Protein AF-A0A928U390-F1 (afdb_monomer)

Foldseek 3Di:
DDDDDDDDDDDDDDDDDDDDDDDDDDDDPPPPPPPPDPDPPPFDAFQKDWFFLDWDAFQFQDWEAQLFQWIWTDHFLAFTWIQDLNSDIDPDTQTHPSVFADSDDDRFGWAEKAHQPPPPVPQKIKTWGQTPPDPPAHRGWIWIWMWGGDVPNRHTDPVRIATPFTAHAPDGDLQQTYWYAFPVRKIKGDGAQRDDAQSPVCSLVAQLHPHVFIFTWAQPVAQADFQNTDRRGTHQPPLAPQPPDHPDGRSRGQEGAAHRQNDKDAAPVFRKIWTFGWFRAWKTAIAIGGNPDSGPAHAQPPCAGALHGHDVVVHDPPVNHDHGLDMDTCVQAHTWQFFYQQCADVAPSRHQWTWTAHQQAQWIWTWHDPVVGGIDIDTSGGNPPAGGFSYKYAGLRSWIKTKHDDPRIITIITMHTDRDDDDPPDDDDDDDDDDPDDDDDDDDDDDDDDDDDDDDWDWDFDWDWDDDDDPDPDDDTDTDGDTDTDDDPDPPDSRPIRD

Solvent-accessible surface area (backbone atoms only — not comparable to full-atom values): 28795 Å² total; per-residue (Å²): 131,83,91,84,91,80,93,88,83,90,82,92,84,90,86,82,88,85,90,87,87,83,89,80,93,77,94,73,84,76,78,80,76,73,78,78,64,82,74,78,76,86,60,59,79,62,43,72,41,58,46,84,54,42,67,87,38,55,35,32,41,33,39,33,34,62,73,35,78,41,38,41,36,27,18,23,55,19,38,27,35,35,31,43,84,87,41,47,69,51,93,59,52,26,39,68,43,52,90,50,27,24,48,58,62,84,76,36,10,31,42,17,56,28,54,40,89,58,40,76,84,44,46,40,33,37,37,24,29,14,23,40,68,48,103,85,51,53,74,37,19,39,35,33,30,36,34,34,52,40,100,49,86,70,30,44,39,76,86,54,64,40,62,37,39,50,47,86,39,89,44,62,39,32,64,35,23,25,41,46,69,48,98,87,72,30,45,33,38,29,24,5,37,27,30,73,81,76,43,83,83,44,32,17,70,32,56,74,42,80,30,1,18,34,31,41,34,28,70,78,77,47,64,35,73,55,68,79,46,82,52,39,37,24,25,57,54,94,72,34,57,36,67,69,55,88,86,55,35,28,30,43,33,31,28,37,8,34,47,18,26,49,21,61,34,62,28,92,88,71,50,31,36,39,33,9,28,33,46,90,83,52,25,24,26,31,39,72,46,60,56,86,59,67,62,57,50,25,52,33,21,54,29,23,46,44,94,39,85,66,45,59,83,90,52,76,64,74,92,74,45,44,72,48,79,43,67,45,43,54,91,74,34,75,33,34,22,17,38,49,50,33,63,28,73,94,37,68,82,44,58,63,28,35,42,34,36,18,25,66,62,9,29,25,36,40,30,34,76,61,84,84,83,53,62,51,70,44,80,75,52,54,46,55,101,38,69,23,36,45,20,47,31,48,45,51,62,29,42,40,33,38,28,19,41,59,98,42,50,13,39,36,25,40,54,45,58,43,91,50,76,79,75,80,91,62,91,87,82,88,82,81,80,78,81,86,79,82,80,85,86,86,84,91,85,82,89,78,95,74,87,87,80,89,81,87,79,81,73,74,87,84,88,84,88,82,89,81,91,66,104,60,104,75,84,83,88,82,85,86,87,78,91,62,83,75,91,73,86,78,77,79,70,76,76,78,72,65,128

Secondary structure (DSSP, 8-state):
------------------------------------PPPP--SPPPEEEEEEEEEEEESEEEEEE-SSS-EEEEETTTEEEEEPTTSPBPSS-SEE-TTTB---STT-SEEEEEE-TTTTTS-EEEEEEEBPS-TT--TT-EEEEEEEE-SSTT-EEEEEEEEEEEE--SSSS-----EEE-TTSPEEEEE---SSTT-TT--TT-TTSSSSEEEEEBSSS-S---SS-SS---B--TT-TT---SSSS-TTEEEB--S-EEEEEE-TTT--EEEEE--SSSEEEEEEE-TT--S--B--TTTEETTEES--TTPPPGGGS---SEEEETTT-SSEEEEEE---SS-GGGTT-EEEEETTT-EEEEEEE-SSSSEEEEEEEE-TT-SSEEEEEE-TTS-EEEEEEETTEEEEEEEEEE-------S-----------PPP------------------PPP---------SSS-----PPP-----------PPP----

Mean predicted aligned error: 13.13 Å

Radius of gyration: 30.22 Å; Cα contacts (8 Å, |Δi|>4): 1162; chains: 1; bounding box: 128×91×68 Å

Sequence (499 aa):
MMKLLKIVGVGLLLVGLAALVVMMNGGGQTAVSAATGPESAQGGVPMITTSLVAGNFTYPVDIANAGDNRLFVVERAGVIKIIDTDGSVLPTPFLNITNLVASSPNERGLLGLAFHPDYPATPYFYVNYTTVAMDGYSLGDTIVARFTVSANPNVADPASRLVIMHVAQPDWNHNGGDLNFGADGYLYIGLGDGGSSGDPQNRAQNPAQLLGKMLRIDVDGGGGAPDCDSAGNYTVPADNPFVDGAGGSCDEIWHLGLRNPWRFSFDRQTQDMFIGDVGQGLWEEVNFQPAGSSGGENWGWRCYEGNHEYNTTGCQPPAAYDFPFFEYSHSLGIAVTGGFVYRGTDYPALQGYYLFADYGTARLWLSYPDGGGGWDTTLVGTVPNVNTPSTFGEGCDGELYVAHYSNGSGAVYKVGATAVRQSPLGGGDQLNYLPLVLKEEGTPFPATPTATSTLTATATITATATMTATATNTATPTATFTPTATLTPTATSEPPGCN

Nearest PDB structures (foldseek):
  7pgn-assembly1_A  TM=8.236E-01  e=9.294E-26  Homo sapiens
  7pgn-assembly2_B  TM=8.099E-01  e=8.366E-26  Homo sapiens
  7pgm-assembly1_B  TM=8.333E-01  e=5.862E-25  Homo sapiens
  2wg3-assembly2_D  TM=7.829E-01  e=1.573E-25  Homo sapiens
  2wft-assembly2_B  TM=8.210E-01  e=1.378E-23  Homo sapiens

pLDDT: mean 80.57, std 27.14, range [23.0, 98.94]

Structure (mmCIF, N/CA/C/O backbone):
data_AF-A0A928U390-F1
#
_entry.id   AF-A0A928U390-F1
#
loop_
_atom_site.group_PDB
_atom_site.id
_atom_site.type_symbol
_atom_site.label_atom_id
_atom_site.label_alt_id
_atom_site.label_comp_id
_atom_site.label_asym_id
_atom_site.label_entity_id
_atom_site.label_seq_id
_atom_site.pdbx_PDB_ins_code
_atom_site.Cartn_x
_atom_site.Cartn_y
_atom_site.Cartn_z
_atom_site.occupancy
_atom_site.B_iso_or_equiv
_atom_site.auth_seq_id
_atom_site.auth_comp_id
_atom_site.auth_asym_id
_atom_site.auth_atom_id
_atom_site.pdbx_PDB_model_num
ATOM 1 N N . MET A 1 1 ? 52.284 -48.970 -41.341 1.00 35.81 1 MET A N 1
ATOM 2 C CA . MET A 1 1 ? 53.188 -49.810 -40.511 1.00 35.81 1 MET A CA 1
ATOM 3 C C . MET A 1 1 ? 52.666 -49.813 -39.071 1.00 35.81 1 MET A C 1
ATOM 5 O O . MET A 1 1 ? 51.998 -48.848 -38.753 1.00 35.81 1 MET A O 1
ATOM 9 N N . MET A 1 2 ? 52.913 -50.887 -38.296 1.00 33.25 2 MET A N 1
ATOM 10 C CA . MET A 1 2 ? 52.684 -51.132 -36.835 1.00 33.25 2 MET A CA 1
ATOM 11 C C . MET A 1 2 ? 51.568 -50.354 -36.068 1.00 33.25 2 MET A C 1
ATOM 13 O O . MET A 1 2 ? 51.544 -49.136 -36.089 1.00 33.25 2 MET A O 1
ATOM 17 N N . LYS A 1 3 ? 50.571 -50.991 -35.408 1.00 37.03 3 LYS A N 1
ATOM 18 C CA . LYS A 1 3 ? 50.607 -51.801 -34.142 1.00 37.03 3 LYS A CA 1
ATOM 19 C C . LYS A 1 3 ? 51.071 -50.964 -32.919 1.00 37.03 3 LYS A C 1
ATOM 21 O O . LYS A 1 3 ? 52.149 -50.399 -33.021 1.00 37.03 3 LYS A O 1
ATOM 26 N N . LEU A 1 4 ? 50.380 -50.826 -31.765 1.00 33.97 4 LEU A N 1
ATOM 27 C CA . LEU A 1 4 ? 49.498 -51.677 -30.897 1.00 33.97 4 LEU A CA 1
ATOM 28 C C . LEU A 1 4 ? 48.265 -50.852 -30.364 1.00 33.97 4 LEU A C 1
ATOM 30 O O . LEU A 1 4 ? 48.365 -49.634 -30.359 1.00 33.97 4 LEU A O 1
ATOM 34 N N . LEU A 1 5 ? 47.049 -51.377 -30.069 1.00 38.03 5 LEU A N 1
ATOM 35 C CA . LEU A 1 5 ? 46.540 -52.208 -28.924 1.00 38.03 5 LEU A CA 1
ATOM 36 C C . LEU A 1 5 ? 46.363 -51.405 -27.590 1.00 38.03 5 LEU A C 1
ATOM 38 O O . LEU A 1 5 ? 47.308 -50.722 -27.222 1.00 38.03 5 LEU A O 1
ATOM 42 N N . LYS A 1 6 ? 45.251 -51.410 -26.807 1.00 34.75 6 LYS A N 1
ATOM 43 C CA . LYS A 1 6 ? 44.283 -52.462 -26.340 1.00 34.75 6 LYS A CA 1
ATOM 44 C C . LYS A 1 6 ? 42.815 -51.933 -26.159 1.00 34.75 6 LYS A C 1
ATOM 46 O O . LYS A 1 6 ? 42.670 -50.737 -25.965 1.00 34.75 6 LYS A O 1
ATOM 51 N N . ILE A 1 7 ? 41.727 -52.708 -26.409 1.00 35.91 7 ILE A N 1
ATOM 52 C CA . ILE A 1 7 ? 40.832 -53.504 -25.479 1.00 35.91 7 ILE A CA 1
ATOM 53 C C . ILE A 1 7 ? 40.273 -52.653 -24.295 1.00 35.91 7 ILE A C 1
ATOM 55 O O . ILE A 1 7 ? 41.102 -52.040 -23.635 1.00 35.91 7 ILE A O 1
ATOM 59 N N . VAL A 1 8 ? 38.965 -52.501 -23.958 1.00 33.75 8 VAL A N 1
ATOM 60 C CA . VAL A 1 8 ? 37.760 -53.386 -23.710 1.00 33.75 8 VAL A CA 1
ATOM 61 C C . VAL A 1 8 ? 36.446 -52.617 -24.103 1.00 33.75 8 VAL A C 1
ATOM 63 O O . VAL A 1 8 ? 36.552 -51.413 -24.293 1.00 33.75 8 VAL A O 1
ATOM 66 N N . GLY A 1 9 ? 35.187 -53.110 -24.220 1.00 28.94 9 GLY A N 1
ATOM 67 C CA . GLY A 1 9 ? 34.559 -54.454 -24.335 1.00 28.94 9 GLY A CA 1
ATOM 68 C C . GLY A 1 9 ? 33.086 -54.566 -23.798 1.00 28.94 9 GLY A C 1
ATOM 69 O O . GLY A 1 9 ? 32.770 -53.998 -22.764 1.00 28.94 9 GLY A O 1
ATOM 70 N N . VAL A 1 10 ? 32.228 -55.301 -24.540 1.00 30.59 10 VAL A N 1
ATOM 71 C CA . VAL A 1 10 ? 30.898 -55.983 -24.301 1.00 30.59 10 VAL A CA 1
ATOM 72 C C . VAL A 1 10 ? 30.420 -56.207 -22.831 1.00 30.59 10 VAL A C 1
ATOM 74 O O . VAL A 1 10 ? 31.271 -56.469 -21.993 1.00 30.59 10 VAL A O 1
ATOM 77 N N . GLY A 1 11 ? 29.124 -56.273 -22.425 1.00 25.33 11 GLY A N 1
ATOM 78 C CA . GLY A 1 11 ? 27.773 -56.222 -23.068 1.00 25.33 11 GLY A CA 1
ATOM 79 C C . GLY A 1 11 ? 26.681 -56.990 -22.239 1.00 25.33 11 GLY A C 1
ATOM 80 O O . GLY A 1 11 ? 27.006 -57.428 -21.141 1.00 25.33 11 GLY A O 1
ATOM 81 N N . LEU A 1 12 ? 25.456 -57.231 -22.782 1.00 30.06 12 LEU A N 1
ATOM 82 C CA . LEU A 1 12 ? 24.321 -58.072 -22.242 1.00 30.06 12 LEU A CA 1
ATOM 83 C C . LEU A 1 12 ? 23.500 -57.519 -21.027 1.00 30.06 12 LEU A C 1
ATOM 85 O O . LEU A 1 12 ? 24.030 -56.703 -20.288 1.00 30.06 12 LEU A O 1
ATOM 89 N N . LEU A 1 13 ? 22.230 -57.897 -20.714 1.00 26.77 13 LEU A N 1
ATOM 90 C CA . LEU A 1 13 ? 21.101 -58.614 -21.392 1.00 26.77 13 LEU A CA 1
ATOM 91 C C . LEU A 1 13 ? 19.747 -58.323 -20.652 1.00 26.77 13 LEU A C 1
ATOM 93 O O . LEU A 1 13 ? 19.771 -58.000 -19.468 1.00 26.77 13 LEU A O 1
ATOM 97 N N . LEU A 1 14 ? 18.574 -58.512 -21.290 1.00 25.97 14 LEU A N 1
ATOM 98 C CA . LEU A 1 14 ? 17.251 -58.633 -20.620 1.00 25.97 14 LEU A CA 1
ATOM 99 C C . LEU A 1 14 ? 16.961 -60.060 -20.097 1.00 25.97 14 LEU A C 1
ATOM 101 O O . LEU A 1 14 ? 17.317 -61.038 -20.752 1.00 25.97 14 LEU A O 1
ATOM 105 N N . VAL A 1 15 ? 16.166 -60.174 -19.022 1.00 27.67 15 VAL A N 1
ATOM 106 C CA . VAL A 1 15 ? 15.370 -61.370 -18.646 1.00 27.67 15 VAL A CA 1
ATOM 107 C C . VAL A 1 15 ? 14.015 -60.905 -18.070 1.00 27.67 15 VAL A C 1
ATOM 109 O O . VAL A 1 15 ? 13.925 -59.789 -17.565 1.00 27.67 15 VAL A O 1
ATOM 112 N N . GLY A 1 16 ? 12.960 -61.727 -18.149 1.00 23.00 16 GLY A N 1
ATOM 113 C CA . GLY A 1 16 ? 11.626 -61.436 -17.595 1.00 23.00 16 GLY A CA 1
ATOM 114 C C . GLY A 1 16 ? 10.851 -62.699 -17.181 1.00 23.00 16 GLY A C 1
ATOM 115 O O . GLY A 1 16 ? 11.455 -63.762 -17.053 1.00 23.00 16 GLY A O 1
ATOM 116 N N . LEU A 1 17 ? 9.518 -62.571 -17.045 1.00 24.91 17 LEU A N 1
ATOM 117 C CA . LEU A 1 17 ? 8.564 -63.524 -16.422 1.00 24.91 17 LEU A CA 1
ATOM 118 C C . LEU A 1 17 ? 8.695 -63.636 -14.879 1.00 24.91 17 LEU A C 1
ATOM 120 O O . LEU A 1 17 ? 9.757 -63.385 -14.327 1.00 24.91 17 LEU A O 1
ATOM 124 N N . ALA A 1 18 ? 7.645 -63.972 -14.114 1.00 26.16 18 ALA A N 1
ATOM 125 C CA . ALA A 1 18 ? 6.286 -64.408 -14.480 1.00 26.16 18 ALA A CA 1
ATOM 126 C C . ALA A 1 18 ? 5.185 -63.729 -13.627 1.00 26.16 18 ALA A C 1
ATOM 128 O O . ALA A 1 18 ? 5.474 -63.031 -12.660 1.00 26.16 18 ALA A O 1
ATOM 129 N N . ALA A 1 19 ? 3.917 -63.936 -13.999 1.00 26.45 19 ALA A N 1
ATOM 130 C CA . ALA A 1 19 ? 2.747 -63.324 -13.361 1.00 26.45 19 ALA A CA 1
ATOM 131 C C . ALA A 1 19 ? 2.124 -64.185 -12.244 1.00 26.45 19 ALA A C 1
ATOM 133 O O . ALA A 1 19 ? 2.270 -65.407 -12.232 1.00 26.45 19 ALA A O 1
ATOM 134 N N . LEU A 1 20 ? 1.319 -63.548 -11.386 1.00 24.36 20 LEU A N 1
ATOM 135 C CA . LEU A 1 20 ? 0.295 -64.207 -10.573 1.00 24.36 20 LEU A CA 1
ATOM 136 C C . LEU A 1 20 ? -1.022 -63.429 -10.700 1.00 24.36 20 LEU A C 1
ATOM 138 O O . LEU A 1 20 ? -1.047 -62.218 -10.505 1.00 24.36 20 LEU A O 1
ATOM 142 N N . VAL A 1 21 ? -2.111 -64.129 -11.020 1.00 25.55 21 VAL A N 1
ATOM 143 C CA . VAL A 1 21 ? -3.470 -63.571 -11.081 1.00 25.55 21 VAL A CA 1
ATOM 144 C C . VAL A 1 21 ? -4.322 -64.262 -10.026 1.00 25.55 21 VAL A C 1
ATOM 146 O O . VAL A 1 21 ? -4.416 -65.487 -10.015 1.00 25.55 21 VAL A O 1
ATOM 149 N N . VAL A 1 22 ? -4.986 -63.475 -9.181 1.00 27.80 22 VAL A N 1
ATOM 150 C CA . VAL A 1 22 ? -6.080 -63.932 -8.317 1.00 27.80 22 VAL A CA 1
ATOM 151 C C . VAL A 1 22 ? -7.249 -62.975 -8.523 1.00 27.80 22 VAL A C 1
ATOM 153 O O . VAL A 1 22 ? -7.115 -61.775 -8.301 1.00 27.80 22 VAL A O 1
ATOM 156 N N . MET A 1 23 ? -8.386 -63.498 -8.978 1.00 29.28 23 MET A N 1
ATOM 157 C CA . MET A 1 23 ? -9.627 -62.732 -9.100 1.00 29.28 23 MET A CA 1
ATOM 158 C C . MET A 1 23 ? -10.432 -62.821 -7.804 1.00 29.28 23 MET A C 1
ATOM 160 O O . MET A 1 23 ? -10.670 -63.928 -7.325 1.00 29.28 23 MET A O 1
ATOM 164 N N . MET A 1 24 ? -10.979 -61.698 -7.338 1.00 27.16 24 MET A N 1
ATOM 165 C CA . MET A 1 24 ? -12.289 -61.673 -6.680 1.00 27.16 24 MET A CA 1
ATOM 166 C C . MET A 1 24 ? -13.038 -60.390 -7.049 1.00 27.16 24 MET A C 1
ATOM 168 O O . MET A 1 24 ? -12.456 -59.309 -7.082 1.00 27.16 24 MET A O 1
ATOM 172 N N . ASN A 1 25 ? -14.335 -60.522 -7.332 1.00 31.02 25 ASN A N 1
ATOM 173 C CA . ASN A 1 25 ? -15.223 -59.385 -7.563 1.00 31.02 25 ASN A CA 1
ATOM 174 C C . ASN A 1 25 ? -15.578 -58.714 -6.230 1.00 31.02 25 ASN A C 1
ATOM 176 O O . ASN A 1 25 ? -16.005 -59.391 -5.297 1.00 31.02 25 ASN A O 1
ATOM 180 N N . GLY A 1 26 ? -15.501 -57.386 -6.186 1.00 28.52 26 GLY A N 1
ATOM 181 C CA . GLY A 1 26 ? -16.015 -56.560 -5.094 1.00 28.52 26 GLY A CA 1
ATOM 182 C C . GLY A 1 26 ? -16.516 -55.236 -5.658 1.00 28.52 26 GLY A C 1
ATOM 183 O O . GLY A 1 26 ? -15.719 -54.366 -5.993 1.00 28.52 26 GLY A O 1
ATOM 184 N N . GLY A 1 27 ? -17.832 -55.105 -5.835 1.00 39.91 27 GLY A N 1
ATOM 185 C CA . GLY A 1 27 ? -18.434 -53.890 -6.382 1.00 39.91 27 GLY A CA 1
ATOM 186 C C . GLY A 1 27 ? -18.399 -52.752 -5.364 1.00 39.91 27 GLY A C 1
ATOM 187 O O . GLY A 1 27 ? -19.011 -52.862 -4.307 1.00 39.91 27 GLY A O 1
ATOM 188 N N . GLY A 1 28 ? -17.708 -51.664 -5.697 1.00 28.81 28 GLY A N 1
ATOM 189 C CA . GLY A 1 28 ? -17.566 -50.502 -4.823 1.00 28.81 28 GLY A CA 1
ATOM 190 C C . GLY A 1 28 ? -17.063 -49.287 -5.588 1.00 28.81 28 GLY A C 1
ATOM 191 O O . GLY A 1 28 ? -15.916 -48.887 -5.419 1.00 28.81 28 GLY A O 1
ATOM 192 N N . GLN A 1 29 ? -17.908 -48.700 -6.442 1.00 30.25 29 GLN A N 1
ATOM 193 C CA . GLN A 1 29 ? -17.631 -47.355 -6.946 1.00 30.25 29 GLN A CA 1
ATOM 194 C C . GLN A 1 29 ? -17.806 -46.369 -5.791 1.00 30.25 29 GLN A C 1
ATOM 196 O O . GLN A 1 29 ? -18.921 -45.968 -5.462 1.00 30.25 29 GLN A O 1
ATOM 201 N N . THR A 1 30 ? -16.693 -45.979 -5.174 1.00 29.59 30 THR A N 1
ATOM 202 C CA . THR A 1 30 ? -16.628 -44.745 -4.396 1.00 29.59 30 THR A CA 1
ATOM 203 C C . THR A 1 30 ? -16.933 -43.603 -5.353 1.00 29.59 30 THR A C 1
ATOM 205 O O . THR A 1 30 ? -16.104 -43.274 -6.204 1.00 29.59 30 THR A O 1
ATOM 208 N N . ALA A 1 31 ? -18.134 -43.033 -5.254 1.00 30.33 31 ALA A N 1
ATOM 209 C CA . ALA A 1 31 ? -18.466 -41.825 -5.987 1.00 30.33 31 ALA A CA 1
ATOM 210 C C . ALA A 1 31 ? -17.472 -40.740 -5.563 1.00 30.33 31 ALA A C 1
ATOM 212 O O . ALA A 1 31 ? -17.487 -40.292 -4.416 1.00 30.33 31 ALA A O 1
ATOM 213 N N . VAL A 1 32 ? -16.586 -40.348 -6.481 1.00 29.38 32 VAL A N 1
ATOM 214 C CA . VAL A 1 32 ? -15.787 -39.139 -6.309 1.00 29.38 32 VAL A CA 1
ATOM 215 C C . VAL A 1 32 ? -16.786 -37.997 -6.365 1.00 29.38 32 VAL A C 1
ATOM 217 O O . VAL A 1 32 ? -17.249 -37.622 -7.441 1.00 29.38 32 VAL A O 1
ATOM 220 N N . SER A 1 33 ? -17.171 -37.504 -5.190 1.00 30.62 33 SER A N 1
ATOM 221 C CA . SER A 1 33 ? -17.948 -36.281 -5.070 1.00 30.62 33 SER A CA 1
ATOM 222 C C . SER A 1 33 ? -17.047 -35.144 -5.522 1.00 30.62 33 SER A C 1
ATOM 224 O O . SER A 1 33 ? -16.333 -34.557 -4.711 1.00 30.62 33 SER A O 1
ATOM 226 N N . ALA A 1 34 ? -17.047 -34.871 -6.827 1.00 31.19 34 ALA A N 1
ATOM 227 C CA . ALA A 1 34 ? -16.523 -33.626 -7.351 1.00 31.19 34 ALA A CA 1
ATOM 228 C C . ALA A 1 34 ? -17.222 -32.510 -6.576 1.00 31.19 34 ALA A C 1
ATOM 230 O O . ALA A 1 34 ? -18.449 -32.401 -6.621 1.00 31.19 34 ALA A O 1
ATOM 231 N N . ALA A 1 35 ? -16.452 -31.748 -5.800 1.00 30.66 35 ALA A N 1
ATOM 232 C CA . ALA A 1 35 ? -16.977 -30.565 -5.153 1.00 30.66 35 ALA A CA 1
ATOM 233 C C . ALA A 1 35 ? -17.426 -29.631 -6.276 1.00 30.66 35 ALA A C 1
ATOM 235 O O . ALA A 1 35 ? -16.601 -29.130 -7.040 1.00 30.66 35 ALA A O 1
ATOM 236 N N . THR A 1 36 ? -18.736 -29.453 -6.415 1.00 32.66 36 THR A N 1
ATOM 237 C CA . THR A 1 36 ? -19.279 -28.385 -7.241 1.00 32.66 36 THR A CA 1
ATOM 238 C C . THR A 1 36 ? -18.797 -27.087 -6.616 1.00 32.66 36 THR A C 1
ATOM 240 O O . THR A 1 36 ? -19.281 -26.705 -5.547 1.00 32.66 36 THR A O 1
ATOM 243 N N . GLY A 1 37 ? -17.819 -26.441 -7.256 1.00 34.62 37 GLY A N 1
ATOM 244 C CA . GLY A 1 37 ? -17.518 -25.041 -6.982 1.00 34.62 37 GLY A CA 1
ATOM 245 C C . GLY A 1 37 ? -18.789 -24.197 -7.140 1.00 34.62 37 GLY A C 1
ATOM 246 O O . GLY A 1 37 ? -19.763 -24.679 -7.732 1.00 34.62 37 GLY A O 1
ATOM 247 N N . PRO A 1 38 ? -18.813 -22.969 -6.594 1.00 36.25 38 PRO A N 1
ATOM 248 C CA . PRO A 1 38 ? -19.971 -22.097 -6.726 1.00 36.25 38 PRO A CA 1
ATOM 249 C C . PRO A 1 38 ? -20.383 -22.002 -8.199 1.00 36.25 38 PRO A C 1
ATOM 251 O O . PRO A 1 38 ? -19.561 -21.729 -9.073 1.00 36.25 38 PRO A O 1
ATOM 254 N N . GLU A 1 39 ? -21.656 -22.299 -8.459 1.00 35.94 39 GLU A N 1
ATOM 255 C CA . GLU A 1 39 ? -22.266 -22.180 -9.780 1.00 35.94 39 GLU A CA 1
ATOM 256 C C . GLU A 1 39 ? -22.030 -20.755 -10.292 1.00 35.94 39 GLU A C 1
ATOM 258 O O . GLU A 1 39 ? -22.266 -19.793 -9.554 1.00 35.94 39 GLU A O 1
ATOM 263 N N . SER A 1 40 ? -21.505 -20.622 -11.517 1.00 39.34 40 SER A N 1
ATOM 264 C CA . SER A 1 40 ? -21.082 -19.327 -12.059 1.00 39.34 40 SER A CA 1
ATOM 265 C C . SER A 1 40 ? -22.212 -18.311 -11.933 1.00 39.34 40 SER A C 1
ATOM 267 O O . SER A 1 40 ? -23.357 -18.598 -12.288 1.00 39.34 40 SER A O 1
ATOM 269 N N . ALA A 1 41 ? -21.903 -17.141 -11.370 1.00 41.78 41 ALA A N 1
ATOM 270 C CA . ALA A 1 41 ? -22.910 -16.221 -10.862 1.00 41.78 41 ALA A CA 1
ATOM 271 C C . ALA A 1 41 ? -23.788 -15.637 -11.986 1.00 41.78 41 ALA A C 1
ATOM 273 O O . ALA A 1 41 ? -23.542 -14.554 -12.500 1.00 41.78 41 ALA A O 1
ATOM 274 N N . GLN A 1 42 ? -24.870 -16.345 -12.324 1.00 40.59 42 GLN A N 1
ATOM 275 C CA . GLN A 1 42 ? -25.981 -15.853 -13.148 1.00 40.59 42 GLN A CA 1
ATOM 276 C C . GLN A 1 42 ? -27.038 -15.105 -12.307 1.00 40.59 42 GLN A C 1
ATOM 278 O O . GLN A 1 42 ? -28.137 -14.800 -12.775 1.00 40.59 42 GLN A O 1
ATOM 283 N N . GLY A 1 43 ? -26.684 -14.746 -11.068 1.00 54.16 43 GLY A N 1
ATOM 284 C CA . GLY A 1 43 ? -27.173 -13.516 -10.451 1.00 54.16 43 GLY A CA 1
ATOM 285 C C . GLY A 1 43 ? -26.530 -12.301 -11.133 1.00 54.16 43 GLY A C 1
ATOM 286 O O . GLY A 1 43 ? -25.441 -12.396 -11.682 1.00 54.16 43 GLY A O 1
ATOM 287 N N . GLY A 1 44 ? -27.207 -11.152 -11.138 1.00 69.75 44 GLY A N 1
ATOM 288 C CA . GLY A 1 44 ? -26.618 -9.936 -11.710 1.00 69.75 44 GLY A CA 1
ATOM 289 C C . GLY A 1 44 ? -25.417 -9.423 -10.902 1.00 69.75 44 GLY A C 1
ATOM 290 O O . GLY A 1 44 ? -25.216 -9.817 -9.756 1.00 69.75 44 GLY A O 1
ATOM 291 N N . VAL A 1 45 ? -24.669 -8.483 -11.483 1.00 82.50 45 VAL A N 1
ATOM 292 C CA . VAL A 1 45 ? -23.511 -7.841 -10.837 1.00 82.50 45 VAL A CA 1
ATOM 293 C C . VAL A 1 45 ? -23.957 -6.993 -9.622 1.00 82.50 45 VAL A C 1
ATOM 295 O O . VAL A 1 45 ? -24.864 -6.168 -9.781 1.00 82.50 45 VAL A O 1
ATOM 298 N N . PRO A 1 46 ? -23.370 -7.171 -8.419 1.00 89.94 46 PRO A N 1
ATOM 299 C CA . PRO A 1 46 ? -23.798 -6.504 -7.182 1.00 89.94 46 PRO A CA 1
ATOM 300 C C . PRO A 1 46 ? -23.929 -4.977 -7.277 1.00 89.94 46 PRO A C 1
ATOM 302 O O . PRO A 1 46 ? -23.011 -4.290 -7.724 1.00 89.94 46 PRO A O 1
ATOM 305 N N . MET A 1 47 ? -25.046 -4.417 -6.790 1.00 91.88 47 MET A N 1
ATOM 306 C CA . MET A 1 47 ? -25.169 -2.960 -6.651 1.00 91.88 47 MET A CA 1
ATOM 307 C C . MET A 1 47 ? -24.574 -2.508 -5.319 1.00 91.88 47 MET A C 1
ATOM 309 O O . MET A 1 47 ? -25.175 -2.726 -4.261 1.00 91.88 47 MET A O 1
ATOM 313 N N . ILE A 1 48 ? -23.411 -1.863 -5.393 1.00 96.62 48 ILE A N 1
ATOM 314 C CA . ILE A 1 48 ? -22.658 -1.383 -4.233 1.00 96.62 48 ILE A CA 1
ATOM 315 C C . ILE A 1 48 ? -23.388 -0.245 -3.512 1.00 96.62 48 ILE A C 1
ATOM 317 O O . ILE A 1 48 ? -24.025 0.618 -4.118 1.00 96.62 48 ILE A O 1
ATOM 321 N N . THR A 1 49 ? -23.258 -0.244 -2.191 1.00 97.12 49 THR A N 1
ATOM 322 C CA . THR A 1 49 ? -23.725 0.780 -1.256 1.00 97.12 49 THR A CA 1
ATOM 323 C C . THR A 1 49 ? -22.609 1.128 -0.276 1.00 97.12 49 THR A C 1
ATOM 325 O O . THR A 1 49 ? -21.736 0.304 -0.018 1.00 97.12 49 THR A O 1
ATOM 328 N N . THR A 1 50 ? -22.658 2.318 0.319 1.00 98.00 50 THR A N 1
ATOM 329 C CA . THR A 1 50 ? -21.766 2.698 1.424 1.00 98.00 50 THR A CA 1
ATOM 330 C C . THR A 1 50 ? -22.561 3.295 2.578 1.00 98.00 50 THR A C 1
ATOM 332 O O . THR A 1 50 ? -23.550 4.002 2.361 1.00 98.00 50 THR A O 1
ATOM 335 N N . SER A 1 51 ? -22.117 3.041 3.806 1.00 97.69 51 SER A N 1
ATOM 336 C CA . SER A 1 51 ? -22.631 3.674 5.023 1.00 97.69 51 SER A CA 1
ATOM 337 C C . SER A 1 51 ? -21.496 4.382 5.759 1.00 97.69 51 SER A C 1
ATOM 339 O O . SER A 1 51 ? -20.422 3.819 5.950 1.00 97.69 51 SER A O 1
ATOM 341 N N . LEU A 1 52 ? -21.712 5.643 6.145 1.00 98.00 52 LEU A N 1
ATOM 342 C CA . LEU A 1 52 ? -20.728 6.410 6.911 1.00 98.00 52 LEU A CA 1
ATOM 343 C C . LEU A 1 52 ? -20.501 5.732 8.266 1.00 98.00 52 LEU A C 1
ATOM 345 O O . LEU A 1 52 ? -21.459 5.540 9.012 1.00 98.00 52 LEU A O 1
ATOM 349 N N . VAL A 1 53 ? -19.243 5.426 8.583 1.00 98.31 53 VAL A N 1
ATOM 350 C CA . VAL A 1 53 ? -18.830 4.957 9.912 1.00 98.31 53 VAL A CA 1
ATOM 351 C C . VAL A 1 53 ? -18.361 6.156 10.726 1.00 98.31 53 VAL A C 1
ATOM 353 O O . VAL A 1 53 ? -18.953 6.492 11.745 1.00 98.31 53 VAL A O 1
ATOM 356 N N . ALA A 1 54 ? -17.342 6.860 10.226 1.00 98.12 54 ALA A N 1
ATOM 357 C CA . ALA A 1 54 ? -16.681 7.938 10.949 1.00 98.12 54 ALA A CA 1
ATOM 358 C C . ALA A 1 54 ? -16.198 9.060 10.018 1.00 98.12 54 ALA A C 1
ATOM 360 O O . ALA A 1 54 ? -15.891 8.843 8.847 1.00 98.12 54 ALA A O 1
ATOM 361 N N . GLY A 1 55 ? -16.086 10.274 10.558 1.00 97.06 55 GLY A N 1
ATOM 362 C CA . GLY A 1 55 ? -15.563 11.453 9.862 1.00 97.06 55 GLY A CA 1
ATOM 363 C C . GLY A 1 55 ? -14.549 12.224 10.706 1.00 97.06 55 GLY A C 1
ATOM 364 O O . GLY A 1 55 ? -14.200 11.809 11.808 1.00 97.06 55 GLY A O 1
ATOM 365 N N . ASN A 1 56 ? -14.130 13.394 10.215 1.00 95.19 56 ASN A N 1
ATOM 366 C CA . ASN A 1 56 ? -13.097 14.249 10.827 1.00 95.19 56 ASN A CA 1
ATOM 367 C C . ASN A 1 56 ? -11.677 13.648 10.781 1.00 95.19 56 ASN A C 1
ATOM 369 O O . ASN A 1 56 ? -10.843 13.895 11.664 1.00 95.19 56 ASN A O 1
ATOM 373 N N . PHE A 1 57 ? -11.387 12.897 9.717 1.00 98.38 57 PHE A N 1
ATOM 374 C CA . PHE A 1 57 ? -10.020 12.545 9.347 1.00 98.38 57 PHE A CA 1
ATOM 375 C C . PHE A 1 57 ? -9.379 13.654 8.496 1.00 98.38 57 PHE A C 1
ATOM 377 O O . PHE A 1 57 ? -10.076 14.467 7.884 1.00 98.38 57 PHE A O 1
ATOM 384 N N . THR A 1 58 ? -8.050 13.698 8.472 1.00 97.88 58 THR A N 1
ATOM 385 C CA . THR A 1 58 ? -7.219 14.673 7.756 1.00 97.88 58 THR A CA 1
ATOM 386 C C . THR A 1 58 ? -6.271 13.931 6.822 1.00 97.88 58 THR A C 1
ATOM 388 O O . THR A 1 58 ? -5.284 13.362 7.276 1.00 97.88 58 THR A O 1
ATOM 391 N N . TYR A 1 59 ? -6.579 13.917 5.525 1.00 97.56 59 TYR A N 1
ATOM 392 C CA . TYR A 1 59 ? -5.914 13.068 4.527 1.00 97.56 59 TYR A CA 1
ATOM 393 C C . TYR A 1 59 ? -5.740 11.602 5.000 1.00 97.56 59 TYR A C 1
ATOM 395 O O . TYR A 1 59 ? -4.603 11.136 5.105 1.00 97.56 59 TYR A O 1
ATOM 403 N N . PRO A 1 60 ? -6.829 10.871 5.327 1.00 98.25 60 PRO A N 1
ATOM 404 C CA . PRO A 1 60 ? -6.763 9.426 5.517 1.00 98.25 60 PRO A CA 1
ATOM 405 C C . PRO A 1 60 ? -6.247 8.751 4.240 1.00 98.25 60 PRO A C 1
ATOM 407 O O . PRO A 1 60 ? -6.818 8.945 3.164 1.00 98.25 60 PRO A O 1
ATOM 410 N N . VAL A 1 61 ? -5.169 7.982 4.360 1.00 98.00 61 VAL A N 1
ATOM 411 C CA . VAL A 1 61 ? -4.520 7.271 3.247 1.00 98.00 61 VAL A CA 1
ATOM 412 C C . VAL A 1 61 ? -4.455 5.763 3.445 1.00 98.00 61 VAL A C 1
ATOM 414 O O . VAL A 1 61 ? -4.257 5.084 2.451 1.00 98.00 61 VAL A O 1
ATOM 417 N N . ASP A 1 62 ? -4.664 5.243 4.659 1.00 98.69 62 ASP A N 1
ATOM 418 C CA . ASP A 1 62 ? -4.689 3.801 4.962 1.00 98.69 62 ASP A CA 1
ATOM 419 C C . ASP A 1 62 ? -5.816 3.447 5.957 1.00 98.69 62 ASP A C 1
ATOM 421 O O . ASP A 1 62 ? -6.232 4.305 6.749 1.00 98.69 62 ASP A O 1
ATOM 425 N N . ILE A 1 63 ? -6.273 2.190 5.942 1.00 98.75 63 ILE A N 1
ATOM 426 C CA . ILE A 1 63 ? -7.167 1.578 6.937 1.00 98.75 63 ILE A CA 1
ATOM 427 C C . ILE A 1 63 ? -6.699 0.133 7.188 1.00 98.75 63 ILE A C 1
ATOM 429 O O . ILE A 1 63 ? -6.997 -0.761 6.399 1.00 98.75 63 ILE A O 1
ATOM 433 N N . ALA A 1 64 ? -6.066 -0.113 8.335 1.00 98.25 64 ALA A N 1
ATOM 434 C CA . ALA A 1 64 ? -5.701 -1.459 8.787 1.00 98.25 64 ALA A CA 1
ATOM 435 C C . ALA A 1 64 ? -6.575 -1.928 9.965 1.00 98.25 64 ALA A C 1
ATOM 437 O O . ALA A 1 64 ? -7.174 -1.113 10.670 1.00 98.25 64 ALA A O 1
ATOM 438 N N . ASN A 1 65 ? -6.595 -3.235 10.235 1.00 97.44 65 ASN A N 1
ATOM 439 C CA . ASN A 1 65 ? -7.047 -3.804 11.511 1.00 97.44 65 ASN A CA 1
ATOM 440 C C . ASN A 1 65 ? -5.859 -4.465 12.241 1.00 97.44 65 ASN A C 1
ATOM 442 O O . ASN A 1 65 ? -4.810 -4.690 11.640 1.00 97.44 65 ASN A O 1
ATOM 446 N N . ALA A 1 66 ? -6.013 -4.762 13.533 1.00 96.44 66 ALA A N 1
ATOM 447 C CA . ALA A 1 66 ? -4.965 -5.374 14.363 1.00 96.44 66 ALA A CA 1
ATOM 448 C C . ALA A 1 66 ? -5.294 -6.823 14.774 1.00 96.44 66 ALA A C 1
ATOM 450 O O . ALA A 1 66 ? -5.032 -7.216 15.906 1.00 96.44 66 ALA A O 1
ATOM 451 N N . GLY A 1 67 ? -5.976 -7.590 13.917 1.00 94.56 67 GLY A N 1
ATOM 452 C CA . GLY A 1 67 ? -6.566 -8.881 14.297 1.00 94.56 67 GLY A CA 1
ATOM 453 C C . GLY A 1 67 ? -7.762 -8.758 15.254 1.00 94.56 67 GLY A C 1
ATOM 454 O O . GLY A 1 67 ? -8.299 -9.767 15.702 1.00 94.56 67 GLY A O 1
ATOM 455 N N . ASP A 1 68 ? -8.201 -7.530 15.554 1.00 94.62 68 ASP A N 1
ATOM 456 C CA . ASP A 1 68 ? -9.391 -7.225 16.345 1.00 94.62 68 ASP A CA 1
ATOM 457 C C . ASP A 1 68 ? -10.344 -6.255 15.616 1.00 94.62 68 ASP A C 1
ATOM 459 O O . ASP A 1 68 ? -10.045 -5.757 14.529 1.00 94.62 68 ASP A O 1
ATOM 463 N N . ASN A 1 69 ? -11.517 -6.006 16.206 1.00 94.69 69 ASN A N 1
ATOM 464 C CA . ASN A 1 69 ? -12.599 -5.207 15.615 1.00 94.69 69 ASN A CA 1
ATOM 465 C C . ASN A 1 69 ? -12.283 -3.696 15.453 1.00 94.69 69 ASN A C 1
ATOM 467 O O . ASN A 1 69 ? -13.144 -2.956 14.973 1.00 94.69 69 ASN A O 1
ATOM 471 N N . ARG A 1 70 ? -11.112 -3.197 15.877 1.00 97.75 70 ARG A N 1
ATOM 472 C CA . ARG A 1 70 ? -10.728 -1.778 15.744 1.00 97.75 70 ARG A CA 1
ATOM 473 C C . ARG A 1 70 ? -10.138 -1.494 14.363 1.00 97.75 70 ARG A C 1
ATOM 475 O O . ARG A 1 70 ? -9.271 -2.227 13.889 1.00 97.75 70 ARG A O 1
ATOM 482 N N . LEU A 1 71 ? -10.528 -0.368 13.761 1.00 98.81 71 LEU A N 1
ATOM 483 C CA . LEU A 1 71 ? -9.924 0.117 12.514 1.00 98.81 71 LEU A CA 1
ATOM 484 C C . LEU A 1 71 ? -8.927 1.242 12.797 1.00 98.81 71 LEU A C 1
ATOM 486 O O . LEU A 1 71 ? -9.258 2.243 13.435 1.00 98.81 71 LEU A O 1
ATOM 490 N N . PHE A 1 72 ? -7.717 1.095 12.273 1.00 98.88 72 PHE A N 1
ATOM 491 C CA . PHE A 1 72 ? -6.609 2.028 12.410 1.00 98.88 72 PHE A CA 1
ATOM 492 C C . PHE A 1 72 ? -6.477 2.842 11.127 1.00 98.88 72 PHE A C 1
ATOM 494 O O . PHE A 1 72 ? -5.972 2.367 10.113 1.00 98.88 72 PHE A O 1
ATOM 501 N N . VAL A 1 73 ? -6.953 4.083 11.178 1.00 98.94 73 VAL A N 1
ATOM 502 C CA . VAL A 1 73 ? -6.972 5.003 10.040 1.00 98.94 73 VAL A CA 1
ATOM 503 C C . VAL A 1 73 ? -5.706 5.849 10.060 1.00 98.94 73 VAL A C 1
ATOM 505 O O . VAL A 1 73 ? -5.477 6.620 11.000 1.00 98.94 73 VAL A O 1
ATOM 508 N N . VAL A 1 74 ? -4.887 5.719 9.019 1.00 98.88 74 VAL A N 1
ATOM 509 C CA . VAL A 1 74 ? -3.627 6.458 8.874 1.00 98.88 74 VAL A CA 1
ATOM 510 C C . VAL A 1 74 ? -3.887 7.807 8.223 1.00 98.88 74 VAL A C 1
ATOM 512 O O . VAL A 1 74 ? -4.352 7.888 7.089 1.00 98.88 74 VAL A O 1
ATOM 515 N N . GLU A 1 75 ? -3.539 8.879 8.924 1.00 98.81 75 GLU A N 1
ATOM 516 C CA . GLU A 1 75 ? -3.543 10.247 8.422 1.00 98.81 75 GLU A CA 1
ATOM 517 C C . GLU A 1 75 ? -2.148 10.617 7.914 1.00 98.81 75 GLU A C 1
ATOM 519 O O . GLU A 1 75 ? -1.167 10.611 8.669 1.00 98.81 75 GLU A O 1
ATOM 524 N N . ARG A 1 76 ? -2.075 11.022 6.641 1.00 98.12 76 ARG A N 1
ATOM 525 C CA . ARG A 1 76 ? -0.836 11.257 5.878 1.00 98.12 76 ARG A CA 1
ATOM 526 C C . ARG A 1 76 ? 0.175 12.197 6.551 1.00 98.12 76 ARG A C 1
ATOM 528 O O . ARG A 1 76 ? 1.366 12.161 6.252 1.00 98.12 76 ARG A O 1
ATOM 535 N N . ALA A 1 77 ? -0.285 13.042 7.472 1.00 98.12 77 ALA A N 1
ATOM 536 C CA . ALA A 1 77 ? 0.550 13.935 8.272 1.00 98.12 77 ALA A CA 1
ATOM 537 C C . ALA A 1 77 ? 1.498 13.216 9.257 1.00 98.12 77 ALA A C 1
ATOM 539 O O . ALA A 1 77 ? 2.429 13.853 9.745 1.00 98.12 77 ALA A O 1
ATOM 540 N N . GLY A 1 78 ? 1.275 11.932 9.563 1.00 98.69 78 GLY A N 1
ATOM 541 C CA . GLY A 1 78 ? 2.011 11.200 10.600 1.00 98.69 78 GLY A CA 1
ATOM 542 C C . GLY A 1 78 ? 1.193 10.924 11.862 1.00 98.69 78 GLY A C 1
ATOM 543 O O . GLY A 1 78 ? 1.743 10.961 12.962 1.00 98.69 78 GLY A O 1
ATOM 544 N N . VAL A 1 79 ? -0.117 10.695 11.730 1.00 98.88 79 VAL A N 1
ATOM 545 C CA . VAL A 1 79 ? -1.019 10.365 12.848 1.00 98.88 79 VAL A CA 1
ATOM 546 C C . VAL A 1 79 ? -1.799 9.100 12.504 1.00 98.88 79 VAL A C 1
ATOM 548 O O . VAL A 1 79 ? -2.195 8.919 11.361 1.00 98.88 79 VAL A O 1
ATOM 551 N N . ILE A 1 80 ? -2.040 8.231 13.484 1.00 98.94 80 ILE A N 1
ATOM 552 C CA . ILE A 1 80 ? -2.918 7.062 13.338 1.00 98.94 80 ILE A CA 1
ATOM 553 C C . ILE A 1 80 ? -4.059 7.211 14.343 1.00 98.94 80 ILE A C 1
ATOM 555 O O . ILE A 1 80 ? -3.813 7.397 15.536 1.00 98.94 80 ILE A O 1
ATOM 559 N N . LYS A 1 81 ? -5.306 7.148 13.875 1.00 98.88 81 LYS A N 1
ATOM 560 C CA . LYS A 1 81 ? -6.522 7.227 14.701 1.00 98.88 81 LYS A CA 1
ATOM 561 C C . LYS A 1 81 ? -7.216 5.871 14.754 1.00 98.88 81 LYS A C 1
ATOM 563 O O . LYS A 1 81 ? -7.150 5.116 13.793 1.00 98.88 81 LYS A O 1
ATOM 568 N N . ILE A 1 82 ? -7.912 5.594 15.853 1.00 98.88 82 ILE A N 1
ATOM 569 C CA . ILE A 1 82 ? -8.742 4.394 16.004 1.00 98.88 82 ILE A CA 1
ATOM 570 C C . ILE A 1 82 ? -10.209 4.771 15.801 1.00 98.88 82 ILE A C 1
ATOM 572 O O . ILE A 1 82 ? -10.685 5.725 16.421 1.00 98.88 82 ILE A O 1
ATOM 576 N N . ILE A 1 83 ? -10.906 4.000 14.969 1.00 98.81 83 ILE A N 1
ATOM 577 C CA . ILE A 1 83 ? -12.354 3.810 15.052 1.00 98.81 83 ILE A CA 1
ATOM 578 C C . ILE A 1 83 ? -12.575 2.604 15.973 1.00 98.81 83 ILE A C 1
ATOM 580 O O . ILE A 1 83 ? -12.059 1.518 15.698 1.00 98.81 83 ILE A O 1
ATOM 584 N N . ASP A 1 84 ? -13.286 2.811 17.079 1.00 96.88 84 ASP A N 1
ATOM 585 C CA . ASP A 1 84 ? -13.653 1.748 18.018 1.00 96.88 84 ASP A CA 1
ATOM 586 C C . ASP A 1 84 ? -14.889 0.978 17.507 1.00 96.88 84 ASP A C 1
ATOM 588 O O . ASP A 1 84 ? -15.561 1.364 16.551 1.00 96.88 84 ASP A O 1
ATOM 592 N N . THR A 1 85 ? -15.193 -0.125 18.174 1.00 92.62 85 THR A N 1
ATOM 593 C CA . THR A 1 85 ? -16.265 -1.090 17.897 1.00 92.62 85 THR A CA 1
ATOM 594 C C . THR A 1 85 ? -17.681 -0.505 17.818 1.00 92.62 85 THR A C 1
ATOM 596 O O . THR A 1 85 ? -18.553 -1.111 17.197 1.00 92.62 85 THR A O 1
ATOM 599 N N . ASP A 1 86 ? -17.926 0.677 18.393 1.00 93.38 86 ASP A N 1
ATOM 600 C CA . ASP A 1 86 ? -19.194 1.415 18.297 1.00 93.38 86 ASP A CA 1
ATOM 601 C C . ASP A 1 86 ? -19.246 2.417 17.121 1.00 93.38 86 ASP A C 1
ATOM 603 O O . ASP A 1 86 ? -20.238 3.129 16.948 1.00 93.38 86 ASP A O 1
ATOM 607 N N . GLY A 1 87 ? -18.184 2.485 16.310 1.00 95.38 87 GLY A N 1
ATOM 608 C CA . GLY A 1 87 ? -18.007 3.444 15.218 1.00 95.38 87 GLY A CA 1
ATOM 609 C C . GLY A 1 87 ? -17.470 4.812 15.658 1.00 95.38 87 GLY A C 1
ATOM 610 O O . GLY A 1 87 ? -17.276 5.689 14.812 1.00 95.38 87 GLY A O 1
ATOM 611 N N . SER A 1 88 ? -17.215 5.035 16.953 1.00 97.19 88 SER A N 1
ATOM 612 C CA . SER A 1 88 ? -16.657 6.298 17.441 1.00 97.19 88 SER A CA 1
ATOM 613 C C . SER A 1 88 ? -15.157 6.419 17.147 1.00 97.19 88 SER A C 1
ATOM 615 O O . SER A 1 88 ? -14.413 5.441 17.151 1.00 97.19 88 SER A O 1
ATOM 617 N N . VAL A 1 89 ? -14.685 7.645 16.895 1.00 98.62 89 VAL A N 1
ATOM 618 C CA . VAL A 1 89 ? -13.246 7.927 16.754 1.00 98.62 89 VAL A CA 1
ATOM 619 C C . VAL A 1 89 ? -12.671 8.251 18.126 1.00 98.62 89 VAL A C 1
ATOM 621 O O . VAL A 1 89 ? -13.125 9.198 18.776 1.00 98.62 89 VAL A O 1
ATOM 624 N N . LEU A 1 90 ? -11.649 7.510 18.555 1.00 98.44 90 LEU A N 1
ATOM 625 C CA . LEU A 1 90 ? -11.030 7.742 19.858 1.00 98.44 90 LEU A CA 1
ATOM 626 C C . LEU A 1 90 ? -10.337 9.121 19.916 1.00 98.44 90 LEU A C 1
ATOM 628 O O . LEU A 1 90 ? -9.639 9.512 18.977 1.00 98.44 90 LEU A O 1
ATOM 632 N N . PRO A 1 91 ? -10.490 9.879 21.024 1.00 97.44 91 PRO A N 1
ATOM 633 C CA . PRO A 1 91 ? -9.987 11.253 21.126 1.00 97.44 91 PRO A CA 1
ATOM 634 C C . PRO A 1 91 ? -8.461 11.334 21.276 1.00 97.44 91 PRO A C 1
ATOM 636 O O . PRO A 1 91 ? -7.871 12.392 21.060 1.00 97.44 91 PRO A O 1
ATOM 639 N N . THR A 1 92 ? -7.817 10.232 21.662 1.00 98.38 92 THR A N 1
ATOM 640 C CA . THR A 1 92 ? -6.362 10.075 21.668 1.00 98.38 92 THR A CA 1
ATOM 641 C C . THR A 1 92 ? -5.970 9.256 20.437 1.00 98.38 92 THR A C 1
ATOM 643 O O . THR A 1 92 ? -6.501 8.157 20.279 1.00 98.38 92 THR A O 1
ATOM 646 N N . PRO A 1 9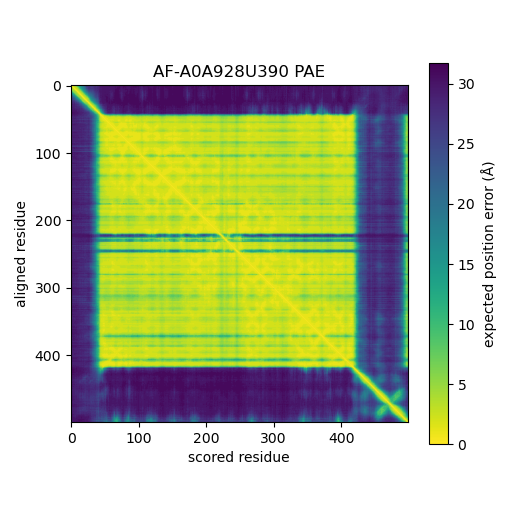3 ? -5.074 9.750 19.562 1.00 98.62 93 PRO A N 1
ATOM 647 C CA . PRO A 1 93 ? -4.571 8.953 18.450 1.00 98.62 93 PRO A CA 1
ATOM 648 C C . PRO A 1 93 ? -3.716 7.792 18.969 1.00 98.62 93 PRO A C 1
ATOM 650 O O . PRO A 1 93 ? -3.019 7.927 19.975 1.00 98.62 93 PRO A O 1
ATOM 653 N N . PHE A 1 94 ? -3.732 6.679 18.241 1.00 98.88 94 PHE A N 1
ATOM 654 C CA . PHE A 1 94 ? -2.900 5.509 18.508 1.00 98.88 94 PHE A CA 1
ATOM 655 C C . PHE A 1 94 ? -1.411 5.845 18.404 1.00 98.88 94 PHE A C 1
ATOM 657 O O . PHE A 1 94 ? -0.637 5.506 19.294 1.00 98.88 94 PHE A O 1
ATOM 664 N N . LEU A 1 95 ? -1.021 6.567 17.349 1.00 98.94 95 LEU A N 1
ATOM 665 C CA . LEU A 1 95 ? 0.341 7.052 17.138 1.00 98.94 95 LEU A CA 1
ATOM 666 C C . LEU A 1 95 ? 0.309 8.506 16.652 1.00 98.94 95 LEU A C 1
ATOM 668 O O . LEU A 1 95 ? -0.567 8.897 15.882 1.00 98.94 95 LEU A O 1
ATOM 672 N N . ASN A 1 96 ? 1.294 9.300 17.067 1.00 98.81 96 ASN A N 1
ATOM 673 C CA . ASN A 1 96 ? 1.590 10.605 16.483 1.00 98.81 96 ASN A CA 1
ATOM 674 C C . ASN A 1 96 ? 3.109 10.748 16.347 1.00 98.81 96 ASN A C 1
ATOM 676 O O . ASN A 1 96 ? 3.825 10.783 17.346 1.00 98.81 96 ASN A O 1
ATOM 680 N N . ILE A 1 97 ? 3.567 10.819 15.101 1.00 98.81 97 ILE A N 1
ATOM 681 C CA . ILE A 1 97 ? 4.963 10.979 14.681 1.00 98.81 97 ILE A CA 1
ATOM 682 C C . ILE A 1 97 ? 5.101 12.108 13.648 1.00 98.81 97 ILE A C 1
ATOM 684 O O . ILE A 1 97 ? 5.996 12.102 12.806 1.00 98.81 97 ILE A O 1
ATOM 688 N N . THR A 1 98 ? 4.225 13.115 13.717 1.00 98.69 98 THR A N 1
ATOM 689 C CA . THR A 1 98 ? 4.237 14.307 12.839 1.00 98.69 98 THR A CA 1
ATOM 690 C C . THR A 1 98 ? 5.568 15.080 12.857 1.00 98.69 98 THR A C 1
ATOM 692 O O . THR A 1 98 ? 5.853 15.846 11.943 1.00 98.69 98 THR A O 1
ATOM 695 N N . ASN A 1 99 ? 6.411 14.868 13.873 1.00 98.19 99 ASN A N 1
ATOM 696 C CA . ASN A 1 99 ? 7.774 15.397 13.977 1.00 98.19 99 ASN A CA 1
ATOM 697 C C . ASN A 1 99 ? 8.835 14.598 13.188 1.00 98.19 99 ASN A C 1
ATOM 699 O O . ASN A 1 99 ? 9.950 15.090 13.039 1.00 98.19 99 ASN A O 1
ATOM 703 N N . LEU A 1 100 ? 8.514 13.382 12.733 1.00 98.56 100 LEU A N 1
ATOM 704 C CA . LEU A 1 100 ? 9.373 12.527 11.900 1.00 98.56 100 LEU A CA 1
ATOM 705 C C . LEU A 1 100 ? 8.974 12.583 10.417 1.00 98.56 100 LEU A C 1
ATOM 707 O O . LEU A 1 100 ? 9.799 12.339 9.541 1.00 98.56 100 LEU A O 1
ATOM 711 N N . VAL A 1 101 ? 7.704 12.875 10.132 1.00 98.69 101 VAL A N 1
ATOM 712 C CA . VAL A 1 101 ? 7.088 12.698 8.811 1.00 98.69 101 VAL A CA 1
ATOM 713 C C . VAL A 1 101 ? 7.142 13.981 7.981 1.00 98.69 101 VAL A C 1
ATOM 715 O O . VAL A 1 101 ? 6.545 15.000 8.328 1.00 98.69 101 VAL A O 1
ATOM 718 N N . ALA A 1 102 ? 7.790 13.918 6.818 1.00 98.12 102 ALA A N 1
ATOM 719 C CA . ALA A 1 102 ? 7.670 14.941 5.789 1.00 98.12 102 ALA A CA 1
ATOM 720 C C . ALA A 1 102 ? 6.404 14.675 4.962 1.00 98.12 102 ALA A C 1
ATOM 722 O O . ALA A 1 102 ? 6.430 13.880 4.035 1.00 98.12 102 ALA A O 1
ATOM 723 N N . SER A 1 103 ? 5.291 15.344 5.275 1.00 96.12 103 SER A N 1
ATOM 724 C CA . SER A 1 103 ? 3.991 15.135 4.601 1.00 96.12 103 SER A CA 1
ATOM 725 C C . SER A 1 103 ? 3.740 16.021 3.366 1.00 96.12 103 SER A C 1
ATOM 727 O O . SER A 1 103 ? 2.595 16.291 2.981 1.00 96.12 103 SER A O 1
ATOM 729 N N . SER A 1 104 ? 4.820 16.528 2.761 1.00 93.44 104 SER A N 1
ATOM 730 C CA . SER A 1 104 ? 4.791 17.416 1.594 1.00 93.44 104 SER A CA 1
ATOM 731 C C . SER A 1 104 ? 6.157 17.474 0.883 1.00 93.44 104 SER A C 1
ATOM 733 O O . SER A 1 104 ? 7.180 17.198 1.521 1.00 93.44 104 SER A O 1
ATOM 735 N N . PRO A 1 105 ? 6.217 17.894 -0.398 1.00 91.44 105 PRO A N 1
ATOM 736 C CA . PRO A 1 105 ? 5.092 18.132 -1.313 1.00 91.44 105 PRO A CA 1
ATOM 737 C C . PRO A 1 105 ? 4.456 16.830 -1.852 1.00 91.44 105 PRO A C 1
ATOM 739 O O . PRO A 1 105 ? 4.898 15.737 -1.524 1.00 91.44 105 PRO A O 1
ATOM 742 N N . ASN A 1 106 ? 3.393 16.977 -2.653 1.00 89.75 106 ASN A N 1
ATOM 743 C CA . ASN A 1 106 ? 2.597 15.905 -3.275 1.00 89.75 106 ASN A CA 1
ATOM 744 C C . ASN A 1 106 ? 2.119 14.797 -2.318 1.00 89.75 106 ASN A C 1
ATOM 746 O O . ASN A 1 106 ? 1.331 15.096 -1.421 1.00 89.75 106 ASN A O 1
ATOM 750 N N . GLU A 1 107 ? 2.533 13.550 -2.552 1.00 93.19 107 GLU A N 1
ATOM 751 C CA . GLU A 1 107 ? 2.021 12.311 -1.952 1.00 93.19 107 GLU A CA 1
ATOM 752 C C . GLU A 1 107 ? 2.753 11.913 -0.667 1.00 93.19 107 GLU A C 1
ATOM 754 O O . GLU A 1 107 ? 2.184 11.190 0.144 1.00 93.19 107 GLU A O 1
ATOM 759 N N . ARG A 1 108 ? 3.958 12.460 -0.451 1.00 97.38 108 ARG A N 1
ATOM 760 C CA . ARG A 1 108 ? 4.795 12.269 0.741 1.00 97.38 108 ARG A CA 1
ATOM 761 C C . ARG A 1 108 ? 3.992 12.326 2.048 1.00 97.38 108 ARG A C 1
ATOM 763 O O . ARG A 1 108 ? 3.116 13.184 2.222 1.00 97.38 108 ARG A O 1
ATOM 770 N N . GLY A 1 109 ? 4.340 11.457 2.994 1.00 98.31 109 GLY A N 1
ATOM 771 C CA . GLY A 1 109 ? 3.711 11.363 4.307 1.00 98.31 109 GLY A CA 1
ATOM 772 C C . GLY A 1 109 ? 3.990 10.060 5.041 1.00 98.31 109 GLY A C 1
ATOM 773 O O . GLY A 1 109 ? 4.981 9.392 4.776 1.00 98.31 109 GLY A O 1
ATOM 774 N N . LEU A 1 110 ? 3.107 9.732 5.983 1.00 98.88 110 LEU A N 1
ATOM 775 C CA . LEU A 1 110 ? 2.927 8.393 6.547 1.00 98.88 110 LEU A CA 1
ATOM 776 C C . LEU A 1 110 ? 1.917 7.661 5.659 1.00 98.88 110 LEU A C 1
ATOM 778 O O . LEU A 1 110 ? 0.826 8.194 5.456 1.00 98.88 110 LEU A O 1
ATOM 782 N N . LEU A 1 111 ? 2.303 6.515 5.097 1.00 98.38 111 LEU A N 1
ATOM 783 C CA . LEU A 1 111 ? 1.630 5.909 3.944 1.00 98.38 111 LEU A CA 1
ATOM 784 C C . LEU A 1 111 ? 1.104 4.500 4.239 1.00 98.38 111 LEU A C 1
ATOM 786 O O . LEU A 1 111 ? -0.084 4.284 4.034 1.00 98.38 111 LEU A O 1
ATOM 790 N N . GLY A 1 112 ? 1.923 3.593 4.776 1.00 98.19 112 GLY A N 1
ATOM 791 C CA . GLY A 1 112 ? 1.515 2.214 5.096 1.00 98.19 112 GLY A CA 1
ATOM 792 C C . GLY A 1 112 ? 1.449 1.912 6.594 1.00 98.19 112 GLY A C 1
ATOM 793 O O . GLY A 1 112 ? 2.234 2.475 7.368 1.00 98.19 112 GLY A O 1
ATOM 794 N N . LEU A 1 113 ? 0.565 0.990 6.992 1.00 98.88 113 LEU A N 1
ATOM 795 C CA . LEU A 1 113 ? 0.464 0.419 8.343 1.00 98.88 113 LEU A CA 1
ATOM 796 C C . LEU A 1 113 ? 0.160 -1.090 8.309 1.00 98.88 113 LEU A C 1
ATOM 798 O O . LEU A 1 113 ? -0.934 -1.487 7.929 1.00 98.88 113 LEU A O 1
ATOM 802 N N . ALA A 1 114 ? 1.065 -1.910 8.850 1.00 98.81 114 ALA A N 1
ATOM 803 C CA . ALA A 1 114 ? 0.841 -3.342 9.067 1.00 98.81 114 ALA A CA 1
ATOM 804 C C . ALA A 1 114 ? 1.066 -3.732 10.537 1.00 98.81 114 ALA A C 1
ATOM 806 O O . ALA A 1 114 ? 2.106 -3.415 11.118 1.00 98.81 114 ALA A O 1
ATOM 807 N N . PHE A 1 115 ? 0.125 -4.451 11.151 1.00 98.75 115 PHE A N 1
ATOM 808 C CA . PHE A 1 115 ? 0.349 -5.100 12.449 1.00 98.75 115 PHE A CA 1
ATOM 809 C C . PHE A 1 115 ? 1.111 -6.413 12.265 1.00 98.75 115 PHE A C 1
ATOM 811 O O . PHE A 1 115 ? 0.979 -7.066 11.235 1.00 98.75 115 PHE A O 1
ATOM 818 N N . HIS A 1 116 ? 1.917 -6.797 13.257 1.00 98.38 116 HIS A N 1
ATOM 819 C CA . HIS A 1 116 ? 2.586 -8.096 13.245 1.00 98.38 116 HIS A CA 1
ATOM 820 C C . HIS A 1 116 ? 1.556 -9.245 13.262 1.00 98.38 116 HIS A C 1
ATOM 822 O O . HIS A 1 116 ? 0.596 -9.130 14.028 1.00 98.38 116 HIS A O 1
ATOM 828 N N . PRO A 1 117 ? 1.746 -10.359 12.523 1.00 96.75 117 PRO A N 1
ATOM 829 C CA . PRO A 1 117 ? 0.789 -11.473 12.510 1.00 96.75 117 PRO A CA 1
ATOM 830 C C . PRO A 1 117 ? 0.484 -12.030 13.909 1.00 96.75 117 PRO A C 1
ATOM 832 O O . PRO A 1 117 ? -0.675 -12.192 14.271 1.00 96.75 117 PRO A O 1
ATOM 835 N N . ASP A 1 118 ? 1.517 -12.208 14.740 1.00 96.06 118 ASP A N 1
ATOM 836 C CA . ASP A 1 118 ? 1.383 -12.640 16.144 1.00 96.06 118 ASP A CA 1
ATOM 837 C C . ASP A 1 118 ? 0.906 -11.532 17.119 1.00 96.06 118 ASP A C 1
ATOM 839 O O . ASP A 1 118 ? 1.056 -11.671 18.338 1.00 96.06 118 ASP A O 1
ATOM 843 N N . TYR A 1 119 ? 0.365 -10.399 16.658 1.00 96.75 119 TYR A N 1
ATOM 844 C CA . TYR A 1 119 ? -0.230 -9.408 17.567 1.00 96.75 119 TYR A CA 1
ATOM 845 C C . TYR A 1 119 ? -1.459 -10.011 18.288 1.00 96.75 119 TYR A C 1
ATOM 847 O O . TYR A 1 119 ? -2.280 -10.661 17.647 1.00 96.75 119 TYR A O 1
ATOM 855 N N . PRO A 1 120 ? -1.640 -9.815 19.613 1.00 96.06 120 PRO A N 1
ATOM 856 C CA . PRO A 1 120 ? -0.876 -8.955 20.522 1.00 96.06 120 PRO A CA 1
ATOM 857 C C . PRO A 1 120 ? 0.273 -9.647 21.281 1.00 96.06 120 PRO A C 1
ATOM 859 O O . PRO A 1 120 ? 0.883 -9.011 22.141 1.00 96.06 120 PRO A O 1
ATOM 862 N N . ALA A 1 121 ? 0.569 -10.926 21.019 1.00 96.31 121 ALA A N 1
ATOM 863 C CA . ALA A 1 121 ? 1.666 -11.646 21.676 1.00 96.31 121 ALA A CA 1
ATOM 864 C C . ALA A 1 121 ? 3.039 -11.064 21.294 1.00 96.31 121 ALA A C 1
ATOM 866 O O . ALA A 1 121 ? 3.885 -10.855 22.167 1.00 96.31 121 ALA A O 1
ATOM 867 N N . THR A 1 122 ? 3.203 -10.709 20.019 1.00 96.75 122 THR A N 1
ATOM 868 C CA . THR A 1 122 ? 4.251 -9.814 19.521 1.00 96.75 122 THR A CA 1
ATOM 869 C C . THR A 1 122 ? 3.637 -8.415 19.365 1.00 96.75 122 THR A C 1
ATOM 871 O O . THR A 1 122 ? 2.910 -8.170 18.402 1.00 96.75 122 THR A O 1
ATOM 874 N N . PRO A 1 123 ? 3.870 -7.467 20.298 1.00 97.50 123 PRO A N 1
ATOM 875 C CA . PRO A 1 123 ? 3.161 -6.182 20.352 1.00 97.50 123 PRO A CA 1
ATOM 876 C C . PRO A 1 123 ? 3.721 -5.151 19.354 1.00 97.50 123 PRO A C 1
ATOM 878 O O . PRO A 1 123 ? 3.843 -3.966 19.676 1.00 97.50 123 PRO A O 1
ATOM 881 N N . TYR A 1 124 ? 4.106 -5.593 18.157 1.00 98.44 124 TYR A N 1
ATOM 882 C CA . TYR A 1 124 ? 4.747 -4.775 17.134 1.00 98.44 124 TYR A CA 1
ATOM 883 C C . TYR A 1 124 ? 3.798 -4.431 15.988 1.00 98.44 124 TYR A C 1
ATOM 885 O O . TYR A 1 124 ? 2.891 -5.183 15.638 1.00 98.44 124 TYR A O 1
ATOM 893 N N . PHE A 1 125 ? 4.051 -3.278 15.383 1.00 98.88 125 PHE A N 1
ATOM 894 C CA . PHE A 1 125 ? 3.470 -2.872 14.112 1.00 98.88 125 PHE A CA 1
ATOM 895 C C . PHE A 1 125 ? 4.499 -2.060 13.326 1.00 98.88 125 PHE A C 1
ATOM 897 O O . PHE A 1 125 ? 5.451 -1.514 13.893 1.00 98.88 125 PHE A O 1
ATOM 904 N N . TYR A 1 126 ? 4.312 -2.003 12.019 1.00 98.88 126 TYR A N 1
ATOM 905 C CA . TYR A 1 126 ? 5.255 -1.489 11.042 1.00 98.88 126 TYR A CA 1
ATOM 906 C C . TYR A 1 126 ? 4.578 -0.371 10.262 1.00 98.88 126 TYR A C 1
ATOM 908 O O . TYR A 1 126 ? 3.404 -0.473 9.908 1.00 98.88 126 TYR A O 1
ATOM 916 N N . VAL A 1 127 ? 5.314 0.708 10.020 1.00 98.94 127 VAL A N 1
ATOM 917 C CA . VAL A 1 127 ? 4.839 1.855 9.248 1.00 98.94 127 VAL A CA 1
ATOM 918 C C . VAL A 1 127 ? 5.849 2.260 8.192 1.00 98.94 127 VAL A C 1
ATOM 920 O O . VAL A 1 127 ? 7.054 2.226 8.440 1.00 98.94 127 VAL A O 1
ATOM 923 N N . ASN A 1 128 ? 5.352 2.693 7.039 1.00 98.75 128 ASN A N 1
ATOM 924 C CA . ASN A 1 128 ? 6.154 3.280 5.972 1.00 98.75 128 ASN A CA 1
ATOM 925 C C . ASN A 1 128 ? 5.879 4.785 5.921 1.00 98.75 128 ASN A C 1
ATOM 927 O O . ASN A 1 128 ? 4.719 5.203 5.849 1.00 98.75 128 ASN A O 1
ATOM 931 N N . TYR A 1 129 ? 6.925 5.606 5.988 1.00 98.75 129 TYR A N 1
ATOM 932 C CA . TYR A 1 129 ? 6.794 7.053 5.871 1.00 98.75 129 TYR A CA 1
ATOM 933 C C . TYR A 1 129 ? 7.997 7.711 5.194 1.00 98.75 129 TYR A C 1
ATOM 935 O O . TYR A 1 129 ? 9.136 7.272 5.338 1.00 98.75 129 TYR A O 1
ATOM 943 N N . THR A 1 130 ? 7.765 8.829 4.509 1.00 98.56 130 THR A N 1
ATOM 944 C CA . THR A 1 130 ? 8.835 9.687 3.986 1.00 98.56 130 THR A CA 1
ATOM 945 C C . THR A 1 130 ? 9.316 10.650 5.074 1.00 98.56 130 THR A C 1
ATOM 947 O O . THR A 1 130 ? 8.526 11.433 5.614 1.00 98.56 130 THR A O 1
ATOM 950 N N . THR A 1 131 ? 10.600 10.606 5.427 1.00 98.31 131 THR A N 1
ATOM 951 C CA . THR A 1 131 ? 11.141 11.291 6.616 1.00 98.31 131 THR A CA 1
ATOM 952 C C . THR A 1 131 ? 11.442 12.779 6.406 1.00 98.31 131 THR A C 1
ATOM 954 O O . THR A 1 131 ? 11.783 13.228 5.311 1.00 98.31 131 THR A O 1
ATOM 957 N N . VAL A 1 132 ? 11.376 13.570 7.480 1.00 98.31 132 VAL A N 1
ATOM 958 C CA . VAL A 1 132 ? 12.098 14.853 7.550 1.00 98.31 132 VAL A CA 1
ATOM 959 C C . VAL A 1 132 ? 13.611 14.601 7.557 1.00 98.31 132 VAL A C 1
ATOM 961 O O . VAL A 1 132 ? 14.055 13.509 7.910 1.00 98.31 132 VAL A O 1
ATOM 964 N N . ALA A 1 133 ? 14.416 15.606 7.202 1.00 97.62 133 ALA A N 1
ATOM 965 C CA . ALA A 1 133 ? 15.875 15.500 7.275 1.00 97.62 133 ALA A CA 1
ATOM 966 C C . ALA A 1 133 ? 16.344 15.399 8.742 1.00 97.62 133 ALA A C 1
ATOM 968 O O . ALA A 1 133 ? 16.464 16.409 9.440 1.00 97.62 133 ALA A O 1
ATOM 969 N N . MET A 1 134 ? 16.576 14.172 9.207 1.00 96.19 134 MET A N 1
ATOM 970 C CA . MET A 1 134 ? 17.011 13.824 10.561 1.00 96.19 134 MET A CA 1
ATOM 971 C C . MET A 1 134 ? 17.782 12.501 10.552 1.00 96.19 134 MET A C 1
ATOM 973 O O . MET A 1 134 ? 17.749 11.775 9.566 1.00 96.19 134 MET A O 1
ATOM 977 N N . ASP A 1 135 ? 18.493 12.197 11.640 1.00 93.69 135 ASP A N 1
ATOM 978 C CA . ASP A 1 135 ? 19.237 10.942 11.872 1.00 93.69 135 ASP A CA 1
ATOM 979 C C . ASP A 1 135 ? 20.317 10.571 10.822 1.00 93.69 135 ASP A C 1
ATOM 981 O O . ASP A 1 135 ? 20.978 9.546 10.952 1.00 93.69 135 ASP A O 1
ATOM 985 N N . GLY A 1 136 ? 20.555 11.432 9.826 1.00 94.19 136 GLY A N 1
ATOM 986 C CA . GLY A 1 136 ? 21.440 11.195 8.678 1.00 94.19 136 GLY A CA 1
ATOM 987 C C . GLY A 1 136 ? 20.698 11.036 7.344 1.00 94.19 136 GLY A C 1
ATOM 988 O O . GLY A 1 136 ? 21.325 11.148 6.294 1.00 94.19 136 GLY A O 1
ATOM 989 N N . TYR A 1 137 ? 19.378 10.845 7.382 1.00 95.88 137 TYR A N 1
ATOM 990 C CA . TYR A 1 137 ? 18.507 10.682 6.217 1.00 95.88 137 TYR A CA 1
ATOM 991 C C . TYR A 1 137 ? 18.162 12.021 5.541 1.00 95.88 137 TYR A C 1
ATOM 993 O O . TYR A 1 137 ? 18.151 13.085 6.175 1.00 95.88 137 TYR A O 1
ATOM 1001 N N . SER A 1 138 ? 17.846 11.972 4.246 1.00 96.75 138 SER A N 1
ATOM 1002 C CA . SER A 1 138 ? 17.471 13.139 3.439 1.00 96.75 138 SER A CA 1
ATOM 1003 C C . SER A 1 138 ? 15.974 13.456 3.529 1.00 96.75 138 SER A C 1
ATOM 1005 O O . SER A 1 138 ? 15.149 12.617 3.887 1.00 96.75 138 SER A O 1
ATOM 1007 N N . LEU A 1 139 ? 15.602 14.698 3.192 1.00 97.44 139 LEU A N 1
ATOM 1008 C CA . LEU A 1 139 ? 14.210 15.158 3.228 1.00 97.44 139 LEU A CA 1
ATOM 1009 C C . LEU A 1 139 ? 13.350 14.437 2.178 1.00 97.44 139 LEU A C 1
ATOM 1011 O O . LEU A 1 139 ? 13.290 14.846 1.013 1.00 97.44 139 LEU A O 1
ATOM 1015 N N . GLY A 1 140 ? 12.597 13.445 2.640 1.00 97.00 140 GLY A N 1
ATOM 1016 C CA . GLY A 1 140 ? 11.672 12.642 1.855 1.00 97.00 140 GLY A CA 1
ATOM 1017 C C . GLY A 1 140 ? 12.101 11.205 1.606 1.00 97.00 140 GLY A C 1
ATOM 1018 O O . GLY A 1 140 ? 11.340 10.505 0.950 1.00 97.00 140 GLY A O 1
ATOM 1019 N N . ASP A 1 141 ? 13.256 10.769 2.116 1.00 97.31 141 ASP A N 1
ATOM 1020 C CA . ASP A 1 141 ? 13.660 9.361 2.042 1.00 97.31 141 ASP A CA 1
ATOM 1021 C C . ASP A 1 141 ? 12.594 8.461 2.677 1.00 97.31 141 ASP A C 1
ATOM 1023 O O . ASP A 1 141 ? 12.009 8.810 3.708 1.00 97.31 141 ASP A O 1
ATOM 1027 N N . THR A 1 142 ? 12.349 7.300 2.077 1.00 97.50 142 THR A N 1
ATOM 1028 C CA . THR A 1 142 ? 11.425 6.305 2.619 1.00 97.50 142 THR A CA 1
ATOM 1029 C C . THR A 1 142 ? 12.070 5.615 3.816 1.00 97.50 142 THR A C 1
ATOM 1031 O O . THR A 1 142 ? 13.197 5.126 3.737 1.00 97.50 142 THR A O 1
ATOM 1034 N N . ILE A 1 143 ? 11.329 5.552 4.917 1.00 98.12 143 ILE A N 1
ATOM 1035 C CA . ILE A 1 143 ? 11.669 4.822 6.132 1.00 98.12 143 ILE A CA 1
ATOM 1036 C C . ILE A 1 143 ? 10.545 3.825 6.412 1.00 98.12 143 ILE A C 1
ATOM 1038 O O . ILE A 1 143 ? 9.408 4.227 6.664 1.00 98.12 143 ILE A O 1
ATOM 1042 N N . VAL A 1 144 ? 10.874 2.533 6.433 1.00 98.31 144 VAL A N 1
ATOM 1043 C CA . VAL A 1 144 ? 10.027 1.520 7.076 1.00 98.31 144 VAL A CA 1
ATOM 1044 C C . VAL A 1 144 ? 10.517 1.365 8.508 1.00 98.31 144 VAL A C 1
ATOM 1046 O O . VAL A 1 144 ? 11.703 1.124 8.744 1.00 98.31 144 VAL A O 1
ATOM 1049 N N . ALA A 1 145 ? 9.629 1.531 9.484 1.00 98.12 145 ALA A N 1
ATOM 1050 C CA . ALA A 1 145 ? 9.974 1.489 10.898 1.00 98.12 145 ALA A CA 1
ATOM 1051 C C . ALA A 1 145 ? 8.966 0.684 11.717 1.00 98.12 145 ALA A C 1
ATOM 1053 O O . ALA A 1 145 ? 7.755 0.803 11.542 1.00 98.12 145 ALA A O 1
A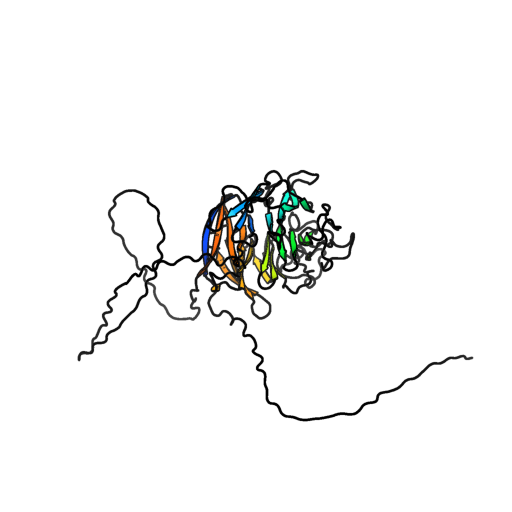TOM 1054 N N . ARG A 1 146 ? 9.487 -0.087 12.670 1.00 98.44 146 ARG A N 1
ATOM 1055 C CA . ARG A 1 146 ? 8.715 -0.817 13.669 1.00 98.44 146 ARG A CA 1
ATOM 1056 C C . ARG A 1 146 ? 8.490 0.058 14.897 1.00 98.44 146 ARG A C 1
ATOM 1058 O O . ARG A 1 146 ? 9.422 0.690 15.395 1.00 98.44 146 ARG A O 1
ATOM 1065 N N . PHE A 1 147 ? 7.277 0.025 15.423 1.00 98.81 147 PHE A N 1
ATOM 1066 C CA . PHE A 1 147 ? 6.886 0.606 16.702 1.00 98.81 147 PHE A CA 1
ATOM 1067 C C . PHE A 1 147 ? 6.264 -0.475 17.595 1.00 98.81 147 PHE A C 1
ATOM 1069 O O . PHE A 1 147 ? 5.899 -1.559 17.139 1.00 98.81 147 PHE A O 1
ATOM 1076 N N . THR A 1 148 ? 6.165 -0.182 18.889 1.00 98.75 148 THR A N 1
ATOM 1077 C CA . THR A 1 148 ? 5.621 -1.081 19.912 1.00 98.75 148 THR A CA 1
ATOM 1078 C C . THR A 1 148 ? 4.331 -0.503 20.487 1.00 98.75 148 THR A C 1
ATOM 1080 O O . THR A 1 148 ? 4.261 0.683 20.827 1.00 98.75 148 THR A O 1
ATOM 1083 N N . VAL A 1 149 ? 3.302 -1.339 20.620 1.00 98.69 149 VAL A N 1
ATOM 1084 C CA . VAL A 1 149 ? 2.056 -0.978 21.305 1.00 98.69 149 VAL A CA 1
ATOM 1085 C C . VAL A 1 149 ? 2.299 -0.922 22.813 1.00 98.69 149 VAL A C 1
ATOM 1087 O O . VAL A 1 149 ? 3.007 -1.758 23.373 1.00 98.69 149 VAL A O 1
ATOM 1090 N N . SER A 1 150 ? 1.751 0.092 23.484 1.00 98.12 150 SER A N 1
ATOM 1091 C CA . SER A 1 150 ? 1.929 0.259 24.928 1.00 98.12 150 SER A CA 1
ATOM 1092 C C . SER A 1 150 ? 1.063 -0.725 25.729 1.00 98.12 150 SER A C 1
ATOM 1094 O O . SER A 1 150 ? 0.226 -1.444 25.188 1.00 98.12 150 SER A O 1
ATOM 1096 N N . ALA A 1 151 ? 1.191 -0.702 27.060 1.00 96.38 151 ALA A N 1
ATOM 1097 C CA . ALA A 1 151 ? 0.295 -1.443 27.956 1.00 96.38 151 ALA A CA 1
ATOM 1098 C C . ALA A 1 151 ? -1.192 -1.016 27.853 1.00 96.38 151 ALA A C 1
ATOM 1100 O O . ALA A 1 151 ? -2.060 -1.692 28.401 1.00 96.38 151 ALA A O 1
ATOM 1101 N N . ASN A 1 152 ? -1.494 0.093 27.167 1.00 97.31 152 ASN A N 1
ATOM 1102 C CA . ASN A 1 152 ? -2.826 0.406 26.662 1.00 97.31 152 ASN A CA 1
ATOM 1103 C C . ASN A 1 152 ? -2.880 0.037 25.164 1.00 97.31 152 ASN A C 1
ATOM 1105 O O . ASN A 1 152 ? -2.205 0.705 24.380 1.00 97.31 152 ASN A O 1
ATOM 1109 N N . PRO A 1 153 ? -3.698 -0.943 24.731 1.00 96.88 153 PRO A N 1
ATOM 1110 C CA . PRO A 1 153 ? -3.737 -1.374 23.332 1.00 96.88 153 PRO A CA 1
ATOM 1111 C C . PRO A 1 153 ? -4.190 -0.270 22.365 1.00 96.88 153 PRO A C 1
ATOM 1113 O O . PRO A 1 153 ? -3.897 -0.353 21.174 1.00 96.88 153 PRO A O 1
ATOM 1116 N N . ASN A 1 154 ? -4.871 0.773 22.854 1.00 98.31 154 ASN A N 1
ATOM 1117 C CA . ASN A 1 154 ? -5.305 1.924 22.057 1.00 98.31 154 ASN A CA 1
ATOM 1118 C C . ASN A 1 154 ? -4.220 3.013 21.899 1.00 98.31 154 ASN A C 1
ATOM 1120 O O . ASN A 1 154 ? -4.504 4.062 21.326 1.00 98.31 154 ASN A O 1
ATOM 1124 N N . VAL A 1 155 ? -2.992 2.804 22.400 1.00 98.50 155 VAL A N 1
ATOM 1125 C CA . VAL A 1 155 ? -1.879 3.769 22.308 1.00 98.50 155 VAL A CA 1
ATOM 1126 C C . VAL A 1 155 ? -0.549 3.049 22.059 1.00 98.50 155 VAL A C 1
ATOM 1128 O O . VAL A 1 155 ? -0.180 2.135 22.795 1.00 98.50 155 VAL A O 1
ATOM 1131 N N . ALA A 1 156 ? 0.209 3.494 21.063 1.00 98.69 156 ALA A N 1
ATOM 1132 C CA . ALA A 1 156 ? 1.583 3.079 20.798 1.00 98.69 156 ALA A CA 1
ATOM 1133 C C . ALA A 1 156 ? 2.606 3.974 21.514 1.00 98.69 156 ALA A C 1
ATOM 1135 O O . ALA A 1 156 ? 2.320 5.128 21.836 1.00 98.69 156 ALA A O 1
ATOM 1136 N N . ASP A 1 157 ? 3.821 3.466 21.732 1.00 98.56 157 ASP A N 1
ATOM 1137 C CA . ASP A 1 157 ? 4.938 4.283 22.213 1.00 98.56 157 ASP A CA 1
ATOM 1138 C C . ASP A 1 157 ? 5.728 4.886 21.030 1.00 98.56 157 ASP A C 1
ATOM 1140 O O . ASP A 1 157 ? 6.485 4.157 20.380 1.00 98.56 157 ASP A O 1
ATOM 1144 N N . PRO A 1 158 ? 5.633 6.202 20.745 1.00 98.00 158 PRO A N 1
ATOM 1145 C CA . PRO A 1 158 ? 6.402 6.832 19.672 1.00 98.00 158 PRO A CA 1
ATOM 1146 C C . PRO A 1 158 ? 7.918 6.869 19.942 1.00 98.00 158 PRO A C 1
ATOM 1148 O O . PRO A 1 158 ? 8.685 7.094 19.007 1.00 98.00 158 PRO A O 1
ATOM 1151 N N . ALA A 1 159 ? 8.377 6.637 21.180 1.00 97.88 159 ALA A N 1
ATOM 1152 C CA . ALA A 1 159 ? 9.802 6.516 21.496 1.00 97.88 159 ALA A CA 1
ATOM 1153 C C . ALA A 1 159 ? 10.378 5.123 21.169 1.00 97.88 159 ALA A C 1
ATOM 1155 O O . ALA A 1 159 ? 11.596 4.972 21.102 1.00 97.88 159 ALA A O 1
ATOM 1156 N N . SER A 1 160 ? 9.528 4.121 20.913 1.00 98.56 160 SER A N 1
ATOM 1157 C CA . SER A 1 160 ? 9.933 2.734 20.629 1.00 98.56 160 SER A CA 1
ATOM 1158 C C . SER A 1 160 ? 10.390 2.467 19.183 1.00 98.56 160 SER A C 1
ATOM 1160 O O . SER A 1 160 ? 10.624 1.311 18.823 1.00 98.56 160 SER A O 1
ATOM 1162 N N . ARG A 1 161 ? 10.507 3.514 18.348 1.00 98.00 161 ARG A N 1
ATOM 1163 C CA . ARG A 1 161 ? 10.839 3.414 16.917 1.00 98.00 161 ARG A CA 1
ATOM 1164 C C . ARG A 1 161 ? 12.168 2.689 16.681 1.00 98.00 161 ARG A C 1
ATOM 1166 O O . ARG A 1 161 ? 13.226 3.203 17.045 1.00 98.00 161 ARG A O 1
ATOM 1173 N N . LEU A 1 162 ? 12.116 1.590 15.934 1.00 96.00 162 LEU A N 1
ATOM 1174 C CA . LEU A 1 162 ? 13.267 0.960 15.287 1.00 96.00 162 LEU A CA 1
ATOM 1175 C C . LEU A 1 162 ? 13.138 1.131 13.769 1.00 96.00 162 LEU A C 1
ATOM 1177 O O . LEU A 1 162 ? 12.112 0.762 13.204 1.00 96.00 162 LEU A O 1
ATOM 1181 N N . VAL A 1 163 ? 14.154 1.682 13.100 1.00 96.00 163 VAL A N 1
ATOM 1182 C CA . VAL A 1 163 ? 14.182 1.720 11.627 1.00 96.00 163 VAL A CA 1
ATOM 1183 C C . VAL A 1 163 ? 14.496 0.317 11.116 1.00 96.00 163 VAL A C 1
ATOM 1185 O O . VAL A 1 163 ? 15.518 -0.255 11.485 1.00 96.00 163 VAL A O 1
ATOM 1188 N N . ILE A 1 164 ? 13.607 -0.229 10.290 1.00 96.00 164 ILE A N 1
ATOM 1189 C CA . ILE A 1 164 ? 13.768 -1.536 9.652 1.00 96.00 164 ILE A CA 1
ATOM 1190 C C . ILE A 1 164 ? 14.527 -1.381 8.337 1.00 96.00 164 ILE A C 1
ATOM 1192 O O . ILE A 1 164 ? 15.516 -2.077 8.150 1.00 96.00 164 ILE A O 1
ATOM 1196 N N . MET A 1 165 ? 14.113 -0.433 7.490 1.00 95.12 165 MET A N 1
ATOM 1197 C CA . MET A 1 165 ? 14.690 -0.179 6.165 1.00 95.12 165 MET A CA 1
ATOM 1198 C C . MET A 1 165 ? 14.697 1.326 5.852 1.00 95.12 165 MET A C 1
ATOM 1200 O O . MET A 1 165 ? 13.759 2.045 6.213 1.00 95.12 165 MET A O 1
ATOM 1204 N N . HIS A 1 166 ? 15.730 1.792 5.150 1.00 95.50 166 HIS A N 1
ATOM 1205 C CA . HIS A 1 166 ? 15.874 3.135 4.587 1.00 95.50 166 HIS A CA 1
ATOM 1206 C C . HIS A 1 166 ? 16.111 3.051 3.074 1.00 95.50 166 HIS A C 1
ATOM 1208 O O . HIS A 1 166 ? 17.075 2.443 2.619 1.00 95.50 166 HIS A O 1
ATOM 1214 N N . VAL A 1 167 ? 15.260 3.717 2.288 1.00 95.94 167 VAL A N 1
ATOM 1215 C CA . VAL A 1 167 ? 15.420 3.831 0.831 1.00 95.94 167 VAL A CA 1
ATOM 1216 C C . VAL A 1 167 ? 15.477 5.304 0.440 1.00 95.94 167 VAL A C 1
ATOM 1218 O O . VAL A 1 167 ? 14.536 6.066 0.674 1.00 95.94 167 VAL A O 1
ATOM 1221 N N . ALA A 1 168 ? 16.596 5.714 -0.158 1.00 95.75 168 ALA A N 1
ATOM 1222 C CA . ALA A 1 168 ? 16.806 7.089 -0.594 1.00 95.75 168 ALA A CA 1
ATOM 1223 C C . ALA A 1 168 ? 15.853 7.464 -1.743 1.00 95.75 168 ALA A C 1
ATOM 1225 O O . ALA A 1 168 ? 15.793 6.761 -2.753 1.00 95.75 168 ALA A O 1
ATOM 1226 N N . GLN A 1 169 ? 15.139 8.584 -1.607 1.00 95.56 169 GLN A N 1
ATOM 1227 C CA . GLN A 1 169 ? 14.131 9.025 -2.580 1.00 95.56 169 GLN A CA 1
ATOM 1228 C C . GLN A 1 169 ? 14.653 10.222 -3.393 1.00 95.56 169 GLN A C 1
ATOM 1230 O O . GLN A 1 169 ? 14.835 11.305 -2.828 1.00 95.56 169 GLN A O 1
ATOM 1235 N N . PRO A 1 170 ? 14.912 10.075 -4.709 1.00 95.12 170 PRO A N 1
ATOM 1236 C CA . PRO A 1 170 ? 15.527 11.138 -5.506 1.00 95.12 170 PRO A CA 1
ATOM 1237 C C . PRO A 1 170 ? 14.543 12.250 -5.908 1.00 95.12 170 PRO A C 1
ATOM 1239 O O . PRO A 1 170 ? 14.980 13.373 -6.154 1.00 95.12 170 PRO A O 1
ATOM 1242 N N . ASP A 1 171 ? 13.237 11.964 -5.944 1.00 95.19 171 ASP A N 1
ATOM 1243 C CA . ASP A 1 171 ? 12.170 12.928 -6.233 1.00 95.19 171 ASP A CA 1
ATOM 1244 C C . ASP A 1 171 ? 11.141 13.007 -5.075 1.00 95.19 171 ASP A C 1
ATOM 1246 O O . ASP A 1 171 ? 11.416 12.695 -3.912 1.00 95.19 171 ASP A O 1
ATOM 1250 N N . TRP A 1 172 ? 9.951 13.534 -5.358 1.00 93.31 172 TRP A N 1
ATOM 1251 C CA . TRP A 1 172 ? 8.908 13.917 -4.398 1.00 93.31 172 TRP A CA 1
ATOM 1252 C C . TRP A 1 172 ? 7.551 13.266 -4.701 1.00 93.31 172 TRP A C 1
ATOM 1254 O O . TRP A 1 172 ? 6.507 13.730 -4.238 1.00 93.31 172 TRP A O 1
ATOM 1264 N N . ASN A 1 173 ? 7.593 12.215 -5.512 1.00 94.38 173 ASN A N 1
ATOM 1265 C CA . ASN A 1 173 ? 6.469 11.458 -6.025 1.00 94.38 173 ASN A CA 1
ATOM 1266 C C . ASN A 1 173 ? 6.898 10.006 -6.292 1.00 94.38 173 ASN A C 1
ATOM 1268 O O . ASN A 1 173 ? 8.091 9.707 -6.295 1.00 94.38 173 ASN A O 1
ATOM 1272 N N . HIS A 1 174 ? 5.918 9.141 -6.523 1.00 96.81 174 HIS A N 1
ATOM 1273 C CA . HIS A 1 174 ? 6.041 7.685 -6.615 1.00 96.81 174 HIS A CA 1
ATOM 1274 C C . HIS A 1 174 ? 6.731 7.058 -5.398 1.00 96.81 174 HIS A C 1
ATOM 1276 O O . HIS A 1 174 ? 7.704 6.308 -5.508 1.00 96.81 174 HIS A O 1
ATOM 1282 N N . ASN A 1 175 ? 6.235 7.406 -4.212 1.00 94.75 175 ASN A N 1
ATOM 1283 C CA . ASN A 1 175 ? 6.734 6.849 -2.961 1.00 94.75 175 ASN A CA 1
ATOM 1284 C C . ASN A 1 175 ? 6.115 5.475 -2.643 1.00 94.75 175 ASN A C 1
ATOM 1286 O O . ASN A 1 175 ? 6.705 4.738 -1.853 1.00 94.75 175 ASN A O 1
ATOM 1290 N N . GLY A 1 176 ? 4.987 5.115 -3.274 1.00 91.25 176 GLY A N 1
ATOM 1291 C CA . GLY A 1 176 ? 4.203 3.919 -2.960 1.00 91.25 176 GLY A CA 1
ATOM 1292 C C . GLY A 1 176 ? 3.865 3.885 -1.472 1.00 91.25 176 GLY A C 1
ATOM 1293 O O . GLY A 1 176 ? 3.356 4.856 -0.914 1.00 91.25 176 GLY A O 1
ATOM 1294 N N . GLY A 1 177 ? 4.270 2.805 -0.814 1.00 91.81 177 GLY A N 1
ATOM 1295 C CA . GLY A 1 177 ? 4.464 2.771 0.630 1.00 91.81 177 GLY A CA 1
ATOM 1296 C C . GLY A 1 177 ? 3.482 1.900 1.399 1.00 91.81 177 GLY A C 1
ATOM 1297 O O . GLY A 1 177 ? 3.524 1.910 2.625 1.00 91.81 177 GLY A O 1
ATOM 1298 N N . ASP A 1 178 ? 2.629 1.146 0.717 1.00 98.50 178 ASP A N 1
ATOM 1299 C CA . ASP A 1 178 ? 1.763 0.154 1.350 1.00 98.50 178 ASP A CA 1
ATOM 1300 C C . ASP A 1 178 ? 2.568 -0.987 2.011 1.00 98.50 178 ASP A C 1
ATOM 1302 O O . ASP A 1 178 ? 3.699 -1.287 1.608 1.00 98.50 178 ASP A O 1
ATOM 1306 N N . LEU A 1 179 ? 1.982 -1.614 3.034 1.00 98.88 179 LEU A N 1
ATOM 1307 C CA . LEU A 1 179 ? 2.572 -2.672 3.852 1.00 98.88 179 LEU A CA 1
ATOM 1308 C C . LEU A 1 179 ? 1.530 -3.754 4.155 1.00 98.88 179 LEU A C 1
ATOM 1310 O O . LEU A 1 179 ? 0.518 -3.472 4.790 1.00 98.88 179 LEU A O 1
ATOM 1314 N N . ASN A 1 180 ? 1.832 -5.007 3.820 1.00 98.56 180 ASN A N 1
ATOM 1315 C CA . ASN A 1 180 ? 1.024 -6.166 4.211 1.00 98.56 180 ASN A CA 1
ATOM 1316 C C . ASN A 1 180 ? 1.938 -7.311 4.665 1.00 98.56 180 ASN A C 1
ATOM 1318 O O . ASN A 1 180 ? 3.055 -7.444 4.170 1.00 98.56 180 ASN A O 1
ATOM 1322 N N . PHE A 1 181 ? 1.457 -8.170 5.564 1.00 98.56 181 PHE A N 1
ATOM 1323 C CA . PHE A 1 181 ? 2.091 -9.467 5.820 1.00 98.56 181 PHE A CA 1
ATOM 1324 C C . PHE A 1 181 ? 1.448 -10.544 4.945 1.00 98.56 181 PHE A C 1
ATOM 1326 O O . PHE A 1 181 ? 0.223 -10.579 4.822 1.00 98.56 181 PHE A O 1
ATOM 1333 N N . GLY A 1 182 ? 2.262 -11.424 4.364 1.00 97.50 182 GLY A N 1
ATOM 1334 C CA . GLY A 1 182 ? 1.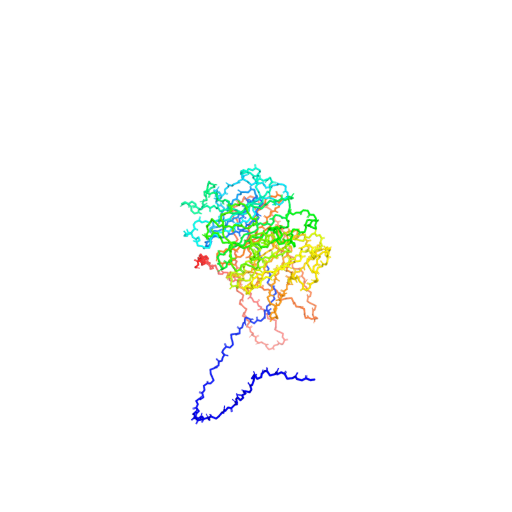772 -12.647 3.726 1.00 97.50 182 GLY A CA 1
ATOM 1335 C C . GLY A 1 182 ? 1.501 -13.749 4.755 1.00 97.50 182 GLY A C 1
ATOM 1336 O O . GLY A 1 182 ? 1.990 -13.700 5.886 1.00 97.50 182 GLY A O 1
ATOM 1337 N N . ALA A 1 183 ? 0.767 -14.797 4.366 1.00 95.88 183 ALA A N 1
ATOM 1338 C CA . ALA A 1 183 ? 0.600 -15.999 5.199 1.00 95.88 183 ALA A CA 1
ATOM 1339 C C . ALA A 1 183 ? 1.889 -16.838 5.373 1.00 95.88 183 ALA A C 1
ATOM 1341 O O . ALA A 1 183 ? 1.886 -17.822 6.112 1.00 95.88 183 ALA A O 1
ATOM 1342 N N . ASP A 1 184 ? 2.988 -16.453 4.718 1.00 96.38 184 ASP A N 1
ATOM 1343 C CA . ASP A 1 184 ? 4.347 -16.930 4.998 1.00 96.38 184 ASP A CA 1
ATOM 1344 C C . ASP A 1 184 ? 4.982 -16.257 6.236 1.00 96.38 184 ASP A C 1
ATOM 1346 O O . ASP A 1 184 ? 6.006 -16.727 6.726 1.00 96.38 184 ASP A O 1
ATOM 1350 N N . GLY A 1 185 ? 4.356 -15.201 6.771 1.00 96.62 185 GLY A N 1
ATOM 1351 C CA . GLY A 1 185 ? 4.824 -14.436 7.928 1.00 96.62 185 GLY A CA 1
ATOM 1352 C C . GLY A 1 185 ? 5.764 -13.278 7.581 1.00 96.62 185 GLY A C 1
ATOM 1353 O O . GLY A 1 185 ? 6.200 -12.565 8.484 1.00 96.62 185 GLY A O 1
ATOM 1354 N N . TYR A 1 186 ? 6.064 -13.051 6.300 1.00 98.25 186 TYR A N 1
ATOM 1355 C CA . TYR A 1 186 ? 7.002 -12.012 5.873 1.00 98.25 186 TYR A CA 1
ATOM 1356 C C . TYR A 1 186 ? 6.307 -10.687 5.552 1.00 98.25 186 TYR A C 1
ATOM 1358 O O . TYR A 1 186 ? 5.143 -10.651 5.147 1.00 98.25 186 TYR A O 1
ATOM 1366 N N . LEU A 1 187 ? 7.031 -9.581 5.753 1.00 98.62 187 LEU A N 1
ATOM 1367 C CA . LEU A 1 187 ? 6.546 -8.234 5.469 1.00 98.62 187 LEU A CA 1
ATOM 1368 C C . LEU A 1 187 ? 6.798 -7.902 3.997 1.00 98.62 187 LEU A C 1
ATOM 1370 O O . LEU A 1 187 ? 7.948 -7.836 3.555 1.00 98.62 187 LEU A O 1
ATOM 1374 N N . TYR A 1 188 ? 5.718 -7.649 3.265 1.00 98.88 188 TYR A N 1
ATOM 1375 C CA . TYR A 1 188 ? 5.742 -7.176 1.889 1.00 98.88 188 TYR A CA 1
ATOM 1376 C C . TYR A 1 188 ? 5.656 -5.646 1.865 1.00 98.88 188 TYR A C 1
ATOM 1378 O O . TYR A 1 188 ? 4.910 -5.041 2.642 1.00 98.88 188 TYR A O 1
ATOM 1386 N N . ILE A 1 189 ? 6.436 -5.016 0.984 1.00 98.88 189 ILE A N 1
ATOM 1387 C CA . ILE A 1 189 ? 6.581 -3.555 0.900 1.00 98.88 189 ILE A CA 1
ATOM 1388 C C . ILE A 1 189 ? 6.457 -3.127 -0.564 1.00 98.88 189 ILE A C 1
ATOM 1390 O O . ILE A 1 189 ? 7.327 -3.445 -1.379 1.00 98.88 189 ILE A O 1
ATOM 1394 N N . GLY A 1 190 ? 5.411 -2.369 -0.894 1.00 98.44 190 GLY A N 1
ATOM 1395 C CA . GLY A 1 190 ? 5.249 -1.782 -2.225 1.00 98.44 190 GLY A CA 1
ATOM 1396 C C . GLY A 1 190 ? 6.015 -0.465 -2.334 1.00 98.44 190 GLY A C 1
ATOM 1397 O O . GLY A 1 190 ? 5.657 0.500 -1.660 1.00 98.44 190 GLY A O 1
ATOM 1398 N N . LEU A 1 191 ? 7.046 -0.389 -3.182 1.00 97.81 191 LEU A N 1
ATOM 1399 C CA . LEU A 1 191 ? 7.805 0.844 -3.428 1.00 97.81 191 LEU A CA 1
ATOM 1400 C C . LEU A 1 191 ? 7.705 1.269 -4.893 1.00 97.81 191 LEU A C 1
ATOM 1402 O O . LEU A 1 191 ? 8.068 0.521 -5.801 1.00 97.81 191 LEU A O 1
ATOM 1406 N N . GLY A 1 192 ? 7.273 2.511 -5.119 1.00 98.31 192 GLY A N 1
ATOM 1407 C CA . GLY A 1 192 ? 7.302 3.123 -6.447 1.00 98.31 192 GLY A CA 1
ATOM 1408 C C . GLY A 1 192 ? 8.722 3.326 -6.973 1.00 98.31 192 GLY A C 1
ATOM 1409 O O . GLY A 1 192 ? 9.707 3.196 -6.243 1.00 98.31 192 GLY A O 1
ATOM 1410 N N . ASP A 1 193 ? 8.833 3.662 -8.258 1.00 98.12 193 ASP A N 1
ATOM 1411 C CA . ASP A 1 193 ? 10.094 3.930 -8.952 1.00 98.12 193 ASP A CA 1
ATOM 1412 C C . ASP A 1 193 ? 10.889 5.085 -8.318 1.00 98.12 193 ASP A C 1
ATOM 1414 O O . ASP A 1 193 ? 12.085 5.217 -8.573 1.00 98.12 193 ASP A O 1
ATOM 1418 N N . GLY A 1 194 ? 10.262 5.874 -7.437 1.00 96.19 194 GLY A N 1
ATOM 1419 C CA . GLY A 1 194 ? 10.831 7.000 -6.705 1.00 96.19 194 GLY A CA 1
ATOM 1420 C C . GLY A 1 194 ? 10.808 8.319 -7.476 1.00 96.19 194 GLY A C 1
ATOM 1421 O O . GLY A 1 194 ? 11.628 9.193 -7.198 1.00 96.19 194 GLY A O 1
ATOM 1422 N N . GLY A 1 195 ? 9.971 8.440 -8.507 1.00 94.56 195 GLY A N 1
ATOM 1423 C CA . GLY A 1 195 ? 9.555 9.697 -9.121 1.00 94.56 195 GLY A CA 1
ATOM 1424 C C . GLY A 1 195 ? 10.243 10.066 -10.437 1.00 94.56 195 GLY A C 1
ATOM 1425 O O . GLY A 1 195 ? 10.982 9.285 -11.036 1.00 94.56 195 GLY A O 1
ATOM 1426 N N . SER A 1 196 ? 9.988 11.301 -10.888 1.00 93.75 196 SER A N 1
ATOM 1427 C CA . SER A 1 196 ? 10.190 11.775 -12.272 1.00 93.75 196 SER A CA 1
ATOM 1428 C C . SER A 1 196 ? 9.290 11.095 -13.323 1.00 93.75 196 SER A C 1
ATOM 1430 O O . SER A 1 196 ? 8.617 10.103 -13.070 1.00 93.75 196 SER A O 1
ATOM 1432 N N . SER A 1 197 ? 9.219 11.681 -14.524 1.00 94.62 197 SER A N 1
ATOM 1433 C CA . SER A 1 197 ? 8.418 11.155 -15.641 1.00 94.62 197 SER A CA 1
ATOM 1434 C C . SER A 1 197 ? 9.173 10.048 -16.375 1.00 94.62 197 SER A C 1
ATOM 1436 O O . SER A 1 197 ? 10.252 10.304 -16.910 1.00 94.62 197 SER A O 1
ATOM 1438 N N . GLY A 1 198 ? 8.581 8.857 -16.484 1.00 95.50 198 GLY A N 1
ATOM 1439 C CA . GLY A 1 198 ? 9.134 7.765 -17.291 1.00 95.50 198 GLY A CA 1
ATOM 1440 C C . GLY A 1 198 ? 10.387 7.098 -16.724 1.00 95.50 198 GLY A C 1
ATOM 1441 O O . GLY A 1 198 ? 11.211 6.667 -17.530 1.00 95.50 198 GLY A O 1
ATOM 1442 N N . ASP A 1 199 ? 10.558 7.086 -15.392 1.00 96.88 199 ASP A N 1
ATOM 1443 C CA . ASP A 1 199 ? 11.715 6.532 -14.663 1.00 96.88 199 ASP A CA 1
ATOM 1444 C C . ASP A 1 199 ? 13.046 6.748 -15.414 1.00 96.88 199 ASP A C 1
ATOM 1446 O O . ASP A 1 199 ? 13.597 5.819 -16.016 1.00 96.88 199 ASP A O 1
ATOM 1450 N N . PRO A 1 200 ? 13.579 7.981 -15.473 1.00 94.44 200 PRO A N 1
ATOM 1451 C CA . PRO A 1 200 ? 14.693 8.288 -16.368 1.00 94.44 200 PRO A CA 1
ATOM 1452 C C . PRO A 1 200 ? 15.962 7.465 -16.080 1.00 94.44 200 PRO A C 1
ATOM 1454 O O . PRO A 1 200 ? 16.733 7.205 -17.007 1.00 94.44 200 PRO A O 1
ATOM 1457 N N . GLN A 1 201 ? 16.152 6.996 -14.842 1.00 94.81 201 GLN A N 1
ATOM 1458 C CA . GLN A 1 201 ? 17.285 6.168 -14.415 1.00 94.81 201 GLN A CA 1
ATOM 1459 C C . GLN A 1 201 ? 17.057 4.651 -14.565 1.00 94.81 201 GLN A C 1
ATOM 1461 O O . GLN A 1 201 ? 18.000 3.902 -14.325 1.00 94.81 201 GLN A O 1
ATOM 1466 N N . ASN A 1 202 ? 15.879 4.198 -15.020 1.00 96.25 202 ASN A N 1
ATOM 1467 C CA . ASN A 1 202 ? 15.545 2.776 -15.215 1.00 96.25 202 ASN A CA 1
ATOM 1468 C C . ASN A 1 202 ? 15.539 1.961 -13.900 1.00 96.25 202 ASN A C 1
ATOM 1470 O O . ASN A 1 202 ? 15.851 0.771 -13.914 1.00 96.25 202 ASN A O 1
ATOM 1474 N N . ARG A 1 203 ? 15.207 2.607 -12.776 1.00 97.19 203 ARG A N 1
ATOM 1475 C CA . ARG A 1 203 ? 15.119 2.043 -11.421 1.00 97.19 203 ARG A CA 1
ATOM 1476 C C . ARG A 1 203 ? 14.189 0.836 -11.341 1.00 97.19 203 ARG A C 1
ATOM 1478 O O . ARG A 1 203 ? 14.609 -0.195 -10.824 1.00 97.19 203 ARG A O 1
ATOM 1485 N N . ALA A 1 204 ? 12.984 0.916 -11.906 1.00 97.81 204 ALA A N 1
ATOM 1486 C CA . ALA A 1 204 ? 11.987 -0.156 -11.815 1.00 97.81 204 ALA A CA 1
ATOM 1487 C C . ALA A 1 204 ? 12.478 -1.471 -12.450 1.00 97.81 204 ALA A C 1
ATOM 1489 O O . ALA A 1 204 ? 12.322 -2.546 -11.869 1.00 97.81 204 ALA A O 1
ATOM 1490 N N . GLN A 1 205 ? 13.192 -1.361 -13.575 1.00 97.75 205 GLN A N 1
ATOM 1491 C CA . GLN A 1 205 ? 13.838 -2.467 -14.296 1.00 97.75 205 GLN A CA 1
ATOM 1492 C C . GLN A 1 205 ? 15.280 -2.770 -13.835 1.00 97.75 205 GLN A C 1
ATOM 1494 O O . GLN A 1 205 ? 15.920 -3.662 -14.387 1.00 97.75 205 GLN A O 1
ATOM 1499 N N . ASN A 1 206 ? 15.831 -2.028 -12.869 1.00 96.38 206 ASN A N 1
ATOM 1500 C CA . ASN A 1 206 ? 17.162 -2.285 -12.319 1.00 96.38 206 ASN A CA 1
ATOM 1501 C C . ASN A 1 206 ? 17.041 -3.196 -11.082 1.00 96.38 206 ASN A C 1
ATOM 1503 O O . ASN A 1 206 ? 16.439 -2.764 -10.094 1.00 96.38 206 ASN A O 1
ATOM 1507 N N . PRO A 1 207 ? 17.599 -4.423 -11.092 1.00 96.12 207 PRO A N 1
ATOM 1508 C CA . PRO A 1 207 ? 17.562 -5.315 -9.932 1.00 96.12 207 PRO A CA 1
ATOM 1509 C C . PRO A 1 207 ? 18.503 -4.865 -8.806 1.00 96.12 207 PRO A C 1
ATOM 1511 O O . PRO A 1 207 ? 18.293 -5.249 -7.666 1.00 96.12 207 PRO A O 1
ATOM 1514 N N . ALA A 1 208 ? 19.492 -4.006 -9.079 1.00 94.62 208 ALA A N 1
ATOM 1515 C CA . ALA A 1 208 ? 20.399 -3.454 -8.066 1.00 94.62 208 ALA A CA 1
ATOM 1516 C C . ALA A 1 208 ? 19.840 -2.186 -7.373 1.00 94.62 208 ALA A C 1
ATOM 1518 O O . ALA A 1 208 ? 20.605 -1.331 -6.921 1.00 94.62 208 ALA A O 1
ATOM 1519 N N . GLN A 1 209 ? 18.509 -2.001 -7.357 1.00 95.31 209 GLN A N 1
ATOM 1520 C CA . GLN A 1 209 ? 17.826 -0.899 -6.666 1.00 95.31 209 GLN A CA 1
ATOM 1521 C C . GLN A 1 209 ? 16.448 -1.316 -6.130 1.00 95.31 209 GLN A C 1
ATOM 1523 O O . GLN A 1 209 ? 15.631 -1.861 -6.864 1.00 95.31 209 GLN A O 1
ATOM 1528 N N . LEU A 1 210 ? 16.143 -0.933 -4.886 1.00 96.69 210 LEU A N 1
ATOM 1529 C CA . LEU A 1 210 ? 14.876 -1.226 -4.192 1.00 96.69 210 LEU A CA 1
ATOM 1530 C C . LEU A 1 210 ? 13.646 -0.438 -4.698 1.00 96.69 210 LEU A C 1
ATOM 1532 O O . LEU A 1 210 ? 12.540 -0.654 -4.215 1.00 96.69 210 LEU A O 1
ATOM 1536 N N . LEU A 1 211 ? 13.817 0.489 -5.645 1.00 98.06 211 LEU A N 1
ATOM 1537 C CA . LEU A 1 211 ? 12.742 1.344 -6.164 1.00 98.06 211 LEU A CA 1
ATOM 1538 C C . LEU A 1 211 ? 12.051 0.719 -7.387 1.00 98.06 211 LEU A C 1
ATOM 1540 O O . LEU A 1 211 ? 12.715 0.157 -8.263 1.00 98.06 211 LEU A O 1
ATOM 1544 N N . GLY A 1 212 ? 10.727 0.852 -7.462 1.00 98.38 212 GLY A N 1
ATOM 1545 C CA . GLY A 1 212 ? 9.873 0.274 -8.503 1.00 98.38 212 GLY A CA 1
ATOM 1546 C C . GLY A 1 212 ? 9.758 -1.241 -8.363 1.00 98.38 212 GLY A C 1
ATOM 1547 O O . GLY A 1 212 ? 10.061 -1.977 -9.305 1.00 98.38 212 GLY A O 1
ATOM 1548 N N . LYS A 1 213 ? 9.434 -1.692 -7.144 1.00 98.56 213 LYS A N 1
ATOM 1549 C CA . LYS A 1 213 ? 9.509 -3.085 -6.682 1.00 98.56 213 LYS A CA 1
ATOM 1550 C C . LYS A 1 213 ? 8.359 -3.429 -5.739 1.00 98.56 213 LYS A C 1
ATOM 1552 O O . LYS A 1 213 ? 7.869 -2.572 -5.003 1.00 98.56 213 LYS A O 1
ATOM 1557 N N . MET A 1 214 ? 8.026 -4.716 -5.684 1.00 98.88 214 MET A N 1
ATOM 1558 C CA . MET A 1 214 ? 7.534 -5.323 -4.445 1.00 98.88 214 MET A CA 1
ATOM 1559 C C . MET A 1 214 ? 8.746 -5.928 -3.737 1.00 98.88 214 MET A C 1
ATOM 1561 O O . MET A 1 214 ? 9.518 -6.642 -4.380 1.00 98.88 214 MET A O 1
ATOM 1565 N N . LEU A 1 215 ? 8.927 -5.644 -2.451 1.00 98.62 215 LEU A N 1
ATOM 1566 C CA . LEU A 1 215 ? 9.955 -6.267 -1.609 1.00 98.62 215 LEU A CA 1
ATOM 1567 C C . LEU A 1 215 ? 9.309 -7.252 -0.633 1.00 98.62 215 LEU A C 1
ATOM 1569 O O . LEU A 1 215 ? 8.142 -7.077 -0.288 1.00 98.62 215 LEU A O 1
ATOM 1573 N N . ARG A 1 216 ? 10.077 -8.234 -0.152 1.00 98.25 216 ARG A N 1
ATOM 1574 C CA . ARG A 1 216 ? 9.654 -9.236 0.843 1.00 98.25 216 ARG A CA 1
ATOM 1575 C C . ARG A 1 216 ? 10.790 -9.480 1.837 1.00 98.25 216 ARG A C 1
ATOM 1577 O O . ARG A 1 216 ? 11.870 -9.912 1.431 1.00 98.25 216 ARG A O 1
ATOM 1584 N N . ILE A 1 217 ? 10.564 -9.181 3.120 1.00 97.31 217 ILE A N 1
ATOM 1585 C CA . ILE A 1 217 ? 11.592 -9.250 4.176 1.00 97.31 217 ILE A CA 1
ATOM 1586 C C . ILE A 1 217 ? 11.114 -9.966 5.449 1.00 97.31 217 ILE A C 1
ATOM 1588 O O . ILE A 1 217 ? 9.941 -9.915 5.823 1.00 97.31 217 ILE A O 1
ATOM 1592 N N . ASP A 1 218 ? 12.058 -10.588 6.152 1.00 96.44 218 ASP A N 1
ATOM 1593 C CA . ASP A 1 218 ? 11.878 -11.226 7.456 1.00 96.44 218 ASP A CA 1
ATOM 1594 C C . ASP A 1 218 ? 12.232 -10.245 8.584 1.00 96.44 218 ASP A C 1
ATOM 1596 O O . ASP A 1 218 ? 13.393 -9.891 8.798 1.00 96.44 218 ASP A O 1
ATOM 1600 N N . VAL A 1 219 ? 11.212 -9.791 9.311 1.00 95.56 219 VAL A N 1
ATOM 1601 C CA . VAL A 1 219 ? 11.340 -8.812 10.403 1.00 95.56 219 VAL A CA 1
ATOM 1602 C C . VAL A 1 219 ? 11.594 -9.442 11.781 1.00 95.56 219 VAL A C 1
ATOM 1604 O O . VAL A 1 219 ? 11.864 -8.704 12.733 1.00 95.56 219 VAL A O 1
ATOM 1607 N N . ASP A 1 220 ? 11.552 -10.774 11.885 1.00 92.44 220 ASP A N 1
ATOM 1608 C CA . ASP A 1 220 ? 11.737 -11.532 13.130 1.00 92.44 220 ASP A CA 1
ATOM 1609 C C . ASP A 1 220 ? 13.123 -12.187 13.228 1.00 92.44 220 ASP A C 1
ATOM 1611 O O . ASP A 1 220 ? 13.675 -12.292 14.328 1.00 92.44 220 ASP A O 1
ATOM 1615 N N . GLY A 1 221 ? 13.732 -12.575 12.100 1.00 77.25 221 GLY A N 1
ATOM 1616 C CA . GLY A 1 221 ? 15.055 -13.216 12.059 1.00 77.25 221 GLY A CA 1
ATOM 1617 C C . GLY A 1 221 ? 16.188 -12.380 12.678 1.00 77.25 221 GLY A C 1
ATOM 1618 O O . GLY A 1 221 ? 17.140 -12.943 13.221 1.00 77.25 221 GLY A O 1
ATOM 1619 N N . GLY A 1 222 ? 16.026 -11.051 12.697 1.00 63.19 222 GLY A N 1
ATOM 1620 C CA . GLY A 1 222 ? 16.661 -10.139 13.653 1.00 63.19 222 GLY A CA 1
ATOM 1621 C C . GLY A 1 222 ? 18.133 -9.786 13.398 1.00 63.19 222 GLY A C 1
ATOM 1622 O O . GLY A 1 222 ? 19.038 -10.577 13.650 1.00 63.19 222 GLY A O 1
ATOM 1623 N N . GLY A 1 223 ? 18.392 -8.525 13.025 1.00 63.94 223 GLY A N 1
ATOM 1624 C CA . GLY A 1 223 ? 19.755 -7.976 12.934 1.00 63.94 223 GLY A CA 1
ATOM 1625 C C . GLY A 1 223 ? 20.611 -8.630 11.844 1.00 63.94 223 GLY A C 1
ATOM 1626 O O . GLY A 1 223 ? 21.761 -8.995 12.098 1.00 63.94 223 GLY A O 1
ATOM 1627 N N . GLY A 1 224 ? 20.017 -8.847 10.669 1.00 63.81 224 GLY A N 1
ATOM 1628 C CA . GLY A 1 224 ? 20.631 -9.550 9.550 1.00 63.81 224 GLY A CA 1
ATOM 1629 C C . GLY A 1 224 ? 21.539 -8.692 8.669 1.00 63.81 224 GLY A C 1
ATOM 1630 O O . GLY A 1 224 ? 21.893 -7.557 8.986 1.00 63.81 224 GLY A O 1
ATOM 1631 N N . ALA A 1 225 ? 21.917 -9.279 7.535 1.00 66.56 225 ALA A N 1
ATOM 1632 C CA . ALA A 1 225 ? 22.623 -8.603 6.458 1.00 66.56 225 ALA A CA 1
ATOM 1633 C C . ALA A 1 225 ? 21.615 -8.229 5.353 1.00 66.56 225 ALA A C 1
ATOM 1635 O O . ALA A 1 225 ? 21.208 -9.127 4.615 1.00 66.56 225 ALA A O 1
ATOM 1636 N N . PRO A 1 226 ? 21.187 -6.958 5.246 1.00 77.75 226 PRO A N 1
ATOM 1637 C CA . PRO A 1 226 ? 20.585 -6.455 4.016 1.00 77.75 226 PRO A CA 1
ATOM 1638 C C . PRO A 1 226 ? 21.638 -6.412 2.898 1.00 77.75 226 PRO A C 1
ATOM 1640 O O . PRO A 1 226 ? 22.832 -6.294 3.192 1.00 77.75 226 PRO A O 1
ATOM 1643 N N . ASP A 1 227 ? 21.205 -6.451 1.637 1.00 84.62 227 ASP A N 1
ATOM 1644 C CA . ASP A 1 227 ? 22.101 -6.203 0.494 1.00 84.62 227 ASP A CA 1
ATOM 1645 C C . ASP A 1 227 ? 22.014 -4.739 0.038 1.00 84.62 227 ASP A C 1
ATOM 1647 O O . ASP A 1 227 ? 23.029 -4.040 -0.028 1.00 84.62 227 ASP A O 1
ATOM 1651 N N . CYS A 1 228 ? 20.793 -4.239 -0.184 1.00 89.62 228 CYS A N 1
ATOM 1652 C CA . CYS A 1 228 ? 20.561 -2.894 -0.724 1.00 89.62 228 CYS A CA 1
ATOM 1653 C C . CYS A 1 228 ? 20.073 -1.835 0.290 1.00 89.62 228 CYS A C 1
ATOM 1655 O O . CYS A 1 228 ? 19.890 -0.674 -0.090 1.00 89.62 228 CYS A O 1
ATOM 1657 N N . ASP A 1 229 ? 19.881 -2.194 1.562 1.00 86.25 229 ASP A N 1
ATOM 1658 C CA . ASP A 1 229 ? 19.557 -1.279 2.674 1.00 86.25 229 ASP A CA 1
ATOM 1659 C C . ASP A 1 229 ? 20.776 -1.000 3.583 1.00 86.25 229 ASP A C 1
ATOM 1661 O O . ASP A 1 229 ? 21.782 -1.707 3.564 1.00 86.25 229 ASP A O 1
ATOM 1665 N N . SER A 1 230 ? 20.683 0.046 4.413 1.00 75.00 230 SER A N 1
ATOM 1666 C CA . SER A 1 230 ? 21.699 0.424 5.405 1.00 75.00 230 SER A CA 1
ATOM 1667 C C . SER A 1 230 ? 21.241 0.396 6.874 1.00 75.00 230 SER A C 1
ATOM 1669 O O . SER A 1 230 ? 22.057 0.661 7.760 1.00 75.00 230 SER A O 1
ATOM 1671 N N . ALA A 1 231 ? 19.972 0.090 7.167 1.00 80.88 231 ALA A N 1
ATOM 1672 C CA . ALA A 1 231 ? 19.427 0.065 8.525 1.00 80.88 231 ALA A CA 1
ATOM 1673 C C . ALA A 1 231 ? 19.652 -1.272 9.253 1.00 80.88 231 ALA A C 1
ATOM 1675 O O . ALA A 1 231 ? 19.926 -1.261 10.456 1.00 80.88 231 ALA A O 1
ATOM 1676 N N . GLY A 1 232 ? 19.576 -2.406 8.546 1.00 76.12 232 GLY A N 1
ATOM 1677 C CA . GLY A 1 232 ? 20.071 -3.704 9.032 1.00 76.12 232 GLY A CA 1
ATOM 1678 C C . GLY A 1 232 ? 19.292 -4.347 10.186 1.00 76.12 232 GLY A C 1
ATOM 1679 O O . GLY A 1 232 ? 19.882 -5.038 11.016 1.00 76.12 232 GLY A O 1
ATOM 1680 N N . ASN A 1 233 ? 17.974 -4.128 10.265 1.00 90.88 233 ASN A N 1
ATOM 1681 C CA . ASN A 1 233 ? 17.113 -4.701 11.315 1.00 90.88 233 ASN A CA 1
ATOM 1682 C C . ASN A 1 233 ? 16.122 -5.768 10.802 1.00 90.88 233 ASN A C 1
ATOM 1684 O O . ASN A 1 233 ? 15.126 -6.041 11.468 1.00 90.88 233 ASN A O 1
ATOM 1688 N N . TYR A 1 234 ? 16.416 -6.393 9.660 1.00 93.88 234 TYR A N 1
ATOM 1689 C CA . TYR A 1 234 ? 15.686 -7.531 9.082 1.00 93.88 234 TYR A CA 1
ATOM 1690 C C . TYR A 1 234 ? 16.664 -8.579 8.518 1.00 93.88 234 TYR A C 1
ATOM 1692 O O . TYR A 1 234 ? 17.874 -8.348 8.469 1.00 93.88 234 TYR A O 1
ATOM 1700 N N . THR A 1 235 ? 16.139 -9.725 8.092 1.00 93.44 235 THR A N 1
ATOM 1701 C CA . THR A 1 235 ? 16.804 -10.735 7.251 1.00 93.44 235 THR A CA 1
ATOM 1702 C C . THR A 1 235 ? 16.057 -10.890 5.926 1.00 93.44 235 THR A C 1
ATOM 1704 O O . THR A 1 235 ? 14.877 -10.561 5.825 1.00 93.44 235 THR A O 1
ATOM 1707 N N . VAL A 1 236 ? 16.730 -11.374 4.883 1.00 93.69 236 VAL A N 1
ATOM 1708 C CA . VAL A 1 236 ? 16.062 -11.711 3.618 1.00 93.69 236 VAL A CA 1
ATOM 1709 C C . VAL A 1 236 ? 15.647 -13.190 3.633 1.00 93.69 236 VAL A C 1
ATOM 1711 O O . VAL A 1 236 ? 16.480 -14.034 3.982 1.00 93.69 236 VAL A O 1
ATOM 1714 N N . PRO A 1 237 ? 14.399 -13.537 3.262 1.00 94.62 237 PRO A N 1
ATOM 1715 C CA . PRO A 1 237 ? 13.989 -14.925 3.077 1.00 94.62 237 PRO A CA 1
ATOM 1716 C C . PRO A 1 237 ? 14.821 -15.633 1.998 1.00 94.62 237 PRO A C 1
ATOM 1718 O O . PRO A 1 237 ? 14.986 -15.134 0.888 1.00 94.62 237 PRO A O 1
ATOM 1721 N N . ALA A 1 238 ? 15.336 -16.825 2.306 1.00 93.50 238 ALA A N 1
ATOM 1722 C CA . ALA A 1 238 ? 16.230 -17.574 1.410 1.00 93.50 238 ALA A CA 1
ATOM 1723 C C . ALA A 1 238 ? 15.531 -18.189 0.173 1.00 93.50 238 ALA A C 1
ATOM 1725 O O . ALA A 1 238 ? 16.177 -18.860 -0.631 1.00 93.50 238 ALA A O 1
ATOM 1726 N N . ASP A 1 239 ? 14.218 -17.998 0.056 1.00 95.56 239 ASP A N 1
ATOM 1727 C CA . ASP A 1 239 ? 13.353 -18.352 -1.069 1.00 95.56 239 ASP A CA 1
ATOM 1728 C C . ASP A 1 239 ? 12.930 -17.128 -1.911 1.00 95.56 239 ASP A C 1
ATOM 1730 O O . ASP A 1 239 ? 12.172 -17.299 -2.863 1.00 95.56 239 ASP A O 1
ATOM 1734 N N . ASN A 1 240 ? 13.418 -15.913 -1.609 1.00 97.50 240 ASN A N 1
ATOM 1735 C CA . ASN A 1 240 ? 13.202 -14.751 -2.476 1.00 97.50 240 ASN A CA 1
ATOM 1736 C C . ASN A 1 240 ? 13.792 -14.998 -3.890 1.00 97.50 240 ASN A C 1
ATOM 1738 O O . ASN A 1 240 ? 14.900 -15.528 -4.024 1.00 97.50 240 ASN A O 1
ATOM 1742 N N . PRO A 1 241 ? 13.100 -14.573 -4.963 1.00 97.00 241 PRO A N 1
ATOM 1743 C CA . PRO A 1 241 ? 13.435 -14.925 -6.347 1.00 97.00 241 PRO A CA 1
ATOM 1744 C C . PRO A 1 241 ? 14.737 -14.296 -6.872 1.00 97.00 241 PRO A C 1
ATOM 1746 O O . PRO A 1 241 ? 15.286 -14.783 -7.861 1.00 97.00 241 PRO A O 1
ATOM 1749 N N . PHE A 1 242 ? 15.242 -13.245 -6.218 1.00 95.62 242 PHE A N 1
ATOM 1750 C CA . PHE A 1 242 ? 16.461 -12.524 -6.607 1.00 95.62 242 PHE A CA 1
ATOM 1751 C C . PHE A 1 242 ? 17.672 -12.798 -5.704 1.00 95.62 242 PHE A C 1
ATOM 1753 O O . PHE A 1 242 ? 18.664 -12.090 -5.826 1.00 95.62 242 PHE A O 1
ATOM 1760 N N . VAL A 1 243 ? 17.621 -13.819 -4.833 1.00 93.06 243 VAL A N 1
ATOM 1761 C CA . VAL A 1 243 ? 18.742 -14.165 -3.940 1.00 93.06 243 VAL A CA 1
ATOM 1762 C C . VAL A 1 243 ? 19.939 -14.686 -4.746 1.00 93.06 243 VAL A C 1
ATOM 1764 O O . VAL A 1 243 ? 20.031 -15.877 -5.061 1.00 93.06 243 VAL A O 1
ATOM 1767 N N . ASP A 1 244 ? 20.867 -13.786 -5.073 1.00 88.56 244 ASP A N 1
ATOM 1768 C CA . ASP A 1 244 ? 22.138 -14.085 -5.745 1.00 88.56 244 ASP A CA 1
ATOM 1769 C C . ASP A 1 244 ? 23.376 -13.639 -4.937 1.00 88.56 244 ASP A C 1
ATOM 1771 O O . ASP A 1 244 ? 24.452 -14.234 -5.095 1.00 88.56 244 ASP A O 1
ATOM 1775 N N . GLY A 1 245 ? 23.178 -12.747 -3.958 1.00 76.81 245 GLY A N 1
ATOM 1776 C CA . GLY A 1 245 ? 24.097 -12.450 -2.866 1.00 76.81 245 GLY A CA 1
ATOM 1777 C C . GLY A 1 245 ? 25.112 -11.331 -3.124 1.00 76.81 245 GLY A C 1
ATOM 1778 O O . GLY A 1 245 ? 25.781 -11.275 -4.153 1.00 76.81 245 GLY A O 1
ATOM 1779 N N . ALA A 1 246 ? 25.302 -10.499 -2.095 1.00 75.56 246 ALA A N 1
ATOM 1780 C CA . ALA A 1 246 ? 26.352 -9.487 -1.915 1.00 75.56 246 ALA A CA 1
ATOM 1781 C C . ALA A 1 246 ? 26.851 -8.791 -3.201 1.00 75.56 246 ALA A C 1
ATOM 1783 O O . ALA A 1 246 ? 27.980 -9.025 -3.658 1.00 75.56 246 ALA A O 1
ATOM 1784 N N . GLY A 1 247 ? 26.049 -7.855 -3.718 1.00 72.31 247 GLY A N 1
ATOM 1785 C CA . GLY A 1 247 ? 26.425 -6.975 -4.832 1.00 72.31 247 GLY A CA 1
ATOM 1786 C C . GLY A 1 247 ? 26.065 -7.472 -6.237 1.00 72.31 247 GLY A C 1
ATOM 1787 O O . GLY A 1 247 ? 26.695 -7.032 -7.207 1.00 72.31 247 GLY A O 1
ATOM 1788 N N . GLY A 1 248 ? 25.089 -8.373 -6.352 1.00 85.94 248 GLY A N 1
ATOM 1789 C CA . GLY A 1 248 ? 24.415 -8.712 -7.605 1.00 85.94 248 GLY A CA 1
ATOM 1790 C C . GLY A 1 248 ? 23.062 -8.003 -7.725 1.00 85.94 248 GLY A C 1
ATOM 1791 O O . GLY A 1 248 ? 23.010 -6.810 -8.043 1.00 85.94 248 GLY A O 1
ATOM 1792 N N . SER A 1 249 ? 21.981 -8.746 -7.512 1.00 93.06 249 SER A N 1
ATOM 1793 C CA . SER A 1 249 ? 20.611 -8.236 -7.374 1.00 93.06 249 SER A CA 1
ATOM 1794 C C . SER A 1 249 ? 20.319 -7.906 -5.907 1.00 93.06 249 SER A C 1
ATOM 1796 O O . SER A 1 249 ? 20.867 -8.551 -5.022 1.00 93.06 249 SER A O 1
ATOM 1798 N N . CYS A 1 250 ? 19.427 -6.950 -5.627 1.00 95.69 250 CYS A N 1
ATOM 1799 C CA . CYS A 1 250 ? 18.956 -6.746 -4.257 1.00 95.69 250 CYS A CA 1
ATOM 1800 C C . CYS A 1 250 ? 18.137 -7.969 -3.818 1.00 95.69 250 CYS A C 1
ATOM 1802 O O . CYS A 1 250 ? 16.998 -8.138 -4.265 1.00 95.69 250 CYS A O 1
ATOM 1804 N N . ASP A 1 251 ? 18.705 -8.797 -2.938 1.00 95.38 251 ASP A N 1
ATOM 1805 C CA . ASP A 1 251 ? 18.087 -10.031 -2.437 1.00 95.38 251 ASP A CA 1
ATOM 1806 C C . ASP A 1 251 ? 16.661 -9.773 -1.856 1.00 95.38 251 ASP A C 1
ATOM 1808 O O . ASP A 1 251 ? 15.798 -10.653 -1.884 1.00 95.38 251 ASP A O 1
ATOM 1812 N N . GLU A 1 252 ? 16.362 -8.554 -1.373 1.00 96.81 252 GLU A N 1
ATOM 1813 C CA . GLU A 1 252 ? 15.039 -8.136 -0.863 1.00 96.81 252 GLU A CA 1
ATOM 1814 C C . GLU A 1 252 ? 13.878 -8.181 -1.879 1.00 96.81 252 GLU A C 1
ATOM 1816 O O . GLU A 1 252 ? 12.713 -8.084 -1.478 1.00 96.81 252 GLU A O 1
ATOM 1821 N N . ILE A 1 253 ? 14.160 -8.243 -3.184 1.00 98.50 253 ILE A N 1
ATOM 1822 C CA . ILE A 1 253 ? 13.138 -8.090 -4.227 1.00 98.50 253 ILE A CA 1
ATOM 1823 C C . ILE A 1 253 ? 12.240 -9.332 -4.323 1.00 98.50 253 ILE A C 1
ATOM 1825 O O . ILE A 1 253 ? 12.704 -10.471 -4.361 1.00 98.50 253 ILE A O 1
ATOM 1829 N N . TRP A 1 254 ? 10.937 -9.078 -4.461 1.00 98.75 254 TRP A N 1
ATOM 1830 C CA . TRP A 1 254 ? 9.914 -10.060 -4.819 1.00 98.75 254 TRP A CA 1
ATOM 1831 C C . TRP A 1 254 ? 9.389 -9.859 -6.252 1.00 98.75 254 TRP A C 1
ATOM 1833 O O . TRP A 1 254 ? 9.354 -10.813 -7.026 1.00 98.75 254 TRP A O 1
ATOM 1843 N N . HIS A 1 255 ? 9.068 -8.617 -6.641 1.00 98.62 255 HIS A N 1
ATOM 1844 C CA . HIS A 1 255 ? 8.663 -8.254 -8.011 1.00 98.62 255 HIS A CA 1
ATOM 1845 C C . HIS A 1 255 ? 9.509 -7.110 -8.585 1.00 98.62 255 HIS A C 1
ATOM 1847 O O . HIS A 1 255 ? 9.861 -6.165 -7.872 1.00 98.62 255 HIS A O 1
ATOM 1853 N N . LEU A 1 256 ? 9.744 -7.152 -9.897 1.00 98.19 256 LEU A N 1
ATOM 1854 C CA . LEU A 1 256 ? 10.309 -6.067 -10.702 1.00 98.19 256 LEU A CA 1
ATOM 1855 C C . LEU A 1 256 ? 9.217 -5.220 -11.370 1.00 98.19 256 LEU A C 1
ATOM 1857 O O . LEU A 1 256 ? 8.076 -5.649 -11.521 1.00 98.19 256 LEU A O 1
ATOM 1861 N N . GLY A 1 257 ? 9.605 -4.041 -11.860 1.00 98.25 257 GLY A N 1
ATOM 1862 C CA . GLY A 1 257 ? 8.844 -3.351 -12.898 1.00 98.25 257 GLY A CA 1
ATOM 1863 C C . GLY A 1 257 ? 7.532 -2.710 -12.453 1.00 98.25 257 GLY A C 1
ATOM 1864 O O . GLY A 1 257 ? 6.646 -2.580 -13.287 1.00 98.25 257 GLY A O 1
ATOM 1865 N N . LEU A 1 258 ? 7.416 -2.301 -11.185 1.00 98.62 258 LEU A N 1
ATOM 1866 C CA . LEU A 1 258 ? 6.297 -1.481 -10.695 1.00 98.62 258 LEU A CA 1
ATOM 1867 C C . LEU A 1 258 ? 6.624 0.020 -10.807 1.00 98.62 258 LEU A C 1
ATOM 1869 O O . LEU A 1 258 ? 7.792 0.419 -10.740 1.00 98.62 258 LEU A O 1
ATOM 1873 N N . ARG A 1 259 ? 5.601 0.867 -10.947 1.00 98.56 259 ARG A N 1
ATOM 1874 C CA . ARG A 1 259 ? 5.725 2.323 -11.120 1.00 98.56 259 ARG A CA 1
ATOM 1875 C C . ARG A 1 259 ? 5.477 3.103 -9.836 1.00 98.56 259 ARG A C 1
ATOM 1877 O O . ARG A 1 259 ? 6.331 3.867 -9.399 1.00 98.56 259 ARG A O 1
ATOM 1884 N N . ASN A 1 260 ? 4.304 2.951 -9.254 1.00 98.19 260 ASN A N 1
ATOM 1885 C CA . ASN A 1 260 ? 3.851 3.533 -8.002 1.00 98.19 260 ASN A CA 1
ATOM 1886 C C . ASN A 1 260 ? 2.700 2.673 -7.435 1.00 98.19 260 ASN A C 1
ATOM 1888 O O . ASN A 1 260 ? 1.539 3.092 -7.505 1.00 98.19 260 ASN A O 1
ATOM 1892 N N . PRO A 1 261 ? 3.003 1.479 -6.886 1.00 98.06 261 PRO A N 1
ATOM 1893 C CA . PRO A 1 261 ? 2.008 0.596 -6.294 1.00 98.06 261 PRO A CA 1
ATOM 1894 C C . PRO A 1 261 ? 1.431 1.274 -5.048 1.00 98.06 261 PRO A C 1
ATOM 1896 O O . PRO A 1 261 ? 2.072 1.327 -3.996 1.00 98.06 261 PRO A O 1
ATOM 1899 N N . TRP A 1 262 ? 0.245 1.868 -5.198 1.00 97.94 262 TRP A N 1
ATOM 1900 C CA . TRP A 1 262 ? -0.365 2.711 -4.168 1.00 97.94 262 TRP A CA 1
ATOM 1901 C C . TRP A 1 262 ? -1.054 1.876 -3.090 1.00 97.94 262 TRP A C 1
ATOM 1903 O O . TRP A 1 262 ? -0.922 2.179 -1.905 1.00 97.94 262 TRP A O 1
ATOM 1913 N N . ARG A 1 263 ? -1.741 0.802 -3.503 1.00 98.56 263 ARG A N 1
ATOM 1914 C CA . ARG A 1 263 ? -2.215 -0.263 -2.614 1.00 98.56 263 ARG A CA 1
ATOM 1915 C C . ARG A 1 263 ? -2.087 -1.628 -3.257 1.00 98.56 263 ARG A C 1
ATOM 1917 O O . ARG A 1 263 ? -2.340 -1.790 -4.452 1.00 98.56 263 ARG A O 1
ATOM 1924 N N . PHE A 1 264 ? -1.784 -2.612 -2.430 1.00 98.81 264 PHE A N 1
ATOM 1925 C CA . PHE A 1 264 ? -1.914 -4.022 -2.723 1.00 98.81 264 PHE A CA 1
ATOM 1926 C C . PHE A 1 264 ? -2.627 -4.731 -1.568 1.00 98.81 264 PHE A C 1
ATOM 1928 O O . PHE A 1 264 ? -2.732 -4.212 -0.459 1.00 98.81 264 PHE A O 1
ATOM 1935 N N . SER A 1 265 ? -3.147 -5.922 -1.823 1.00 98.75 265 SER A N 1
ATOM 1936 C CA . SER A 1 265 ? -3.719 -6.766 -0.778 1.00 98.75 265 SER A CA 1
ATOM 1937 C C . SER A 1 265 ? -3.538 -8.236 -1.114 1.00 98.75 265 SER A C 1
ATOM 1939 O O . SER A 1 265 ? -3.483 -8.616 -2.286 1.00 98.75 265 SER A O 1
ATOM 1941 N N . PHE A 1 266 ? -3.459 -9.062 -0.073 1.00 98.75 266 PHE A N 1
ATOM 1942 C CA . PHE A 1 266 ? -3.673 -10.498 -0.191 1.00 98.75 266 PHE A CA 1
ATOM 1943 C C . PHE A 1 266 ? -5.158 -10.796 0.024 1.00 98.75 266 PHE A C 1
ATOM 1945 O O . PHE A 1 266 ? -5.762 -10.308 0.981 1.00 98.75 266 PHE A O 1
ATOM 1952 N N . ASP A 1 267 ? -5.751 -11.641 -0.815 1.00 98.31 267 ASP A N 1
ATOM 1953 C CA . ASP A 1 267 ? -7.032 -12.265 -0.489 1.00 98.31 267 ASP A CA 1
ATOM 1954 C C . ASP A 1 267 ? -6.835 -13.184 0.721 1.00 98.31 267 ASP A C 1
ATOM 1956 O O . ASP A 1 267 ? -6.207 -14.238 0.616 1.00 98.31 267 ASP A O 1
ATOM 1960 N N . ARG A 1 268 ? -7.402 -12.820 1.876 1.00 95.50 268 ARG A N 1
ATOM 1961 C CA . ARG A 1 268 ? -7.253 -13.592 3.121 1.00 95.50 268 ARG A CA 1
ATOM 1962 C C . ARG A 1 268 ? -7.631 -15.076 3.006 1.00 95.50 268 ARG A C 1
ATOM 1964 O O . ARG A 1 268 ? -7.167 -15.873 3.819 1.00 95.50 268 ARG A O 1
ATOM 1971 N N . GLN A 1 269 ? -8.465 -15.463 2.035 1.00 96.25 269 GLN A N 1
ATOM 1972 C CA . GLN A 1 269 ? -8.900 -16.847 1.849 1.00 96.25 269 GLN A CA 1
ATOM 1973 C C . GLN A 1 269 ? -7.995 -17.651 0.905 1.00 96.25 269 GLN A C 1
ATOM 1975 O O . GLN A 1 269 ? -7.799 -18.843 1.149 1.00 96.25 269 GLN A O 1
ATOM 1980 N N . THR A 1 270 ? -7.484 -17.050 -0.173 1.00 96.88 270 THR A N 1
ATOM 1981 C CA . THR A 1 270 ? -6.684 -17.765 -1.191 1.00 96.88 270 THR A CA 1
ATOM 1982 C C . THR A 1 270 ? -5.189 -17.473 -1.112 1.00 96.88 270 THR A C 1
ATOM 1984 O O . THR A 1 270 ? -4.403 -18.318 -1.527 1.00 96.88 270 THR A O 1
ATOM 1987 N N . GLN A 1 271 ? -4.813 -16.332 -0.526 1.00 97.56 271 GLN A N 1
ATOM 1988 C CA . GLN A 1 271 ? -3.473 -15.733 -0.493 1.00 97.56 271 GLN A CA 1
ATOM 1989 C C . GLN A 1 271 ? -2.958 -15.242 -1.858 1.00 97.56 271 GLN A C 1
ATOM 1991 O O . GLN A 1 271 ? -1.762 -15.017 -2.025 1.00 97.56 271 GLN A O 1
ATOM 1996 N N . ASP A 1 272 ? -3.852 -15.036 -2.833 1.00 98.00 272 ASP A N 1
ATOM 1997 C CA . ASP A 1 272 ? -3.500 -14.350 -4.081 1.00 98.00 272 ASP A CA 1
ATOM 1998 C C . ASP A 1 272 ? -3.286 -12.849 -3.817 1.00 98.00 272 ASP A C 1
ATOM 2000 O O . ASP A 1 272 ? -4.045 -12.243 -3.056 1.00 98.00 272 ASP A O 1
ATOM 2004 N N . MET A 1 273 ? -2.279 -12.242 -4.451 1.00 98.69 273 MET A N 1
ATOM 2005 C CA . MET A 1 273 ? -1.952 -10.821 -4.303 1.00 98.69 273 MET A CA 1
ATOM 2006 C C . MET A 1 273 ? -2.504 -10.000 -5.475 1.00 98.69 273 MET A C 1
ATOM 2008 O O . MET A 1 273 ? -2.289 -10.337 -6.640 1.00 98.69 273 MET A O 1
ATOM 2012 N N . PHE A 1 274 ? -3.145 -8.875 -5.165 1.00 98.81 274 PHE A N 1
ATOM 2013 C CA . PHE A 1 274 ? -3.615 -7.879 -6.131 1.00 98.81 274 PHE A CA 1
ATOM 2014 C C . PHE A 1 274 ? -2.889 -6.560 -5.884 1.00 98.81 274 PHE A C 1
ATOM 2016 O O . PHE A 1 274 ? -2.833 -6.118 -4.741 1.00 98.81 274 PHE A O 1
ATOM 2023 N N . ILE A 1 275 ? -2.364 -5.913 -6.926 1.00 98.88 275 ILE A N 1
ATOM 2024 C CA . ILE A 1 275 ? -1.620 -4.645 -6.824 1.00 98.88 275 ILE A CA 1
ATOM 2025 C C . ILE A 1 275 ? -2.283 -3.613 -7.739 1.00 98.88 275 ILE A C 1
ATOM 2027 O O . ILE A 1 275 ? -2.362 -3.834 -8.944 1.00 98.88 275 ILE A O 1
ATOM 2031 N N . GLY A 1 276 ? -2.739 -2.485 -7.191 1.00 98.62 276 GLY A N 1
ATOM 2032 C CA . GLY A 1 276 ? -3.103 -1.306 -7.979 1.00 98.62 276 GLY A CA 1
ATOM 2033 C C . GLY A 1 276 ? -1.875 -0.426 -8.195 1.00 98.62 276 GLY A C 1
ATOM 2034 O O . GLY A 1 276 ? -1.384 0.176 -7.236 1.00 98.62 276 GLY A O 1
ATOM 2035 N N . ASP A 1 277 ? -1.389 -0.354 -9.435 1.00 98.62 277 ASP A N 1
ATOM 2036 C CA . ASP A 1 277 ? -0.204 0.426 -9.796 1.00 98.62 277 ASP A CA 1
ATOM 2037 C C . ASP A 1 277 ? -0.579 1.651 -10.650 1.00 98.62 277 ASP A C 1
ATOM 2039 O O . ASP A 1 277 ? -1.301 1.550 -11.644 1.00 98.62 277 ASP A O 1
ATOM 2043 N N . VAL A 1 278 ? -0.141 2.835 -10.208 1.00 98.50 278 VAL A N 1
ATOM 2044 C CA . VAL A 1 278 ? -0.580 4.118 -10.767 1.00 98.50 278 VAL A CA 1
ATOM 2045 C C . VAL A 1 278 ? 0.201 4.470 -12.028 1.00 98.50 278 VAL A C 1
ATOM 2047 O O . VAL A 1 278 ? 1.432 4.552 -12.012 1.00 98.50 278 VAL A O 1
ATOM 2050 N N . GLY A 1 279 ? -0.530 4.783 -13.095 1.00 97.19 279 GLY A N 1
ATOM 2051 C CA . GLY A 1 279 ? -0.044 5.041 -14.450 1.00 97.19 279 GLY A CA 1
ATOM 2052 C C . GLY A 1 279 ? 0.739 6.338 -14.658 1.00 97.19 279 GLY A C 1
ATOM 2053 O O . GLY A 1 279 ? 0.781 7.237 -13.812 1.00 97.19 279 GLY A O 1
ATOM 2054 N N . GLN A 1 280 ? 1.386 6.459 -15.823 1.00 94.44 280 GLN A N 1
ATOM 2055 C CA . GLN A 1 280 ? 2.227 7.613 -16.166 1.00 94.44 280 GLN A CA 1
ATOM 2056 C C . GLN A 1 280 ? 1.462 8.756 -16.840 1.00 94.44 280 GLN A C 1
ATOM 2058 O O . GLN A 1 280 ? 1.815 9.925 -16.646 1.00 94.44 280 GLN A O 1
ATOM 2063 N N . GLY A 1 281 ? 0.454 8.454 -17.648 1.00 92.31 281 GLY A N 1
ATOM 2064 C CA . GLY A 1 281 ? -0.308 9.477 -18.362 1.00 92.31 281 GLY A CA 1
ATOM 2065 C C . GLY A 1 281 ? -1.276 8.975 -19.427 1.00 92.31 281 GLY A C 1
ATOM 2066 O O . GLY A 1 281 ? -1.880 9.809 -20.105 1.00 92.31 281 GLY A O 1
ATOM 2067 N N . LEU A 1 282 ? -1.411 7.659 -19.614 1.00 96.75 282 LEU A N 1
ATOM 2068 C CA . LEU A 1 282 ? -2.391 7.061 -20.517 1.00 96.75 282 LEU A CA 1
ATOM 2069 C C . LEU A 1 282 ? -3.143 5.872 -19.915 1.00 96.75 282 LEU A C 1
ATOM 2071 O O . LEU A 1 282 ? -4.329 5.754 -20.235 1.00 96.75 282 LEU A O 1
ATOM 2075 N N . TRP A 1 283 ? -2.517 5.032 -19.082 1.00 98.44 283 TRP A N 1
ATOM 2076 C CA . TRP A 1 283 ? -3.096 3.765 -18.607 1.00 98.44 283 TRP A CA 1
ATOM 2077 C C . TRP A 1 283 ? -2.832 3.517 -17.124 1.00 98.44 283 TRP A C 1
ATOM 2079 O O . TRP A 1 283 ? -1.699 3.609 -16.672 1.00 98.44 283 TRP A O 1
ATOM 2089 N N . GLU A 1 284 ? -3.891 3.175 -16.397 1.00 98.56 284 GLU A N 1
ATOM 2090 C CA . GLU A 1 284 ? -3.855 2.654 -15.029 1.00 98.56 284 GLU A CA 1
ATOM 2091 C C . GLU A 1 284 ? -4.018 1.131 -15.054 1.00 98.56 284 GLU A C 1
ATOM 2093 O O . GLU A 1 284 ? -4.753 0.615 -15.902 1.00 98.56 284 GLU A O 1
ATOM 2098 N N . GLU A 1 285 ? -3.400 0.413 -14.115 1.00 98.31 285 GLU A N 1
ATOM 2099 C CA . GLU A 1 285 ? -3.322 -1.051 -14.160 1.00 98.31 285 GLU A CA 1
ATOM 2100 C C . GLU A 1 285 ? -3.592 -1.740 -12.812 1.00 98.31 285 GLU A C 1
ATOM 2102 O O . GLU A 1 285 ? -3.415 -1.173 -11.731 1.00 98.31 285 GLU A O 1
ATOM 2107 N N . VAL A 1 286 ? -4.044 -2.995 -12.886 1.00 98.75 286 VAL A N 1
ATOM 2108 C CA . VAL A 1 286 ? -4.131 -3.903 -11.740 1.00 98.75 286 VAL A CA 1
ATOM 2109 C C . VAL A 1 286 ? -3.411 -5.208 -12.068 1.00 98.75 286 VAL A C 1
ATOM 2111 O O . VAL A 1 286 ? -3.817 -5.965 -12.956 1.00 98.75 286 VAL A O 1
ATOM 2114 N N . ASN A 1 287 ? -2.346 -5.472 -11.318 1.00 98.69 287 ASN A N 1
ATOM 2115 C CA . ASN A 1 287 ? -1.530 -6.676 -11.413 1.00 98.69 287 ASN A CA 1
ATOM 2116 C C . ASN A 1 287 ? -2.041 -7.756 -10.444 1.00 98.69 287 ASN A C 1
ATOM 2118 O O . ASN A 1 287 ? -2.634 -7.445 -9.407 1.00 98.69 287 ASN A O 1
ATOM 2122 N N . PHE A 1 288 ? -1.835 -9.027 -10.797 1.00 98.25 288 PHE A N 1
ATOM 2123 C CA . PHE A 1 288 ? -2.306 -10.192 -10.038 1.00 98.25 288 PHE A CA 1
ATOM 2124 C C . PHE A 1 288 ? -1.227 -11.273 -9.990 1.00 98.25 288 PHE A C 1
ATOM 2126 O O . PHE A 1 288 ? -0.839 -11.803 -11.029 1.00 98.25 288 PHE A O 1
ATOM 2133 N N . GLN A 1 289 ? -0.794 -11.628 -8.783 1.00 97.94 289 GLN A N 1
ATOM 2134 C CA . GLN A 1 289 ? 0.143 -12.717 -8.524 1.00 97.94 289 GLN A CA 1
ATOM 2135 C C . GLN A 1 289 ? -0.607 -13.835 -7.782 1.00 97.94 289 GLN A C 1
ATOM 2137 O O . GLN A 1 289 ? -1.091 -13.602 -6.670 1.00 97.94 289 GLN A O 1
ATOM 2142 N N . PRO A 1 290 ? -0.721 -15.052 -8.343 1.00 96.94 290 PRO A N 1
ATOM 2143 C CA . PRO A 1 290 ? -1.389 -16.149 -7.657 1.00 96.94 290 PRO A CA 1
ATOM 2144 C C . PRO A 1 290 ? -0.586 -16.606 -6.430 1.00 96.94 290 PRO A C 1
ATOM 2146 O O . PRO A 1 290 ? 0.650 -16.573 -6.425 1.00 96.94 290 PRO A O 1
ATOM 2149 N N . ALA A 1 291 ? -1.283 -17.125 -5.420 1.00 96.31 291 ALA A N 1
ATOM 2150 C CA . ALA A 1 291 ? -0.717 -17.593 -4.148 1.00 96.31 291 ALA A CA 1
ATOM 2151 C C . ALA A 1 291 ? 0.364 -18.681 -4.295 1.00 96.31 291 ALA A C 1
ATOM 2153 O O . ALA A 1 291 ? 1.180 -18.893 -3.403 1.00 96.31 291 ALA A O 1
ATOM 2154 N N . GLY A 1 292 ? 0.342 -19.411 -5.415 1.00 95.75 292 GLY A N 1
ATOM 2155 C CA . GLY A 1 292 ? 1.306 -20.461 -5.748 1.00 95.75 292 GLY A CA 1
ATOM 2156 C C . GLY A 1 292 ? 2.529 -19.994 -6.546 1.00 95.75 292 GLY A C 1
ATOM 2157 O O . GLY A 1 292 ? 3.269 -20.855 -7.023 1.00 95.75 292 GLY A O 1
ATOM 2158 N N . SER A 1 293 ? 2.716 -18.686 -6.752 1.00 97.19 293 SER A N 1
ATOM 2159 C CA . SER A 1 293 ? 3.917 -18.152 -7.405 1.00 97.19 293 SER A CA 1
ATOM 2160 C C . SER A 1 293 ? 5.154 -18.252 -6.504 1.00 97.19 293 SER A C 1
ATOM 2162 O O . SER A 1 293 ? 5.058 -18.255 -5.278 1.00 97.19 293 SER A O 1
ATOM 2164 N N . SER A 1 294 ? 6.330 -18.314 -7.128 1.00 96.81 294 SER A N 1
ATOM 2165 C CA . SER A 1 294 ? 7.641 -18.188 -6.477 1.00 96.81 294 SER A CA 1
ATOM 2166 C C . SER A 1 294 ? 8.128 -16.738 -6.369 1.00 96.81 294 SER A C 1
ATOM 2168 O O . SER A 1 294 ? 9.273 -16.517 -5.977 1.00 96.81 294 SER A O 1
ATOM 2170 N N . GLY A 1 295 ? 7.314 -15.772 -6.803 1.00 97.69 295 GLY A N 1
ATOM 2171 C CA . GLY A 1 295 ? 7.787 -14.427 -7.102 1.00 97.69 295 GLY A CA 1
ATOM 2172 C C . GLY A 1 295 ? 8.664 -14.405 -8.361 1.00 97.69 295 GLY A C 1
ATOM 2173 O O . GLY A 1 295 ? 8.923 -15.438 -8.997 1.00 97.69 295 GLY A O 1
ATOM 2174 N N . GLY A 1 296 ? 9.186 -13.220 -8.675 1.00 98.12 296 GLY A N 1
ATOM 2175 C CA . GLY A 1 296 ? 10.054 -12.961 -9.824 1.00 98.12 296 GLY A CA 1
ATOM 2176 C C . GLY A 1 296 ? 9.364 -12.210 -10.962 1.00 98.12 296 GLY A C 1
ATOM 2177 O O . GLY A 1 296 ? 10.050 -11.803 -11.901 1.00 98.12 296 GLY A O 1
ATOM 2178 N N . GLU A 1 297 ? 8.048 -12.001 -10.867 1.00 98.62 297 GLU A N 1
ATOM 2179 C CA . GLU A 1 297 ? 7.236 -11.297 -11.856 1.00 98.62 297 GLU A CA 1
ATOM 2180 C C . GLU A 1 297 ? 7.793 -9.900 -12.162 1.00 98.62 297 GLU A C 1
ATOM 2182 O O . GLU A 1 297 ? 8.254 -9.168 -11.275 1.00 98.62 297 GLU A O 1
ATOM 2187 N N . ASN A 1 298 ? 7.737 -9.522 -13.439 1.00 98.56 298 ASN A N 1
ATOM 2188 C CA . ASN A 1 298 ? 8.217 -8.241 -13.936 1.00 98.56 298 ASN A CA 1
ATOM 2189 C C . ASN A 1 298 ? 7.096 -7.491 -14.657 1.00 98.56 298 ASN A C 1
ATOM 2191 O O . ASN A 1 298 ? 6.919 -7.648 -15.866 1.00 98.56 298 ASN A O 1
ATOM 2195 N N . TRP A 1 299 ? 6.407 -6.616 -13.921 1.00 98.56 299 TRP A N 1
ATOM 2196 C CA . TRP A 1 299 ? 5.205 -5.883 -14.355 1.00 98.56 299 TRP A CA 1
ATOM 2197 C C . TRP A 1 299 ? 5.452 -4.812 -15.436 1.00 98.56 299 TRP A C 1
ATOM 2199 O O . TRP A 1 299 ? 4.563 -4.072 -15.837 1.00 98.56 299 TRP A O 1
ATOM 2209 N N . GLY A 1 300 ? 6.672 -4.742 -15.972 1.00 97.94 300 GLY A N 1
ATOM 2210 C CA . GLY A 1 300 ? 6.934 -4.090 -17.250 1.00 97.94 300 GLY A CA 1
ATOM 2211 C C . GLY A 1 300 ? 7.216 -2.593 -17.208 1.00 97.94 300 GLY A C 1
ATOM 2212 O O . GLY A 1 300 ? 7.844 -2.110 -18.153 1.00 97.94 300 GLY A O 1
ATOM 2213 N N . TRP A 1 301 ? 6.889 -1.848 -16.149 1.00 98.50 301 TRP A N 1
ATOM 2214 C CA . TRP A 1 301 ? 7.295 -0.440 -16.049 1.00 98.50 301 TRP A CA 1
ATOM 2215 C C . TRP A 1 301 ? 8.828 -0.326 -16.006 1.00 98.50 301 TRP A C 1
ATOM 2217 O O . TRP A 1 301 ? 9.497 -1.043 -15.265 1.00 98.50 301 TRP A O 1
ATOM 2227 N N . ARG A 1 302 ? 9.503 0.533 -16.779 1.00 96.88 302 ARG A N 1
ATOM 2228 C CA . ARG A 1 302 ? 9.043 1.589 -17.710 1.00 96.88 302 ARG A CA 1
ATOM 2229 C C . ARG A 1 302 ? 8.944 1.191 -19.190 1.00 96.88 302 ARG A C 1
ATOM 2231 O O . ARG A 1 302 ? 8.832 2.054 -20.061 1.00 96.88 302 ARG A O 1
ATOM 2238 N N . CYS A 1 303 ? 9.116 -0.086 -19.502 1.00 98.00 303 CYS A N 1
ATOM 2239 C CA . CYS A 1 303 ? 9.052 -0.594 -20.869 1.00 98.00 303 CYS A CA 1
ATOM 2240 C C . CYS A 1 303 ? 7.623 -0.502 -21.417 1.00 98.00 303 CYS A C 1
ATOM 2242 O O . CYS A 1 303 ? 7.434 -0.072 -22.559 1.00 98.00 303 CYS A O 1
ATOM 2244 N N . TYR A 1 304 ? 6.647 -0.814 -20.564 1.00 98.25 304 TYR A N 1
ATOM 2245 C CA . TYR A 1 304 ? 5.214 -0.723 -20.821 1.00 98.25 304 TYR A CA 1
ATOM 2246 C C . TYR A 1 304 ? 4.527 0.153 -19.759 1.00 98.25 304 TYR A C 1
ATOM 2248 O O . TYR A 1 304 ? 5.109 0.424 -18.710 1.00 98.25 304 TYR A O 1
ATOM 2256 N N . GLU A 1 305 ? 3.328 0.633 -20.075 1.00 97.25 305 GLU A N 1
ATOM 2257 C CA . GLU A 1 305 ? 2.369 1.294 -19.181 1.00 97.25 305 GLU A CA 1
ATOM 2258 C C . GLU A 1 305 ? 1.027 0.587 -19.431 1.00 97.25 305 GLU A C 1
ATOM 2260 O O . GLU A 1 305 ? 0.483 0.692 -20.537 1.00 97.25 305 GLU A O 1
ATOM 22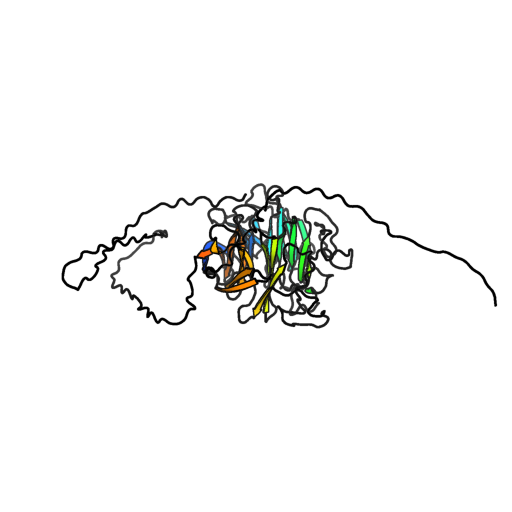65 N N . GLY A 1 306 ? 0.557 -0.232 -18.488 1.00 96.50 306 GLY A N 1
ATOM 2266 C CA . GLY A 1 306 ? -0.355 -1.326 -18.813 1.00 96.50 306 GLY A CA 1
ATOM 2267 C C . GLY A 1 306 ? 0.255 -2.277 -19.853 1.00 96.50 306 GLY A C 1
ATOM 2268 O O . GLY A 1 306 ? 1.457 -2.547 -19.871 1.00 96.50 306 GLY A O 1
ATOM 2269 N N . ASN A 1 307 ? -0.557 -2.726 -20.807 1.00 96.50 307 ASN A N 1
ATOM 2270 C CA . ASN A 1 307 ? -0.135 -3.587 -21.918 1.00 96.50 307 ASN A CA 1
ATOM 2271 C C . ASN A 1 307 ? 0.519 -2.816 -23.086 1.00 96.50 307 ASN A C 1
ATOM 2273 O O . ASN A 1 307 ? 0.774 -3.382 -24.155 1.00 96.50 307 ASN A O 1
ATOM 2277 N N . HIS A 1 308 ? 0.759 -1.510 -22.932 1.00 97.69 308 HIS A N 1
ATOM 2278 C CA . HIS A 1 308 ? 1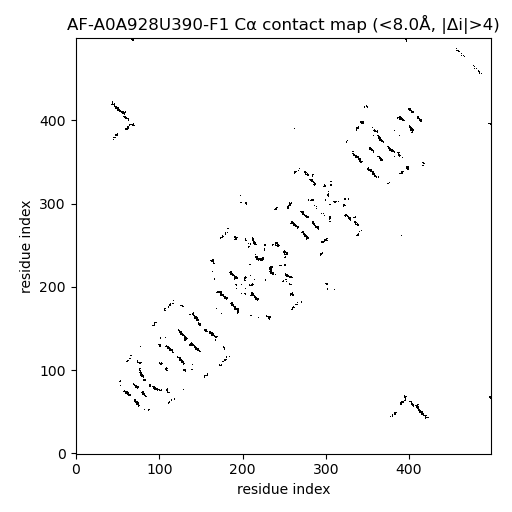.128 -0.608 -24.022 1.00 97.69 308 HIS A CA 1
ATOM 2279 C C . HIS A 1 308 ? 2.597 -0.174 -23.961 1.00 97.69 308 HIS A C 1
ATOM 2281 O O . HIS A 1 308 ? 3.077 0.255 -22.920 1.00 97.69 308 HIS A O 1
ATOM 2287 N N . GLU A 1 309 ? 3.320 -0.243 -25.089 1.00 97.38 309 GLU A N 1
ATOM 2288 C CA . GLU A 1 309 ? 4.718 0.215 -25.178 1.00 97.38 309 GLU A CA 1
ATOM 2289 C C . GLU A 1 309 ? 4.854 1.691 -24.753 1.00 97.38 309 GLU A C 1
ATOM 2291 O O . GLU A 1 309 ? 4.298 2.579 -25.405 1.00 97.38 309 GLU A O 1
ATOM 2296 N N . TYR A 1 310 ? 5.643 1.956 -23.705 1.00 96.81 310 TYR A N 1
ATOM 2297 C CA . TYR A 1 310 ? 5.936 3.310 -23.218 1.00 96.81 310 TYR A CA 1
ATOM 2298 C C . TYR A 1 310 ? 7.355 3.748 -23.613 1.00 96.81 310 TYR A C 1
ATOM 2300 O O . TYR A 1 310 ? 7.538 4.704 -24.370 1.00 96.81 310 TYR A O 1
ATOM 2308 N N . ASN A 1 311 ? 8.382 3.031 -23.142 1.00 94.44 311 ASN A N 1
ATOM 2309 C CA . ASN A 1 311 ? 9.779 3.285 -23.499 1.00 94.44 311 ASN A CA 1
ATOM 2310 C C . ASN A 1 311 ? 10.579 1.979 -23.567 1.00 94.44 311 ASN A C 1
ATOM 2312 O O . ASN A 1 311 ? 11.338 1.640 -22.661 1.00 94.44 311 ASN A O 1
ATOM 2316 N N . THR A 1 312 ? 10.474 1.280 -24.695 1.00 95.06 312 THR A N 1
ATOM 2317 C CA . THR A 1 312 ? 11.153 -0.001 -24.961 1.00 95.06 312 THR A CA 1
ATOM 2318 C C . THR A 1 312 ? 12.685 0.108 -25.144 1.00 95.06 312 THR A C 1
ATOM 2320 O O . THR A 1 312 ? 13.349 -0.863 -25.517 1.00 95.06 312 THR A O 1
ATOM 2323 N N . THR A 1 313 ? 13.299 1.267 -24.861 1.00 94.69 313 THR A N 1
ATOM 2324 C CA . THR A 1 313 ? 14.744 1.505 -25.034 1.00 94.69 313 THR A CA 1
ATOM 2325 C C . THR A 1 313 ? 15.581 0.725 -24.015 1.00 94.69 313 THR A C 1
ATOM 2327 O O . THR A 1 313 ? 15.746 1.148 -22.871 1.00 94.69 313 THR A O 1
ATOM 2330 N N . GLY A 1 314 ? 16.180 -0.382 -24.462 1.00 92.69 314 GLY A N 1
ATOM 2331 C CA . GLY A 1 314 ? 16.984 -1.279 -23.620 1.00 92.69 314 GLY A CA 1
ATOM 2332 C C . GLY A 1 314 ? 16.173 -2.377 -22.923 1.00 92.69 314 GLY A C 1
ATOM 2333 O O . GLY A 1 314 ? 16.728 -3.111 -22.111 1.00 92.69 314 GLY A O 1
ATOM 2334 N N . CYS A 1 315 ? 14.887 -2.493 -23.251 1.00 96.31 315 CYS A N 1
ATOM 2335 C CA . CYS A 1 315 ? 13.982 -3.498 -22.711 1.00 96.31 315 CYS A CA 1
ATOM 2336 C C . CYS A 1 315 ? 14.154 -4.869 -23.382 1.00 96.31 315 CYS A C 1
ATOM 2338 O O . CYS A 1 315 ? 14.715 -4.991 -24.475 1.00 96.31 315 CYS A O 1
ATOM 2340 N N . GLN A 1 316 ? 13.645 -5.903 -22.717 1.00 96.44 316 GLN A N 1
ATOM 2341 C CA . GLN A 1 316 ? 13.548 -7.258 -23.257 1.00 96.44 316 GLN A CA 1
ATOM 2342 C C . GLN A 1 316 ? 12.374 -7.370 -24.258 1.00 96.44 316 GLN A C 1
ATOM 2344 O O . GLN A 1 316 ? 11.584 -6.432 -24.403 1.00 96.44 316 GLN A O 1
ATOM 2349 N N . PRO A 1 317 ? 12.221 -8.498 -24.979 1.00 96.38 317 PRO A N 1
ATOM 2350 C CA . PRO A 1 317 ? 11.003 -8.774 -25.741 1.00 96.38 317 PRO A CA 1
ATOM 2351 C C . PRO A 1 317 ? 9.757 -8.828 -24.830 1.00 96.38 317 PRO A C 1
ATOM 2353 O O . PRO A 1 317 ? 9.901 -9.176 -23.661 1.00 96.38 317 PRO A O 1
ATOM 2356 N N . PRO A 1 318 ? 8.532 -8.589 -25.348 1.00 96.56 318 PRO A N 1
ATOM 2357 C CA . PRO A 1 318 ? 7.299 -8.602 -24.547 1.00 96.56 318 PRO A CA 1
ATOM 2358 C C . PRO A 1 318 ? 7.097 -9.864 -23.692 1.00 96.56 318 PRO A C 1
ATOM 2360 O O . PRO A 1 318 ? 6.594 -9.782 -22.586 1.00 96.56 318 PRO A O 1
ATOM 2363 N N . ALA A 1 319 ? 7.541 -11.031 -24.173 1.00 97.00 319 ALA A N 1
ATOM 2364 C CA . ALA A 1 319 ? 7.423 -12.318 -23.475 1.00 97.00 319 ALA A CA 1
ATOM 2365 C C . ALA A 1 319 ? 8.446 -12.534 -22.330 1.00 97.00 319 ALA A C 1
ATOM 2367 O O . ALA A 1 319 ? 8.727 -13.675 -21.969 1.00 97.00 319 ALA A O 1
ATOM 2368 N N . ALA A 1 320 ? 9.043 -11.458 -21.816 1.00 96.50 320 ALA A N 1
ATOM 2369 C CA . ALA A 1 320 ? 9.882 -11.427 -20.614 1.00 96.50 320 ALA A CA 1
ATOM 2370 C C . ALA A 1 320 ? 9.304 -10.476 -19.541 1.00 96.50 320 ALA A C 1
ATOM 2372 O O . ALA A 1 320 ? 10.034 -10.023 -18.660 1.00 96.50 320 ALA A O 1
ATOM 2373 N N . TYR A 1 321 ? 8.015 -10.156 -19.675 1.00 98.06 321 TYR A N 1
ATOM 2374 C CA . TYR A 1 321 ? 7.235 -9.298 -18.797 1.00 98.06 321 TYR A CA 1
ATOM 2375 C C . TYR A 1 321 ? 5.905 -9.969 -18.480 1.00 98.06 321 TYR A C 1
ATOM 2377 O O . TYR A 1 321 ? 5.339 -10.674 -19.321 1.00 98.06 321 TYR A O 1
ATOM 2385 N N . ASP A 1 322 ? 5.420 -9.702 -17.278 1.00 98.00 322 ASP A N 1
ATOM 2386 C CA . ASP A 1 322 ? 4.126 -10.132 -16.780 1.00 98.00 322 ASP A CA 1
ATOM 2387 C C . ASP A 1 322 ? 3.174 -8.945 -16.893 1.00 98.00 322 ASP A C 1
ATOM 2389 O O . ASP A 1 322 ? 3.531 -7.813 -16.575 1.00 98.00 322 ASP A O 1
ATOM 2393 N N . PHE A 1 323 ? 1.983 -9.185 -17.430 1.00 97.44 323 PHE A N 1
ATOM 2394 C CA . PHE A 1 323 ? 1.057 -8.127 -17.823 1.00 97.44 323 PHE A CA 1
ATOM 2395 C C . PHE A 1 323 ? -0.160 -8.073 -16.886 1.00 97.44 323 PHE A C 1
ATOM 2397 O O . PHE A 1 323 ? -0.626 -9.131 -16.444 1.00 97.44 323 PHE A O 1
ATOM 2404 N N . PRO A 1 324 ? -0.711 -6.876 -16.603 1.00 97.50 324 PRO A N 1
ATOM 2405 C CA . PRO A 1 324 ? -1.870 -6.722 -15.733 1.00 97.50 324 PRO A CA 1
ATOM 2406 C C . PRO A 1 324 ? -3.086 -7.483 -16.257 1.00 97.50 324 PRO A C 1
ATOM 2408 O O . PRO A 1 324 ? -3.384 -7.483 -17.455 1.00 97.50 324 PRO A O 1
ATOM 2411 N N . PHE A 1 325 ? -3.858 -8.073 -15.341 1.00 96.88 325 PHE A N 1
ATOM 2412 C CA . PHE A 1 325 ? -5.117 -8.728 -15.707 1.00 96.88 325 PHE A CA 1
ATOM 2413 C C . PHE A 1 325 ? -6.191 -7.712 -16.120 1.00 96.88 325 PHE A C 1
ATOM 2415 O O . PHE A 1 325 ? -7.145 -8.063 -16.817 1.00 96.88 325 PHE A O 1
ATOM 2422 N N . PHE A 1 326 ? -6.051 -6.458 -15.677 1.00 98.31 326 PHE A N 1
ATOM 2423 C CA . PHE A 1 326 ? -6.941 -5.366 -16.031 1.00 98.31 326 PHE A CA 1
ATOM 2424 C C . PHE A 1 326 ? -6.189 -4.039 -16.162 1.00 98.31 326 PHE A C 1
ATOM 2426 O O . PHE A 1 326 ? -5.424 -3.654 -15.283 1.00 98.31 326 PHE A O 1
ATOM 2433 N N . GLU A 1 327 ? -6.480 -3.306 -17.233 1.00 98.25 327 GLU A N 1
ATOM 2434 C CA . GLU A 1 327 ? -5.994 -1.949 -17.478 1.00 98.25 327 GLU A CA 1
ATOM 2435 C C . GLU A 1 327 ? -7.162 -1.027 -17.856 1.00 98.25 327 GLU A C 1
ATOM 2437 O O . GLU A 1 327 ? -8.168 -1.468 -18.425 1.00 98.25 327 GLU A O 1
ATOM 2442 N N . TYR A 1 328 ? -7.039 0.272 -17.588 1.00 98.50 328 TYR A N 1
ATOM 2443 C CA . TYR A 1 328 ? -7.996 1.262 -18.074 1.00 98.50 328 TYR A CA 1
ATOM 2444 C C . TYR A 1 328 ? -7.337 2.594 -18.430 1.00 98.50 328 TYR A C 1
ATOM 2446 O O . TYR A 1 328 ? -6.466 3.106 -17.735 1.00 98.50 328 TYR A O 1
ATOM 2454 N N . SER A 1 329 ? -7.783 3.189 -19.540 1.00 97.81 329 SER A N 1
ATOM 2455 C CA . SER A 1 329 ? -7.203 4.452 -20.010 1.00 97.81 329 SER A CA 1
ATOM 2456 C C . SER A 1 329 ? -7.571 5.647 -19.124 1.00 97.81 329 SER A C 1
ATOM 2458 O O . SER A 1 329 ? -8.637 5.673 -18.506 1.00 97.81 329 SER A O 1
ATOM 2460 N N . HIS A 1 330 ? -6.793 6.725 -19.216 1.00 96.94 330 HIS A N 1
ATOM 2461 C CA . HIS A 1 330 ? -7.062 8.039 -18.602 1.00 96.94 330 HIS A CA 1
ATOM 2462 C C . HIS A 1 330 ? -8.330 8.754 -19.136 1.00 96.94 330 HIS A C 1
ATOM 2464 O O . HIS A 1 330 ? -8.657 9.867 -18.732 1.00 96.94 330 HIS A O 1
ATOM 2470 N N . SER A 1 331 ? -9.109 8.122 -20.027 1.00 96.38 331 SER A N 1
ATOM 2471 C CA . SER A 1 331 ? -10.499 8.537 -20.314 1.00 96.38 331 SER A CA 1
ATOM 2472 C C . SER A 1 331 ? -11.523 7.966 -19.311 1.00 96.38 331 SER A C 1
ATOM 2474 O O . SER A 1 331 ? -12.645 8.473 -19.188 1.00 96.38 331 SER A O 1
ATOM 2476 N N . LEU A 1 332 ? -11.128 6.925 -18.571 1.00 96.50 332 LEU A N 1
ATOM 2477 C CA . LEU A 1 332 ? -11.891 6.232 -17.533 1.00 96.50 332 LEU A CA 1
ATOM 2478 C C . LEU A 1 332 ? -11.362 6.492 -16.111 1.00 96.50 332 LEU A C 1
ATOM 2480 O O . LEU A 1 332 ? -12.081 6.200 -15.161 1.00 96.50 332 LEU A O 1
ATOM 2484 N N . GLY A 1 333 ? -10.195 7.108 -15.937 1.00 96.94 333 GLY A N 1
ATOM 2485 C CA . GLY A 1 333 ? -9.710 7.526 -14.621 1.00 96.94 333 GLY A CA 1
ATOM 2486 C C . GLY A 1 333 ? -8.481 8.427 -14.681 1.00 96.94 333 GLY A C 1
ATOM 2487 O O . GLY A 1 333 ? -8.265 9.093 -15.690 1.00 96.94 333 GLY A O 1
ATOM 2488 N N . ILE A 1 334 ? -7.746 8.500 -13.574 1.00 96.69 334 ILE A N 1
ATOM 2489 C CA . ILE A 1 334 ? -6.610 9.404 -13.329 1.00 96.69 334 ILE A CA 1
ATOM 2490 C C . ILE A 1 334 ? -5.516 8.728 -12.479 1.00 96.69 334 ILE A C 1
ATOM 2492 O O . ILE A 1 334 ? -4.350 9.077 -12.640 1.00 96.69 334 ILE A O 1
ATOM 2496 N N . ALA A 1 335 ? -5.890 7.851 -11.539 1.00 97.50 335 ALA A N 1
ATOM 2497 C CA . ALA A 1 335 ? -4.978 7.136 -10.646 1.00 97.50 335 ALA A CA 1
ATOM 2498 C C . ALA A 1 335 ? -5.716 5.973 -9.956 1.00 97.50 335 ALA A C 1
ATOM 2500 O O . ALA A 1 335 ? -6.687 6.215 -9.233 1.00 97.50 335 ALA A O 1
ATOM 2501 N N . VAL A 1 336 ? -5.256 4.732 -10.115 1.00 98.62 336 VAL A N 1
ATOM 2502 C CA . VAL A 1 336 ? -5.854 3.571 -9.435 1.00 98.62 336 VAL A CA 1
ATOM 2503 C C . VAL A 1 336 ? -5.600 3.596 -7.922 1.00 98.62 336 VAL A C 1
ATOM 2505 O O . VAL A 1 336 ? -4.493 3.829 -7.450 1.00 98.62 336 VAL A O 1
ATOM 2508 N N . THR A 1 337 ? -6.648 3.344 -7.136 1.00 98.50 337 THR A N 1
ATOM 2509 C CA . THR A 1 337 ? -6.588 3.284 -5.665 1.00 98.50 337 THR A CA 1
ATOM 2510 C C . THR A 1 337 ? -6.111 1.920 -5.153 1.00 98.50 337 THR A C 1
ATOM 2512 O O . THR A 1 337 ? -5.742 1.806 -3.990 1.00 98.50 337 THR A O 1
ATOM 2515 N N . GLY A 1 338 ? -6.169 0.874 -5.981 1.00 97.56 338 GLY A N 1
ATOM 2516 C CA . GLY A 1 338 ? -6.138 -0.515 -5.517 1.00 97.56 338 GLY A CA 1
ATOM 2517 C C . GLY A 1 338 ? -7.427 -0.898 -4.777 1.00 97.56 338 GLY A C 1
ATOM 2518 O O . GLY A 1 338 ? -8.450 -0.211 -4.893 1.00 97.56 338 GLY A O 1
ATOM 2519 N N . GLY A 1 339 ? -7.401 -2.024 -4.063 1.00 97.94 339 GLY A N 1
ATOM 2520 C CA . GLY A 1 339 ? -8.609 -2.669 -3.557 1.00 97.94 339 GLY A CA 1
ATOM 2521 C C . GLY A 1 339 ? -8.360 -3.962 -2.780 1.00 97.94 339 GLY A C 1
ATOM 2522 O O . GLY A 1 339 ? -7.218 -4.305 -2.487 1.00 97.94 339 GLY A O 1
ATOM 2523 N N . PHE A 1 340 ? -9.445 -4.670 -2.454 1.00 98.75 340 PHE A N 1
ATOM 2524 C CA . PHE A 1 340 ? -9.452 -5.922 -1.679 1.00 98.75 340 PHE A CA 1
ATOM 2525 C C . PHE A 1 340 ? -10.494 -6.908 -2.224 1.00 98.75 340 PHE A C 1
ATOM 2527 O O . PHE A 1 340 ? -11.510 -6.494 -2.791 1.00 98.75 340 PHE A O 1
ATOM 2534 N N . VAL A 1 341 ? -10.287 -8.210 -2.003 1.00 98.75 341 VAL A N 1
ATOM 2535 C CA . VAL A 1 341 ? -11.334 -9.225 -2.208 1.00 98.75 341 VAL A CA 1
ATOM 2536 C C . VAL A 1 341 ? -12.285 -9.230 -1.015 1.00 98.75 341 VAL A C 1
ATOM 2538 O O . VAL A 1 341 ? -11.847 -9.367 0.121 1.00 98.75 341 VAL A O 1
ATOM 2541 N N . TYR A 1 342 ? -13.593 -9.108 -1.248 1.00 98.56 342 TYR A N 1
ATOM 2542 C CA . TYR A 1 342 ? -14.566 -9.158 -0.156 1.00 98.56 342 TYR A CA 1
ATOM 2543 C C . TYR A 1 342 ? -14.736 -10.587 0.371 1.00 98.56 342 TYR A C 1
ATOM 2545 O O . TYR A 1 342 ? -15.181 -11.488 -0.354 1.00 98.56 342 TYR A O 1
ATOM 2553 N N . ARG A 1 343 ? -14.434 -10.771 1.662 1.00 97.75 343 ARG A N 1
ATOM 2554 C CA . ARG A 1 343 ? -14.531 -12.054 2.377 1.00 97.75 343 ARG A CA 1
ATOM 2555 C C . ARG A 1 343 ? -15.461 -12.028 3.600 1.00 97.75 343 ARG A C 1
ATOM 2557 O O . ARG A 1 343 ? -15.596 -13.054 4.264 1.00 97.75 343 ARG A O 1
ATOM 2564 N N . GLY A 1 344 ? -16.152 -10.913 3.837 1.00 96.81 344 GLY A N 1
ATOM 2565 C CA . GLY A 1 344 ? -17.129 -10.719 4.913 1.00 96.81 344 GLY A CA 1
ATOM 2566 C C . GLY A 1 344 ? -18.437 -11.508 4.763 1.00 96.81 344 GLY A C 1
ATOM 2567 O O . GLY A 1 344 ? -18.663 -12.237 3.792 1.00 96.81 344 GLY A O 1
ATOM 2568 N N . THR A 1 345 ? -19.322 -11.379 5.752 1.00 95.62 345 THR A N 1
ATOM 2569 C CA . THR A 1 345 ? -20.560 -12.172 5.868 1.00 95.62 345 THR A CA 1
ATOM 2570 C C . THR A 1 345 ? -21.857 -11.355 5.855 1.00 95.62 345 THR A C 1
ATOM 2572 O O . THR A 1 345 ? -22.906 -11.939 5.573 1.00 95.62 345 THR A O 1
ATOM 2575 N N . ASP A 1 346 ? -21.812 -10.031 6.051 1.00 95.75 346 ASP A N 1
ATOM 2576 C CA . ASP A 1 346 ? -22.982 -9.138 5.959 1.00 95.75 346 ASP A CA 1
ATOM 2577 C C . ASP A 1 346 ? -23.557 -9.093 4.530 1.00 95.75 346 ASP A C 1
ATOM 2579 O O . ASP A 1 346 ? -24.773 -8.987 4.337 1.00 95.75 346 ASP A O 1
ATOM 2583 N N . TYR A 1 347 ? -22.695 -9.200 3.509 1.00 95.69 347 TYR A N 1
ATOM 2584 C CA . TYR A 1 347 ? -23.056 -9.050 2.097 1.00 95.69 347 TYR A CA 1
ATOM 2585 C C . TYR A 1 347 ? -22.633 -10.262 1.241 1.00 95.69 347 TYR A C 1
ATOM 2587 O O . TYR A 1 347 ? -21.767 -10.129 0.376 1.00 95.69 347 TYR A O 1
ATOM 2595 N N . PRO A 1 348 ? -23.288 -11.438 1.367 1.00 93.06 348 PRO A N 1
ATOM 2596 C CA . PRO A 1 348 ? -22.928 -12.648 0.612 1.00 93.06 348 PRO A CA 1
ATOM 2597 C C . PRO A 1 348 ? -22.921 -12.503 -0.919 1.00 93.06 348 PRO A C 1
ATOM 2599 O O . PRO A 1 348 ? -22.321 -13.320 -1.606 1.00 93.06 348 PRO A O 1
ATOM 2602 N N . ALA A 1 349 ? -23.563 -11.466 -1.469 1.00 92.31 349 ALA A N 1
ATOM 2603 C CA . ALA A 1 349 ? -23.508 -11.144 -2.896 1.00 92.31 349 ALA A CA 1
ATOM 2604 C C . ALA A 1 349 ? -22.128 -10.639 -3.371 1.00 92.31 349 ALA A C 1
ATOM 2606 O O . ALA A 1 349 ? -21.887 -10.621 -4.572 1.00 92.31 349 ALA A O 1
ATOM 2607 N N . LEU A 1 350 ? -21.243 -10.216 -2.459 1.00 95.81 350 LEU A N 1
ATOM 2608 C CA . LEU A 1 350 ? -19.889 -9.737 -2.761 1.00 95.81 350 LEU A CA 1
ATOM 2609 C C . LEU A 1 350 ? -18.798 -10.807 -2.609 1.00 95.81 350 LEU A C 1
ATOM 2611 O O . LEU A 1 350 ? -17.659 -10.553 -2.986 1.00 95.81 350 LEU A O 1
ATOM 2615 N N . GLN A 1 351 ? -19.117 -11.986 -2.070 1.00 96.00 351 GLN A N 1
ATOM 2616 C CA . GLN A 1 351 ? -18.127 -13.010 -1.718 1.00 96.00 351 GLN A CA 1
ATOM 2617 C C . GLN A 1 351 ? -17.233 -13.423 -2.897 1.00 96.00 351 GLN A C 1
ATOM 2619 O O . GLN A 1 351 ? -17.697 -14.032 -3.861 1.00 96.00 351 GLN A O 1
ATOM 2624 N N . GLY A 1 352 ? -15.937 -13.117 -2.786 1.00 96.50 352 GLY A N 1
ATOM 2625 C CA . GLY A 1 352 ? -14.925 -13.420 -3.800 1.00 96.50 352 GLY A CA 1
ATOM 2626 C C . GLY A 1 352 ? -14.802 -12.411 -4.946 1.00 96.50 352 GLY A C 1
ATOM 2627 O O . GLY A 1 352 ? -13.998 -12.644 -5.842 1.00 96.50 352 GLY A O 1
ATOM 2628 N N . TYR A 1 353 ? -15.548 -11.301 -4.937 1.00 97.94 353 TYR A N 1
ATOM 2629 C CA . TYR A 1 353 ? -15.257 -10.178 -5.832 1.00 97.94 353 TYR A CA 1
ATOM 2630 C C . TYR A 1 353 ? -14.075 -9.367 -5.299 1.00 97.94 353 TYR A C 1
ATOM 2632 O O . TYR A 1 353 ? -14.074 -8.981 -4.130 1.00 97.94 353 TYR A O 1
ATOM 2640 N N . TYR A 1 354 ? -13.120 -9.043 -6.170 1.00 98.62 354 TYR A N 1
ATOM 2641 C CA . TYR A 1 354 ? -12.139 -7.983 -5.941 1.00 98.62 354 TYR A CA 1
ATOM 2642 C C . TYR A 1 354 ? -12.789 -6.622 -6.227 1.00 98.62 354 TYR A C 1
ATOM 2644 O O . TYR A 1 354 ? -13.337 -6.413 -7.312 1.00 98.62 354 TYR A O 1
ATOM 2652 N N . LEU A 1 355 ? -12.762 -5.709 -5.251 1.00 98.44 355 LEU A N 1
ATOM 2653 C CA . LEU A 1 355 ?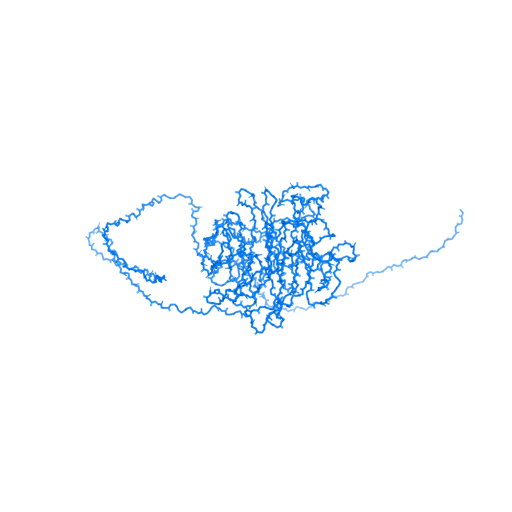 -13.332 -4.362 -5.342 1.00 98.44 355 LEU A CA 1
ATOM 2654 C C . LEU A 1 355 ? -12.221 -3.316 -5.316 1.00 98.44 355 LEU A C 1
ATOM 2656 O O . LEU A 1 355 ? -11.538 -3.179 -4.303 1.00 98.44 355 LEU A O 1
ATOM 2660 N N . PHE A 1 356 ? -12.096 -2.540 -6.393 1.00 98.75 356 PHE A N 1
ATOM 2661 C CA . PHE A 1 356 ? -11.102 -1.471 -6.529 1.00 98.75 356 PHE A CA 1
ATOM 2662 C C . PHE A 1 356 ? -11.685 -0.248 -7.240 1.00 98.75 356 PHE A C 1
ATOM 2664 O O . PHE A 1 356 ? -12.667 -0.339 -7.984 1.00 98.75 356 PHE A O 1
ATOM 2671 N N . ALA A 1 357 ? -11.075 0.913 -7.014 1.00 98.69 357 ALA A N 1
ATOM 2672 C CA . ALA A 1 357 ? -11.555 2.181 -7.553 1.00 98.69 357 ALA A CA 1
ATOM 2673 C C . ALA A 1 357 ? -10.445 3.037 -8.175 1.00 98.69 357 ALA A C 1
ATOM 2675 O O . ALA A 1 357 ? -9.259 2.754 -8.032 1.00 98.69 357 ALA A O 1
ATOM 2676 N N . ASP A 1 358 ? -10.867 4.098 -8.857 1.00 98.69 358 ASP A N 1
ATOM 2677 C CA . ASP A 1 358 ? -10.023 5.192 -9.336 1.00 98.69 358 ASP A CA 1
ATOM 2678 C C . ASP A 1 358 ? -10.148 6.400 -8.393 1.00 98.69 358 ASP A C 1
ATOM 2680 O O . ASP A 1 358 ? -11.251 6.906 -8.162 1.00 98.69 358 ASP A O 1
ATOM 2684 N N . TYR A 1 359 ? -9.028 6.901 -7.878 1.00 97.75 359 TYR A N 1
ATOM 2685 C CA . TYR A 1 359 ? -8.975 8.010 -6.925 1.00 97.75 359 TYR A CA 1
ATOM 2686 C C . TYR A 1 359 ? -9.526 9.322 -7.506 1.00 97.75 359 TYR A C 1
ATOM 2688 O O . TYR A 1 359 ? -10.147 10.102 -6.785 1.00 97.75 359 TYR A O 1
ATOM 2696 N N . GLY A 1 360 ? -9.313 9.592 -8.798 1.00 96.75 360 GLY A N 1
ATOM 2697 C CA . GLY A 1 360 ? -9.649 10.888 -9.402 1.00 96.75 360 GLY A CA 1
ATOM 2698 C C . GLY A 1 360 ? -11.100 11.040 -9.869 1.00 96.75 360 GLY A C 1
ATOM 2699 O O . GLY A 1 360 ? -11.621 12.155 -9.914 1.00 96.75 360 GLY A O 1
ATOM 2700 N N . THR A 1 361 ? -11.758 9.937 -10.225 1.00 97.50 361 THR A N 1
ATOM 2701 C CA . THR A 1 361 ? -13.133 9.902 -10.757 1.00 97.50 361 THR A CA 1
ATOM 2702 C C . THR A 1 361 ? -14.104 9.117 -9.879 1.00 97.50 361 THR A C 1
ATOM 2704 O O . THR A 1 361 ? -15.300 9.088 -10.173 1.00 97.50 361 THR A O 1
ATOM 2707 N N . ALA A 1 362 ? -13.599 8.472 -8.822 1.00 98.00 362 ALA A N 1
ATOM 2708 C CA . ALA A 1 362 ? -14.316 7.537 -7.961 1.00 98.00 362 ALA A CA 1
ATOM 2709 C C . ALA A 1 362 ? -15.001 6.379 -8.699 1.00 98.00 362 ALA A C 1
ATOM 2711 O O . ALA A 1 362 ? -15.876 5.737 -8.114 1.00 98.00 362 ALA A O 1
ATOM 2712 N N . ARG A 1 363 ? -14.647 6.092 -9.9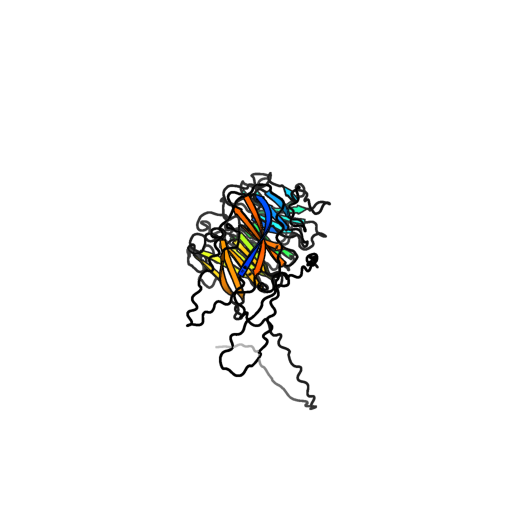63 1.00 98.44 363 ARG A N 1
ATOM 2713 C CA . ARG A 1 363 ? -15.164 4.911 -10.669 1.00 98.44 363 ARG A CA 1
ATOM 2714 C C . ARG A 1 363 ? -14.796 3.646 -9.899 1.00 98.44 363 ARG A C 1
ATOM 2716 O O . ARG A 1 363 ? -13.727 3.579 -9.306 1.00 98.44 363 ARG A O 1
ATOM 2723 N N . LEU A 1 364 ? -15.716 2.686 -9.876 1.00 98.56 364 LEU A N 1
ATOM 2724 C CA . LEU A 1 364 ? -15.638 1.471 -9.067 1.00 98.56 364 LEU A CA 1
ATOM 2725 C C . LEU A 1 364 ? -15.861 0.250 -9.952 1.00 98.56 364 LEU A C 1
ATOM 2727 O O . LEU A 1 364 ? -16.855 0.183 -10.683 1.00 98.56 364 LEU A O 1
ATOM 2731 N N . TRP A 1 365 ? -14.963 -0.719 -9.844 1.00 98.56 365 TRP A N 1
ATOM 2732 C CA . TRP A 1 365 ? -15.011 -1.979 -10.570 1.00 98.56 365 TRP A CA 1
ATOM 2733 C C . TRP A 1 365 ? -15.148 -3.157 -9.608 1.00 98.56 365 TRP A C 1
ATOM 2735 O O . TRP A 1 365 ? -14.668 -3.108 -8.475 1.00 98.56 365 TRP A O 1
ATOM 2745 N N . LEU A 1 366 ? -15.804 -4.213 -10.089 1.00 98.12 366 LEU A N 1
ATOM 2746 C CA . LEU A 1 366 ? -15.807 -5.536 -9.472 1.00 98.12 366 LEU A CA 1
ATOM 2747 C C . LEU A 1 366 ? -15.147 -6.518 -10.444 1.00 98.12 366 LEU A C 1
ATOM 2749 O O . LEU A 1 366 ? -15.580 -6.594 -11.598 1.00 98.12 366 LEU A O 1
ATOM 2753 N N . SER A 1 367 ? -14.159 -7.280 -9.983 1.00 97.75 367 SER A N 1
ATOM 2754 C CA . SER A 1 367 ? -13.546 -8.378 -10.744 1.00 97.75 367 SER A CA 1
ATOM 2755 C C . SER A 1 367 ? -13.837 -9.720 -10.081 1.00 97.75 367 SER A C 1
ATOM 2757 O O . SER A 1 367 ? -13.819 -9.818 -8.854 1.00 97.75 367 SER A O 1
ATOM 2759 N N . TYR A 1 368 ? -14.104 -10.751 -10.881 1.00 95.44 368 TYR A N 1
ATOM 2760 C CA . TYR A 1 368 ? -14.334 -12.124 -10.416 1.00 95.44 368 TYR A CA 1
ATOM 2761 C C . TYR A 1 368 ? -13.603 -13.128 -11.322 1.00 95.44 368 TYR A C 1
ATOM 2763 O O . TYR A 1 368 ? -13.482 -12.841 -12.515 1.00 95.44 368 TYR A O 1
ATOM 2771 N N . PRO A 1 369 ? -13.137 -14.293 -10.830 1.00 92.75 369 PRO A N 1
ATOM 2772 C CA . PRO A 1 369 ? -12.494 -15.286 -11.689 1.00 92.75 369 PRO A CA 1
ATOM 2773 C C . PRO A 1 369 ? -13.436 -15.798 -12.789 1.00 92.75 369 PRO A C 1
ATOM 2775 O O . PRO A 1 369 ? -14.558 -16.219 -12.508 1.00 92.75 369 PRO A O 1
ATOM 2778 N N . ASP A 1 370 ? -12.963 -15.823 -14.036 1.00 91.62 370 ASP A N 1
ATOM 2779 C CA . ASP A 1 370 ? -13.748 -16.240 -15.215 1.00 91.62 370 ASP A CA 1
ATOM 2780 C C . ASP A 1 370 ? -13.952 -17.772 -15.325 1.00 91.62 370 ASP A C 1
ATOM 2782 O O . ASP A 1 370 ? -14.706 -18.268 -16.164 1.00 91.62 370 ASP A O 1
ATOM 2786 N N . GLY A 1 371 ? -13.258 -18.546 -14.482 1.00 88.94 371 GLY A N 1
ATOM 2787 C CA . GLY A 1 371 ? -13.227 -20.014 -14.503 1.00 88.94 371 GLY A CA 1
ATOM 2788 C C . GLY A 1 371 ? -12.316 -20.635 -15.576 1.00 88.94 371 GLY A C 1
ATOM 2789 O O . GLY A 1 371 ? -12.122 -21.851 -15.572 1.00 88.94 371 GLY A O 1
ATOM 2790 N N . GLY A 1 372 ? -11.739 -19.827 -16.468 1.00 88.06 372 GLY A N 1
ATOM 2791 C CA . GLY A 1 372 ? -10.672 -20.186 -17.407 1.00 88.06 372 GLY A CA 1
ATOM 2792 C C . GLY A 1 372 ? -9.257 -19.882 -16.892 1.00 88.06 372 GLY A C 1
ATOM 2793 O O . GLY A 1 372 ? -8.295 -20.438 -17.421 1.00 88.06 372 GLY A O 1
ATOM 2794 N N . GLY A 1 373 ? -9.136 -19.049 -15.854 1.00 82.69 373 GLY A N 1
ATOM 2795 C CA . GLY A 1 373 ? -7.872 -18.602 -15.252 1.00 82.69 373 GLY A CA 1
ATOM 2796 C C . GLY A 1 373 ? -7.596 -17.102 -15.415 1.00 82.69 373 GLY A C 1
ATOM 2797 O O . GLY A 1 373 ? -6.520 -16.648 -15.037 1.00 82.69 373 GLY A O 1
ATOM 2798 N N . GLY A 1 374 ? -8.543 -16.350 -15.980 1.00 90.31 374 GLY A N 1
ATOM 2799 C CA . GLY A 1 374 ? -8.561 -14.891 -16.035 1.00 90.31 374 GLY A CA 1
ATOM 2800 C C . GLY A 1 374 ? -9.643 -14.289 -15.131 1.00 90.31 374 GLY A C 1
ATOM 2801 O O . GLY A 1 374 ? -10.137 -14.926 -14.197 1.00 90.31 374 GLY A O 1
ATOM 2802 N N . TRP A 1 375 ? -10.017 -13.042 -15.421 1.00 94.75 375 TRP A N 1
ATOM 2803 C CA . TRP A 1 375 ? -10.855 -12.208 -14.558 1.00 94.75 375 TRP A CA 1
ATOM 2804 C C . TRP A 1 375 ? -11.911 -11.425 -15.353 1.00 94.75 375 TRP A C 1
ATOM 2806 O O . TRP A 1 375 ? -11.578 -10.545 -16.150 1.00 94.75 375 TRP A O 1
ATOM 2816 N N . ASP A 1 376 ? -13.192 -11.671 -15.076 1.00 95.12 376 ASP A N 1
ATOM 2817 C CA . ASP A 1 376 ? -14.306 -10.862 -15.578 1.00 95.12 376 ASP A CA 1
ATOM 2818 C C . ASP A 1 376 ? -14.407 -9.563 -14.761 1.00 95.12 376 ASP A C 1
ATOM 2820 O O . ASP A 1 376 ? -14.859 -9.565 -13.614 1.00 95.12 376 ASP A O 1
ATOM 2824 N N . THR A 1 377 ? -13.988 -8.438 -15.350 1.00 96.75 377 THR A N 1
ATOM 2825 C CA . THR A 1 377 ? -13.957 -7.120 -14.687 1.00 96.75 377 THR A CA 1
ATOM 2826 C C . THR A 1 377 ? -15.073 -6.200 -15.186 1.00 96.75 377 THR A C 1
ATOM 2828 O O . THR A 1 377 ? -15.117 -5.829 -16.358 1.00 96.75 377 THR A O 1
ATOM 2831 N N . THR A 1 378 ? -15.971 -5.782 -14.287 1.00 96.50 378 THR A N 1
ATOM 2832 C CA . THR A 1 378 ? -17.132 -4.930 -14.599 1.00 96.50 378 THR A CA 1
ATOM 2833 C C . THR A 1 378 ? -17.069 -3.580 -13.884 1.00 96.50 378 THR A C 1
ATOM 2835 O O . THR A 1 378 ? -17.024 -3.521 -12.659 1.00 96.50 378 THR A O 1
ATOM 2838 N N . LEU A 1 379 ? -17.175 -2.484 -14.644 1.00 96.94 379 LEU A N 1
ATOM 2839 C CA . LEU A 1 379 ? -17.431 -1.140 -14.110 1.00 96.94 379 LEU A CA 1
ATOM 2840 C C . LEU A 1 379 ? -18.871 -1.055 -13.572 1.00 96.94 379 LEU A C 1
ATOM 2842 O O . LEU A 1 379 ? -19.822 -1.096 -14.353 1.00 96.94 379 LEU A O 1
ATOM 2846 N N . VAL A 1 380 ? -19.042 -0.884 -12.258 1.00 96.06 380 VAL A N 1
ATOM 2847 C CA . VAL A 1 380 ? -20.367 -0.827 -11.597 1.00 96.06 380 VAL A CA 1
ATOM 2848 C C . VAL A 1 380 ? -20.872 0.591 -11.312 1.00 96.06 380 VAL A C 1
ATOM 2850 O O . VAL A 1 380 ? -21.963 0.769 -10.772 1.00 96.06 380 VAL A O 1
ATOM 2853 N N . GLY A 1 381 ? -20.112 1.613 -11.711 1.00 95.94 381 GLY A N 1
ATOM 2854 C CA . GLY A 1 381 ? -20.460 3.023 -11.545 1.00 95.94 381 GLY A CA 1
ATOM 2855 C C . GLY A 1 381 ? -19.356 3.770 -10.812 1.00 95.94 381 GLY A C 1
ATOM 2856 O O . GLY A 1 381 ? -18.193 3.677 -11.199 1.00 95.94 381 GLY A O 1
ATOM 2857 N N . THR A 1 382 ? -19.719 4.504 -9.761 1.00 97.88 382 THR A N 1
ATOM 2858 C CA . THR A 1 382 ? -18.781 5.158 -8.837 1.00 97.88 382 THR A CA 1
ATOM 2859 C C . THR A 1 382 ? -19.023 4.690 -7.408 1.00 97.88 382 THR A C 1
ATOM 2861 O O . THR A 1 382 ? -20.147 4.305 -7.077 1.00 97.88 382 THR A O 1
ATOM 2864 N N . VAL A 1 383 ? -18.008 4.767 -6.543 1.00 97.69 383 VAL A N 1
ATOM 2865 C CA . VAL A 1 383 ? -18.150 4.477 -5.110 1.00 97.69 383 VAL A CA 1
ATOM 2866 C C . VAL A 1 383 ? -19.229 5.404 -4.514 1.00 97.69 383 VAL A C 1
ATOM 2868 O O . VAL A 1 383 ? -19.100 6.628 -4.595 1.00 97.69 383 VAL A O 1
ATOM 2871 N N . PRO A 1 384 ? -20.325 4.880 -3.935 1.00 96.94 384 PRO A N 1
ATOM 2872 C CA . PRO A 1 384 ? -21.374 5.732 -3.380 1.00 96.94 384 PRO A CA 1
ATOM 2873 C C . PRO A 1 384 ? -20.847 6.631 -2.253 1.00 96.94 384 PRO A C 1
ATOM 2875 O O . PRO A 1 384 ? -20.050 6.193 -1.426 1.00 96.94 384 PRO A O 1
ATOM 2878 N N . ASN A 1 385 ? -21.318 7.882 -2.193 1.00 95.06 385 ASN A N 1
ATOM 2879 C CA . ASN A 1 385 ? -20.964 8.883 -1.166 1.00 95.06 385 ASN A CA 1
ATOM 2880 C C . ASN A 1 385 ? -19.454 9.213 -1.039 1.00 95.06 385 ASN A C 1
ATOM 2882 O O . ASN A 1 385 ? -19.041 9.866 -0.080 1.00 95.06 385 ASN A O 1
ATOM 2886 N N . VAL A 1 386 ? -18.633 8.776 -1.996 1.00 95.31 386 VAL A N 1
ATOM 2887 C CA . VAL A 1 386 ? -17.169 8.831 -1.967 1.00 95.31 386 VAL A CA 1
ATOM 2888 C C . VAL A 1 386 ? -16.697 9.389 -3.307 1.00 95.31 386 VAL A C 1
ATOM 2890 O O . VAL A 1 386 ? -16.890 8.764 -4.340 1.00 95.31 386 VAL A O 1
ATOM 2893 N N . ASN A 1 387 ? -16.089 10.577 -3.295 1.00 90.94 387 ASN A N 1
ATOM 2894 C CA . ASN A 1 387 ? -15.693 11.279 -4.527 1.00 90.94 387 ASN A CA 1
ATOM 2895 C C . ASN A 1 387 ? -14.201 11.135 -4.869 1.00 90.94 387 ASN A C 1
ATOM 2897 O O . ASN A 1 387 ? -13.796 11.517 -5.961 1.00 90.94 387 ASN A O 1
ATOM 2901 N N . THR A 1 388 ? -13.400 10.644 -3.924 1.00 96.12 388 THR A N 1
ATOM 2902 C CA . THR A 1 388 ? -11.932 10.579 -3.994 1.00 96.12 388 THR A CA 1
ATOM 2903 C C . THR A 1 388 ? -11.418 9.410 -3.142 1.00 96.12 388 THR A C 1
ATOM 2905 O O . THR A 1 388 ? -10.833 9.648 -2.080 1.00 96.12 388 THR A O 1
ATOM 2908 N N . PRO A 1 389 ? -11.717 8.147 -3.514 1.00 97.94 389 PRO A N 1
ATOM 2909 C CA . PRO A 1 389 ? -11.343 6.976 -2.723 1.00 97.94 389 PRO A CA 1
ATOM 2910 C C . PRO A 1 389 ? -9.818 6.917 -2.588 1.00 97.94 389 PRO A C 1
ATOM 2912 O O . PRO A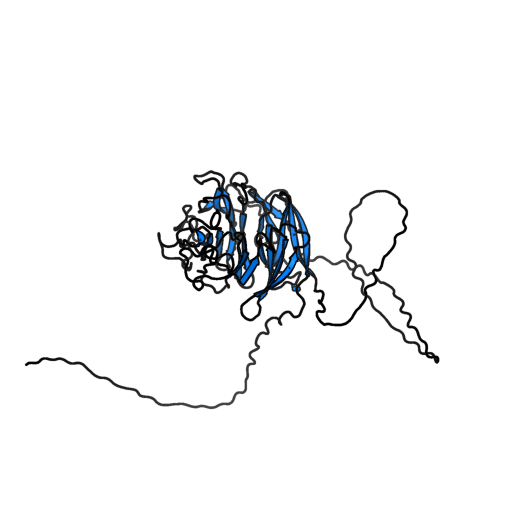 1 389 ? -9.111 6.654 -3.558 1.00 97.94 389 PRO A O 1
ATOM 2915 N N . SER A 1 390 ? -9.308 7.230 -1.398 1.00 98.06 390 SER A N 1
ATOM 2916 C CA . SER A 1 390 ? -7.869 7.327 -1.129 1.00 98.06 390 SER A CA 1
ATOM 2917 C C . SER A 1 390 ? -7.271 5.991 -0.709 1.00 98.06 390 SER A C 1
ATOM 2919 O O . SER A 1 390 ? -6.090 5.759 -0.942 1.00 98.06 390 SER A O 1
ATOM 2921 N N . THR A 1 391 ? -8.087 5.109 -0.132 1.00 98.56 391 THR A N 1
ATOM 2922 C CA . THR A 1 391 ? -7.766 3.698 0.089 1.00 98.56 391 THR A CA 1
ATOM 2923 C C . THR A 1 391 ? -9.032 2.884 0.327 1.00 98.56 391 THR A C 1
ATOM 2925 O O . THR A 1 391 ? -10.087 3.436 0.663 1.00 98.56 391 THR A O 1
ATOM 2928 N N . PHE A 1 392 ? -8.885 1.568 0.254 1.00 98.75 392 PHE A N 1
ATOM 2929 C CA . PHE A 1 392 ? -9.759 0.609 0.920 1.00 98.75 392 PHE A CA 1
ATOM 2930 C C . PHE A 1 392 ? -9.061 0.038 2.166 1.00 98.75 392 PHE A C 1
ATOM 2932 O O . PHE A 1 392 ? -7.900 0.351 2.429 1.00 98.75 392 PHE A O 1
ATOM 2939 N N . GLY A 1 393 ? -9.775 -0.775 2.933 1.00 98.38 393 GLY A N 1
ATOM 2940 C CA . GLY A 1 393 ? -9.227 -1.598 4.008 1.00 98.38 393 GLY A CA 1
ATOM 2941 C C . GLY A 1 393 ? -10.233 -2.650 4.451 1.00 98.38 393 GLY A C 1
ATOM 2942 O O . GLY A 1 393 ? -11.410 -2.579 4.091 1.00 98.38 393 GLY A O 1
ATOM 2943 N N . GLU A 1 394 ? -9.784 -3.615 5.243 1.00 97.94 394 GLU A N 1
ATOM 2944 C CA . GLU A 1 394 ? -10.580 -4.771 5.662 1.00 97.94 394 GLU A CA 1
ATOM 2945 C C . GLU A 1 394 ? -10.599 -4.889 7.196 1.00 97.94 394 GLU A C 1
ATOM 2947 O O . GLU A 1 394 ? -9.568 -4.733 7.855 1.00 97.94 394 GLU A O 1
ATOM 2952 N N . GLY A 1 395 ? -11.771 -5.151 7.782 1.00 97.38 395 GLY A N 1
ATOM 2953 C CA . GLY A 1 395 ? -11.913 -5.470 9.208 1.00 97.38 395 GLY A CA 1
ATOM 2954 C C . GLY A 1 395 ? -11.481 -6.906 9.526 1.00 97.38 395 GLY A C 1
ATOM 2955 O O . GLY A 1 395 ? -11.308 -7.728 8.625 1.00 97.38 395 GLY A O 1
ATOM 2956 N N . CYS A 1 396 ? -11.333 -7.268 10.807 1.00 95.31 396 CYS A N 1
ATOM 2957 C CA . CYS A 1 396 ? -11.028 -8.667 11.159 1.00 95.31 396 CYS A CA 1
ATOM 2958 C C . CYS A 1 396 ? -12.129 -9.643 10.679 1.00 95.31 396 CYS A C 1
ATOM 2960 O O . CYS A 1 396 ? -11.850 -10.808 10.409 1.00 95.31 396 CYS A O 1
ATOM 2962 N N . ASP A 1 397 ? -13.356 -9.144 10.503 1.00 95.19 397 ASP A N 1
ATOM 2963 C CA . ASP A 1 397 ? -14.558 -9.832 10.023 1.00 95.19 397 ASP A CA 1
ATOM 2964 C C . ASP A 1 397 ? -14.584 -10.079 8.499 1.00 95.19 397 ASP A C 1
ATOM 2966 O O . ASP A 1 397 ? -15.464 -10.788 8.011 1.00 95.19 397 ASP A O 1
ATOM 2970 N N . GLY A 1 398 ? -13.625 -9.530 7.743 1.00 97.25 398 GLY A N 1
ATOM 2971 C CA . GLY A 1 398 ? -13.583 -9.599 6.274 1.00 97.25 398 GLY A CA 1
ATOM 2972 C C . GLY A 1 398 ? -14.471 -8.556 5.588 1.00 97.25 398 GLY A C 1
ATOM 2973 O O . GLY A 1 398 ? -14.636 -8.567 4.365 1.00 97.25 398 GLY A O 1
ATOM 2974 N N . GLU A 1 399 ? -15.080 -7.660 6.363 1.00 98.19 399 GLU A N 1
ATOM 2975 C CA . GLU A 1 399 ? -15.894 -6.581 5.829 1.00 98.19 399 GLU A CA 1
ATOM 2976 C C . GLU A 1 399 ? -15.009 -5.443 5.329 1.00 98.19 399 GLU A C 1
ATOM 2978 O O . GLU A 1 399 ? -14.013 -5.081 5.960 1.00 98.19 399 GLU A O 1
ATOM 2983 N N . LEU A 1 400 ? -15.387 -4.854 4.195 1.00 98.69 400 LEU A N 1
ATOM 2984 C CA . LEU A 1 400 ? -14.584 -3.822 3.552 1.00 98.69 400 LEU A CA 1
ATOM 2985 C C . LEU A 1 400 ? -15.007 -2.412 3.948 1.00 98.69 400 LEU A C 1
ATOM 2987 O O . LEU A 1 400 ? -16.184 -2.101 4.140 1.00 98.69 400 LEU A O 1
ATOM 2991 N N . TYR A 1 401 ? -14.014 -1.536 3.998 1.00 98.81 401 TYR A N 1
ATOM 2992 C CA . TYR A 1 401 ? -14.128 -0.123 4.310 1.00 98.81 401 TYR A CA 1
ATOM 2993 C C . TYR A 1 401 ? -13.422 0.697 3.229 1.00 98.81 401 TYR A C 1
ATOM 2995 O O . TYR A 1 401 ? -12.510 0.218 2.558 1.00 98.81 401 TYR A O 1
ATOM 3003 N N . VAL A 1 402 ? -13.849 1.944 3.043 1.00 98.88 402 VAL A N 1
ATOM 3004 C CA . VAL A 1 402 ? -13.257 2.881 2.080 1.00 98.88 402 VAL A CA 1
ATOM 3005 C C . VAL A 1 402 ? -13.060 4.247 2.730 1.00 98.88 402 VAL A C 1
ATOM 3007 O O . VAL A 1 402 ? -13.980 4.790 3.353 1.00 98.88 402 VAL A O 1
ATOM 3010 N N . ALA A 1 403 ? -11.857 4.803 2.590 1.00 98.56 403 ALA A N 1
ATOM 3011 C CA . ALA A 1 403 ? -11.535 6.170 2.989 1.00 98.56 403 ALA A CA 1
ATOM 3012 C C . ALA A 1 403 ? -11.624 7.119 1.792 1.00 98.56 403 ALA A C 1
ATOM 3014 O O . ALA A 1 403 ? -11.375 6.737 0.648 1.00 98.56 403 ALA A O 1
ATOM 3015 N N . HIS A 1 404 ? -11.919 8.388 2.061 1.00 97.19 404 HIS A N 1
ATOM 3016 C CA . HIS A 1 404 ? -11.717 9.460 1.089 1.00 97.19 404 HIS A CA 1
ATOM 3017 C C . HIS A 1 404 ? -11.272 10.757 1.756 1.00 97.19 404 HIS A C 1
ATOM 3019 O O . HIS A 1 404 ? -11.493 10.949 2.955 1.00 97.19 404 HIS A O 1
ATOM 3025 N N . TYR A 1 405 ? -10.732 11.690 0.966 1.00 95.31 405 TYR A N 1
ATOM 3026 C CA . TYR A 1 405 ? -10.538 13.076 1.396 1.00 95.31 405 TYR A CA 1
ATOM 3027 C C . TYR A 1 405 ? -10.843 14.103 0.304 1.00 95.31 405 TYR A C 1
ATOM 3029 O O . TYR A 1 405 ? -10.508 13.927 -0.863 1.00 95.31 405 TYR A O 1
ATOM 3037 N N . SER A 1 406 ? -11.434 15.230 0.695 1.00 90.50 406 SER A N 1
ATOM 3038 C CA . SER A 1 406 ? -11.668 16.389 -0.170 1.00 90.50 406 SER A CA 1
ATOM 3039 C C . SER A 1 406 ? -11.186 17.650 0.538 1.00 90.50 406 SER A C 1
ATOM 3041 O O . SER A 1 406 ? -11.601 17.942 1.658 1.00 90.50 406 SER A O 1
ATOM 3043 N N . ASN A 1 407 ? -10.258 18.379 -0.093 1.00 86.25 407 ASN A N 1
ATOM 3044 C CA . ASN A 1 407 ? -9.553 19.523 0.509 1.00 86.25 407 ASN A CA 1
ATOM 3045 C C . ASN A 1 407 ? -8.934 19.205 1.893 1.00 86.25 407 ASN A C 1
ATOM 3047 O O . ASN A 1 407 ? -8.868 20.058 2.775 1.00 86.25 407 ASN A O 1
ATOM 3051 N N . GLY A 1 408 ? -8.508 17.953 2.084 1.00 84.81 408 GLY A N 1
ATOM 3052 C CA . GLY A 1 408 ? -7.938 17.422 3.322 1.00 84.81 408 GLY A CA 1
ATOM 3053 C C . GLY A 1 408 ? -8.939 16.832 4.311 1.00 84.81 408 GLY A C 1
ATOM 3054 O O . GLY A 1 408 ? -8.573 15.899 5.017 1.00 84.81 408 GLY A O 1
ATOM 3055 N N . SER A 1 409 ? -10.195 17.282 4.345 1.00 94.38 409 SER A N 1
ATOM 3056 C CA . SER A 1 409 ? -11.218 16.671 5.205 1.00 94.38 409 SER A CA 1
ATOM 3057 C C . SER A 1 409 ? -11.637 15.304 4.667 1.00 94.38 409 SER A C 1
ATOM 3059 O O . SER A 1 409 ? -11.986 15.189 3.493 1.00 94.38 409 SER A O 1
ATOM 3061 N N . GLY A 1 410 ? -11.621 14.281 5.522 1.00 97.25 410 GLY A N 1
ATOM 3062 C CA . GLY A 1 410 ? -11.903 12.900 5.143 1.00 97.25 410 GLY A CA 1
ATOM 3063 C C . GLY A 1 410 ? -12.817 12.131 6.095 1.00 97.25 410 GLY A C 1
ATOM 3064 O O . GLY A 1 410 ? -13.084 12.545 7.231 1.00 97.25 410 GLY A O 1
ATOM 3065 N N . ALA A 1 411 ? -13.306 11.001 5.590 1.00 98.25 411 ALA A N 1
ATOM 3066 C CA . ALA A 1 411 ? -14.275 10.120 6.234 1.00 98.25 411 ALA A CA 1
ATOM 3067 C C . ALA A 1 411 ? -14.085 8.663 5.781 1.00 98.25 411 ALA A C 1
ATOM 3069 O O . ALA A 1 411 ? -13.584 8.416 4.683 1.00 98.25 411 ALA A O 1
ATOM 3070 N N . VAL A 1 412 ? -14.509 7.725 6.630 1.00 98.75 412 VAL A N 1
ATOM 3071 C CA . VAL A 1 412 ? -14.469 6.273 6.406 1.00 98.75 412 VAL A CA 1
ATOM 3072 C C . VAL A 1 412 ? -15.892 5.727 6.345 1.00 98.75 412 VAL A C 1
ATOM 3074 O O . VAL A 1 412 ? -16.736 6.053 7.186 1.00 98.75 412 VAL A O 1
ATOM 3077 N N . TYR A 1 413 ? -16.150 4.887 5.347 1.00 98.69 413 TYR A N 1
ATOM 3078 C CA . TYR A 1 413 ? -17.441 4.253 5.095 1.00 98.69 413 TYR A CA 1
ATOM 3079 C C . TYR A 1 413 ? -17.283 2.731 5.076 1.00 98.69 413 TYR A C 1
ATOM 3081 O O . TYR A 1 413 ? -16.303 2.243 4.519 1.00 98.69 413 TYR A O 1
ATOM 3089 N N . LYS A 1 414 ? -18.257 1.983 5.610 1.00 98.38 414 LYS A N 1
ATOM 3090 C CA . LYS A 1 414 ? -18.368 0.536 5.371 1.00 98.38 414 LYS A CA 1
ATOM 3091 C C . LYS A 1 414 ? -18.929 0.336 3.963 1.00 98.38 414 LYS A C 1
ATOM 3093 O O . LYS A 1 414 ? -19.887 1.011 3.570 1.00 98.38 414 LYS A O 1
ATOM 3098 N N . VAL A 1 415 ? -18.310 -0.554 3.202 1.00 98.44 415 VAL A N 1
ATOM 3099 C CA . VAL A 1 415 ? -18.770 -1.007 1.888 1.00 98.44 415 VAL A CA 1
ATOM 3100 C C . VAL A 1 415 ? -19.813 -2.103 2.098 1.00 98.44 415 VAL A C 1
ATOM 3102 O O . VAL A 1 415 ? -19.724 -2.899 3.026 1.00 98.44 415 VAL A O 1
ATOM 3105 N N . GLY A 1 416 ? -20.817 -2.146 1.232 1.00 96.88 416 GLY A N 1
ATOM 3106 C CA . GLY A 1 416 ? -21.809 -3.212 1.213 1.00 96.88 416 GLY A CA 1
ATOM 3107 C C . GLY A 1 416 ? -22.486 -3.324 -0.141 1.00 96.88 416 GLY A C 1
ATOM 3108 O O . GLY A 1 416 ? -22.146 -2.596 -1.075 1.00 96.88 416 GLY A O 1
ATOM 3109 N N . ALA A 1 417 ? -23.473 -4.205 -0.254 1.00 94.25 417 ALA A N 1
ATOM 3110 C CA . ALA A 1 417 ? -24.230 -4.376 -1.487 1.00 94.25 417 ALA A CA 1
ATOM 3111 C C . ALA A 1 417 ? -25.716 -4.643 -1.257 1.00 94.25 417 ALA A C 1
ATOM 3113 O O . ALA A 1 417 ? -26.150 -5.126 -0.213 1.00 94.25 417 ALA A O 1
ATOM 3114 N N . THR A 1 418 ? -26.496 -4.387 -2.305 1.00 87.31 418 THR A N 1
ATOM 3115 C CA . THR A 1 418 ? -27.900 -4.790 -2.404 1.00 87.31 418 THR A CA 1
ATOM 3116 C C . THR A 1 418 ? -28.089 -5.827 -3.507 1.00 87.31 418 THR A C 1
ATOM 3118 O O . THR A 1 418 ? -27.444 -5.770 -4.558 1.00 87.31 418 THR A O 1
ATOM 3121 N N . ALA A 1 419 ? -28.986 -6.789 -3.262 1.00 69.31 419 ALA A N 1
ATOM 3122 C CA . ALA A 1 419 ? -29.349 -7.809 -4.240 1.00 69.31 419 ALA A CA 1
ATOM 3123 C C . ALA A 1 419 ? -29.937 -7.174 -5.515 1.00 69.31 419 ALA A C 1
ATOM 3125 O O . ALA A 1 419 ? -30.594 -6.131 -5.484 1.00 69.31 419 ALA A O 1
ATOM 3126 N N . VAL A 1 420 ? -29.640 -7.790 -6.655 1.00 65.19 420 VAL A N 1
ATOM 3127 C CA . VAL A 1 420 ? -29.423 -7.033 -7.891 1.00 65.19 420 VAL A CA 1
ATOM 3128 C C . VAL A 1 420 ? -30.695 -6.793 -8.701 1.00 65.19 420 VAL A C 1
ATOM 3130 O O . VAL A 1 420 ? -31.544 -7.673 -8.849 1.00 65.19 420 VAL A O 1
ATOM 3133 N N . ARG A 1 421 ? -30.796 -5.604 -9.313 1.00 46.00 421 ARG A N 1
ATOM 3134 C CA . ARG A 1 421 ? -31.747 -5.364 -10.406 1.00 46.00 421 ARG A CA 1
ATOM 3135 C C . ARG A 1 421 ? -31.343 -6.216 -11.608 1.00 46.00 421 ARG A C 1
ATOM 3137 O O . ARG A 1 421 ? -30.326 -5.935 -12.235 1.00 46.00 421 ARG A O 1
ATOM 3144 N N . GLN A 1 422 ? -32.161 -7.190 -11.994 1.00 40.00 422 GLN A N 1
ATOM 3145 C CA . GLN A 1 422 ? -32.030 -7.770 -13.330 1.00 40.00 422 GLN A CA 1
ATOM 3146 C C . GLN A 1 422 ? -32.177 -6.652 -14.373 1.00 40.00 422 GLN A C 1
ATOM 3148 O O . GLN A 1 422 ? -33.206 -5.978 -14.419 1.00 40.00 422 GLN A O 1
ATOM 3153 N N . SER A 1 423 ? -31.154 -6.469 -15.207 1.00 37.34 423 SER A N 1
ATOM 3154 C CA . SER A 1 423 ? -31.231 -5.663 -16.425 1.00 37.34 423 SER A CA 1
ATOM 3155 C C . SER A 1 423 ? -31.842 -6.529 -17.529 1.00 37.34 423 SER A C 1
ATOM 3157 O O . SER A 1 423 ? -31.173 -7.458 -17.984 1.00 37.34 423 SER A O 1
ATOM 3159 N N . PRO A 1 424 ? -33.086 -6.280 -17.985 1.00 38.41 424 PRO A N 1
ATOM 3160 C CA . PRO A 1 424 ? -33.703 -7.090 -19.027 1.00 38.41 424 PRO A CA 1
ATOM 3161 C C . PRO A 1 424 ? -33.131 -6.714 -20.402 1.00 38.41 424 PRO A C 1
ATOM 3163 O O . PRO A 1 424 ? -33.772 -6.030 -21.197 1.00 38.41 424 PRO A O 1
ATOM 3166 N N . LEU A 1 425 ? -31.928 -7.202 -20.716 1.00 42.94 425 LEU A N 1
ATOM 3167 C CA . LEU A 1 425 ? -31.394 -7.227 -22.083 1.00 42.94 425 LEU A CA 1
ATOM 3168 C C . LEU A 1 425 ? -32.005 -8.398 -22.877 1.00 42.94 425 LEU A C 1
ATOM 3170 O O . LEU A 1 425 ? -31.316 -9.247 -23.433 1.00 42.94 425 LEU A O 1
ATOM 3174 N N . GLY A 1 426 ? -33.339 -8.418 -22.919 1.00 33.06 426 GLY A N 1
ATOM 3175 C CA . GLY A 1 426 ? -34.170 -9.275 -23.756 1.00 33.06 426 GLY A CA 1
ATOM 3176 C C . GLY A 1 426 ? -35.178 -8.385 -24.477 1.00 33.06 426 GLY A C 1
ATOM 3177 O O . GLY A 1 426 ? -35.922 -7.644 -23.840 1.00 33.06 426 GLY A O 1
ATOM 3178 N N . GLY A 1 427 ? -35.141 -8.374 -25.808 1.00 35.59 427 GLY A N 1
ATOM 3179 C CA . GLY A 1 427 ? -35.809 -7.333 -26.586 1.00 35.59 427 GLY A CA 1
ATOM 3180 C C . GLY A 1 427 ? -37.336 -7.438 -26.611 1.00 35.59 427 GLY A C 1
ATOM 3181 O O . GLY A 1 427 ? -37.882 -8.512 -26.842 1.00 35.59 427 GLY A O 1
ATOM 3182 N N . GLY A 1 428 ? -38.002 -6.283 -26.530 1.00 37.59 428 GLY A N 1
ATOM 3183 C CA . GLY A 1 428 ? -39.318 -6.099 -27.142 1.00 37.59 428 GLY A CA 1
ATOM 3184 C C . GLY A 1 428 ? -40.547 -6.212 -26.242 1.00 37.59 428 GLY A C 1
ATOM 3185 O O . GLY A 1 428 ? -41.467 -6.936 -26.602 1.00 37.59 428 GLY A O 1
ATOM 3186 N N . ASP A 1 429 ? -40.645 -5.393 -25.189 1.00 34.00 429 ASP A N 1
ATOM 3187 C CA . ASP A 1 429 ? -41.952 -4.797 -24.868 1.00 34.00 429 ASP A CA 1
ATOM 3188 C C . ASP A 1 429 ? -41.838 -3.357 -24.324 1.00 34.00 429 ASP A C 1
ATOM 3190 O O . ASP A 1 429 ? -40.837 -2.980 -23.712 1.00 34.00 429 ASP A O 1
ATOM 3194 N N . GLN A 1 430 ? -42.845 -2.525 -24.600 1.00 35.16 430 GLN A N 1
ATOM 3195 C CA . GLN A 1 430 ? -42.854 -1.077 -24.332 1.00 35.16 430 GLN A CA 1
ATOM 3196 C C . GLN A 1 430 ? -43.790 -0.734 -23.163 1.00 35.16 430 GLN A C 1
ATOM 3198 O O . GLN A 1 430 ? -44.919 -0.274 -23.349 1.00 35.16 430 GLN A O 1
ATOM 3203 N N . LEU A 1 431 ? -43.307 -0.917 -21.930 1.00 32.28 431 LEU A N 1
ATOM 3204 C CA . LEU A 1 431 ? -44.035 -0.500 -20.728 1.00 32.28 431 LEU A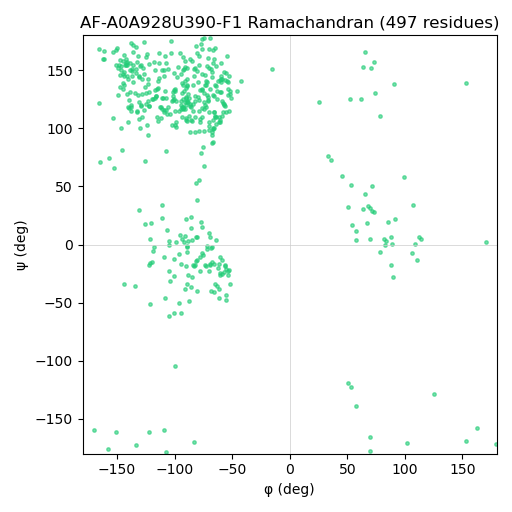 CA 1
ATOM 3205 C C . LEU A 1 431 ? -43.749 0.968 -20.380 1.00 32.28 431 LEU A C 1
ATOM 3207 O O . LEU A 1 431 ? -42.765 1.306 -19.724 1.00 32.28 431 LEU A O 1
ATOM 3211 N N . ASN A 1 432 ? -44.655 1.848 -20.816 1.00 31.03 432 ASN A N 1
ATOM 3212 C CA . ASN A 1 432 ? -44.651 3.270 -20.474 1.00 31.03 432 ASN A CA 1
ATOM 3213 C C . ASN A 1 432 ? -44.863 3.491 -18.966 1.00 31.03 432 ASN A C 1
ATOM 3215 O O . ASN A 1 432 ? -45.979 3.350 -18.462 1.00 31.03 432 ASN A O 1
ATOM 3219 N N . TYR A 1 433 ? -43.820 3.928 -18.258 1.00 32.75 433 TYR A N 1
ATOM 3220 C CA . TYR A 1 433 ? -43.951 4.413 -16.885 1.00 32.75 433 TYR A CA 1
ATOM 3221 C C . TYR A 1 433 ? -44.515 5.840 -16.863 1.00 32.75 433 TYR A C 1
ATOM 3223 O O . TYR A 1 433 ? -43.822 6.807 -17.175 1.00 32.75 433 TYR A O 1
ATOM 3231 N N . LEU A 1 434 ? -45.774 5.977 -16.442 1.00 28.14 434 LEU A N 1
ATOM 3232 C CA . LEU A 1 434 ? -46.336 7.266 -16.037 1.00 28.14 434 LEU A CA 1
ATOM 3233 C C . LEU A 1 434 ? -45.715 7.692 -14.691 1.00 28.14 434 LEU A C 1
ATOM 3235 O O . LEU A 1 434 ? -45.783 6.916 -13.734 1.00 28.14 434 LEU A O 1
ATOM 3239 N N . PRO A 1 435 ? -45.145 8.905 -14.565 1.00 29.56 435 PRO A N 1
ATOM 3240 C CA . PRO A 1 435 ? -44.626 9.385 -13.290 1.00 29.56 435 PRO A CA 1
ATOM 3241 C C . PRO A 1 435 ? -45.779 9.707 -12.331 1.00 29.56 435 PRO A C 1
ATOM 3243 O O . PRO A 1 435 ? -46.641 10.537 -12.630 1.00 29.56 435 PRO A O 1
ATOM 3246 N N . LEU A 1 436 ? -45.782 9.081 -11.151 1.00 26.78 436 LEU A N 1
ATOM 3247 C CA . LEU A 1 436 ? -46.746 9.374 -10.089 1.00 26.78 436 LEU A CA 1
ATOM 3248 C C . LEU A 1 436 ? -46.381 10.697 -9.396 1.00 26.78 436 LEU A C 1
ATOM 3250 O O . LEU A 1 436 ? -45.715 10.715 -8.363 1.00 26.78 436 LEU A O 1
ATOM 3254 N N . VAL A 1 437 ? -46.811 11.818 -9.977 1.00 26.42 437 VAL A N 1
ATOM 3255 C CA . VAL A 1 437 ? -46.618 13.149 -9.387 1.00 26.42 437 VAL A CA 1
ATOM 3256 C C . VAL A 1 437 ? -47.583 13.337 -8.215 1.00 26.42 437 VAL A C 1
ATOM 3258 O O . VAL A 1 437 ? -48.744 13.704 -8.401 1.00 26.42 437 VAL A O 1
ATOM 3261 N N . LEU A 1 438 ? -47.094 13.109 -6.995 1.00 27.70 438 LEU A N 1
ATOM 3262 C CA . LEU A 1 438 ? -47.779 13.551 -5.783 1.00 27.70 438 LEU A CA 1
ATOM 3263 C C . LEU A 1 438 ? -47.579 15.060 -5.614 1.00 27.70 438 LEU A C 1
ATOM 3265 O O . LEU A 1 438 ? -46.459 15.549 -5.478 1.00 27.70 438 LEU A O 1
ATOM 3269 N N . LYS A 1 439 ? -48.690 15.793 -5.644 1.00 25.19 439 LYS A N 1
ATOM 3270 C CA . LYS A 1 439 ? -48.751 17.228 -5.371 1.00 25.19 439 LYS A CA 1
ATOM 3271 C C . LYS A 1 439 ? -49.071 17.418 -3.887 1.00 25.19 439 LYS A C 1
ATOM 3273 O O . LYS A 1 439 ? -50.155 17.026 -3.459 1.00 25.19 439 LYS A O 1
ATOM 3278 N N . GLU A 1 440 ? -48.184 18.047 -3.123 1.00 32.41 440 GLU A N 1
ATOM 3279 C CA . GLU A 1 440 ? -48.574 18.643 -1.841 1.00 32.41 440 GLU A CA 1
ATOM 3280 C C . GLU A 1 440 ? -49.061 20.079 -2.068 1.00 32.41 440 GLU A C 1
ATOM 3282 O O . GLU A 1 440 ? -48.381 20.890 -2.699 1.00 32.41 440 GLU A O 1
ATOM 3287 N N . GLU A 1 441 ? -50.233 20.405 -1.527 1.00 30.75 441 GLU A N 1
ATOM 3288 C CA . GLU A 1 441 ? -50.678 21.782 -1.308 1.00 30.75 441 GLU A CA 1
ATOM 3289 C C . GLU A 1 441 ? -50.764 21.972 0.213 1.00 30.75 441 GLU A C 1
ATOM 3291 O O . GLU A 1 441 ? -51.613 21.375 0.873 1.00 30.75 441 GLU A O 1
ATOM 3296 N N . GLY A 1 442 ? -49.804 22.707 0.782 1.00 30.03 442 GLY A N 1
ATOM 3297 C CA . GLY A 1 442 ? -49.565 22.745 2.230 1.00 30.03 442 GLY A CA 1
ATOM 3298 C C . GLY A 1 442 ? -49.991 24.040 2.929 1.00 30.03 442 GLY A C 1
ATOM 3299 O O . GLY A 1 442 ? -50.442 24.998 2.304 1.00 30.03 442 GLY A O 1
ATOM 3300 N N . THR A 1 443 ? -49.753 24.095 4.243 1.00 29.30 443 THR A N 1
ATOM 3301 C CA . THR A 1 443 ? -49.761 25.327 5.060 1.00 29.30 443 THR A CA 1
ATOM 3302 C C . THR A 1 443 ? -48.688 25.247 6.161 1.00 29.30 443 THR A C 1
ATOM 3304 O O . THR A 1 443 ? -48.448 24.148 6.660 1.00 29.30 443 THR A O 1
ATOM 3307 N N . PRO A 1 444 ? -48.045 26.362 6.569 1.00 41.81 444 PRO A N 1
ATOM 3308 C CA . PRO A 1 444 ? -46.860 26.328 7.435 1.00 41.81 444 PRO A CA 1
ATOM 3309 C C . PRO A 1 444 ? -47.147 26.558 8.933 1.00 41.81 444 PRO A C 1
ATOM 3311 O O . PRO A 1 444 ? -47.936 27.431 9.284 1.00 41.81 444 PRO A O 1
ATOM 3314 N N . PHE A 1 445 ? -46.398 25.877 9.812 1.00 31.02 445 PHE A N 1
ATOM 3315 C CA . PHE A 1 445 ? -46.196 26.248 11.227 1.00 31.02 445 PHE A CA 1
ATOM 3316 C C . PHE A 1 445 ? -44.738 25.953 11.676 1.00 31.02 445 PHE A C 1
ATOM 3318 O O . PHE A 1 445 ? -44.077 25.148 11.019 1.00 31.02 445 PHE A O 1
ATOM 3325 N N . PRO A 1 446 ? -44.188 26.622 12.721 1.00 37.09 446 PRO A N 1
ATOM 3326 C CA . PRO A 1 446 ? -42.731 26.733 12.908 1.00 37.09 446 PRO A CA 1
ATOM 3327 C C . PRO A 1 446 ? -42.127 26.013 14.138 1.00 37.09 446 PRO A C 1
ATOM 3329 O O . PRO A 1 446 ? -42.767 25.925 15.181 1.00 37.09 446 PRO A O 1
ATOM 3332 N N . ALA A 1 447 ? -40.823 25.694 14.030 1.00 31.98 447 ALA A N 1
ATOM 3333 C CA . ALA A 1 447 ? -39.885 25.247 15.086 1.00 31.98 447 ALA A CA 1
ATOM 3334 C C . ALA A 1 447 ? -40.216 23.888 15.764 1.00 31.98 447 ALA A C 1
ATOM 3336 O O . ALA A 1 447 ? -41.359 23.461 15.805 1.00 31.98 447 ALA A O 1
ATOM 3337 N N . THR A 1 448 ? -39.268 23.106 16.300 1.00 28.23 448 THR A N 1
ATOM 3338 C CA . THR A 1 448 ? -37.819 23.288 16.592 1.00 28.23 448 THR A CA 1
ATOM 3339 C C . THR A 1 448 ? -37.140 21.902 16.422 1.00 28.23 448 THR A C 1
ATOM 3341 O O . THR A 1 448 ? -37.862 20.906 16.465 1.00 28.23 448 THR A O 1
ATOM 3344 N N . PRO A 1 449 ? -35.814 21.755 16.203 1.00 36.50 449 PRO A N 1
ATOM 3345 C CA . PRO A 1 449 ? -35.238 20.447 15.867 1.00 36.50 449 PRO A CA 1
ATOM 3346 C C . PRO A 1 449 ? -35.164 19.491 17.067 1.00 36.50 449 PRO A C 1
ATOM 3348 O O . PRO A 1 449 ? -34.894 19.895 18.198 1.00 36.50 449 PRO A O 1
ATOM 3351 N N . THR A 1 450 ? -35.350 18.197 16.817 1.00 28.81 450 THR A N 1
ATOM 3352 C CA . THR A 1 450 ? -35.032 17.093 17.740 1.00 28.81 450 THR A CA 1
ATOM 3353 C C . THR A 1 450 ? -34.635 15.869 16.902 1.00 28.81 450 THR A C 1
ATOM 3355 O O . THR A 1 450 ? -34.988 15.805 15.727 1.00 28.81 450 THR A O 1
ATOM 3358 N N . ALA A 1 451 ? -33.829 14.962 17.462 1.00 29.12 451 ALA A N 1
ATOM 3359 C CA . ALA A 1 451 ? -33.073 13.952 16.717 1.00 29.12 451 ALA A CA 1
ATOM 3360 C C . ALA A 1 451 ? -33.912 13.076 15.764 1.00 29.12 451 ALA A C 1
ATOM 3362 O O . ALA A 1 451 ? -34.933 12.510 16.155 1.00 29.12 451 ALA A O 1
ATOM 3363 N N . THR A 1 452 ? -33.419 12.908 14.535 1.00 26.25 452 THR A N 1
ATOM 3364 C CA . THR A 1 452 ? -33.999 12.011 13.528 1.00 26.25 452 THR A CA 1
ATOM 3365 C C . THR A 1 452 ? -33.392 10.617 13.664 1.00 26.25 452 THR A C 1
ATOM 3367 O O . THR A 1 452 ? -32.250 10.404 13.264 1.00 26.25 452 THR A O 1
ATOM 3370 N N . SER A 1 453 ? -34.148 9.654 14.189 1.00 26.48 453 SER A N 1
ATOM 3371 C CA . SER A 1 453 ? -33.820 8.230 14.064 1.00 26.48 453 SER A CA 1
ATOM 3372 C C . SER A 1 453 ? -34.464 7.647 12.803 1.00 26.48 453 SER A C 1
ATOM 3374 O O . SER A 1 453 ? -35.667 7.779 12.575 1.00 26.48 453 SER A O 1
ATOM 3376 N N . THR A 1 454 ? -33.665 6.997 11.959 1.00 27.17 454 THR A N 1
ATOM 3377 C CA . THR A 1 454 ? -34.140 6.289 10.764 1.00 27.17 454 THR A CA 1
ATOM 3378 C C . THR A 1 454 ? -34.778 4.955 11.154 1.00 27.17 454 THR A C 1
ATOM 3380 O O . THR A 1 454 ? -34.098 4.018 11.561 1.00 27.17 454 THR A O 1
ATOM 3383 N N . LEU A 1 455 ? -36.103 4.866 11.021 1.00 26.73 455 LEU A N 1
ATOM 3384 C CA . LEU A 1 455 ? -36.887 3.656 11.279 1.00 26.73 455 LEU A CA 1
ATOM 3385 C C . LEU A 1 455 ? -37.192 2.921 9.966 1.00 26.73 455 LEU A C 1
ATOM 3387 O O . LEU A 1 455 ? -38.059 3.335 9.197 1.00 26.73 455 LEU A O 1
ATOM 3391 N N . THR A 1 456 ? -36.499 1.809 9.722 1.00 29.06 456 THR A N 1
ATOM 3392 C CA . THR A 1 456 ? -36.758 0.929 8.573 1.00 29.06 456 THR A CA 1
ATOM 3393 C C . THR A 1 456 ? -37.971 0.041 8.856 1.00 29.06 456 THR A C 1
ATOM 3395 O O . THR A 1 456 ? -37.930 -0.802 9.748 1.00 29.06 456 THR A O 1
ATOM 3398 N N . ALA A 1 457 ? -39.059 0.215 8.099 1.00 29.39 457 ALA A N 1
ATOM 3399 C CA . ALA A 1 457 ? -40.303 -0.538 8.278 1.00 29.39 457 ALA A CA 1
ATOM 3400 C C . ALA A 1 457 ? -40.570 -1.489 7.097 1.00 29.39 457 ALA A C 1
ATOM 3402 O O . ALA A 1 457 ? -40.943 -1.056 6.006 1.00 29.39 457 ALA A O 1
ATOM 3403 N N . THR A 1 458 ? -40.426 -2.797 7.323 1.00 32.28 458 THR A N 1
ATOM 3404 C CA . THR A 1 458 ? -40.676 -3.829 6.303 1.00 32.28 458 THR A CA 1
ATOM 3405 C C . THR A 1 458 ? -42.159 -4.206 6.254 1.00 32.28 458 THR A C 1
ATOM 3407 O O . THR A 1 458 ? -42.666 -4.902 7.134 1.00 32.28 458 THR A O 1
ATOM 3410 N N . ALA A 1 459 ? -42.872 -3.772 5.213 1.00 31.53 459 ALA A N 1
ATOM 3411 C CA . ALA A 1 459 ? -44.275 -4.125 5.000 1.00 31.53 459 ALA A CA 1
ATOM 3412 C C . ALA A 1 459 ? -44.414 -5.451 4.228 1.00 31.53 459 ALA A C 1
ATOM 3414 O O . ALA A 1 459 ? -43.996 -5.551 3.076 1.00 31.53 459 ALA A O 1
ATOM 3415 N N . THR A 1 460 ? -45.053 -6.459 4.832 1.00 32.94 460 THR A N 1
ATOM 3416 C CA . THR A 1 460 ? -45.384 -7.723 4.146 1.00 32.94 460 THR A CA 1
ATOM 3417 C C . THR A 1 460 ? -46.786 -7.640 3.545 1.00 32.94 460 THR A C 1
ATOM 3419 O O . THR A 1 460 ? -47.770 -7.506 4.272 1.00 32.94 460 THR A O 1
ATOM 3422 N N . ILE A 1 461 ? -46.898 -7.729 2.217 1.00 35.75 461 ILE A N 1
ATOM 3423 C CA . ILE A 1 461 ? -48.181 -7.645 1.504 1.00 35.75 461 ILE A CA 1
ATOM 3424 C C . ILE A 1 461 ? -48.728 -9.056 1.266 1.00 35.75 461 ILE A C 1
ATOM 3426 O O . ILE A 1 461 ? -48.137 -9.837 0.528 1.00 35.75 461 ILE A O 1
ATOM 3430 N N . THR A 1 462 ? -49.888 -9.370 1.849 1.00 33.50 462 THR A N 1
ATOM 3431 C CA . THR A 1 462 ? -50.643 -10.602 1.554 1.00 33.50 462 THR A CA 1
ATOM 3432 C C . THR A 1 462 ? -51.931 -10.243 0.821 1.00 33.50 462 THR A C 1
ATOM 3434 O O . THR A 1 462 ? -52.787 -9.556 1.376 1.00 33.50 462 THR A O 1
ATOM 3437 N N . ALA A 1 463 ? -52.077 -10.698 -0.425 1.00 34.81 463 ALA A N 1
ATOM 3438 C CA . ALA A 1 463 ? -53.285 -10.494 -1.220 1.00 34.81 463 ALA A CA 1
ATOM 3439 C C . ALA A 1 463 ? -54.178 -11.744 -1.183 1.00 34.81 463 ALA A C 1
ATOM 3441 O O . ALA A 1 463 ? -53.753 -12.822 -1.595 1.00 34.81 463 ALA A O 1
ATOM 3442 N N . THR A 1 464 ? -55.433 -11.589 -0.753 1.00 35.16 464 THR A N 1
ATOM 3443 C CA . THR A 1 464 ? -56.433 -12.671 -0.743 1.00 35.16 464 THR A CA 1
ATOM 3444 C C . THR A 1 464 ? -57.570 -12.330 -1.700 1.00 35.16 464 THR A C 1
ATOM 3446 O O . THR A 1 464 ? -58.366 -11.431 -1.434 1.00 35.16 464 THR A O 1
ATOM 3449 N N . ALA A 1 465 ? -57.670 -13.051 -2.817 1.00 35.84 465 ALA A N 1
ATOM 3450 C CA . ALA A 1 465 ? -58.740 -12.872 -3.796 1.00 35.84 465 ALA A CA 1
ATOM 3451 C C . ALA A 1 465 ? -59.929 -13.797 -3.489 1.00 35.84 465 ALA A C 1
ATOM 3453 O O . ALA A 1 465 ? -59.778 -15.016 -3.458 1.00 35.84 465 ALA A O 1
ATOM 3454 N N . THR A 1 466 ? -61.125 -13.227 -3.304 1.00 41.00 466 THR A N 1
ATOM 3455 C CA . THR A 1 466 ? -62.371 -13.995 -3.125 1.00 41.00 466 THR A CA 1
ATOM 3456 C C . THR A 1 466 ? -63.251 -13.839 -4.363 1.00 41.00 466 THR A C 1
ATOM 3458 O O . THR A 1 466 ? -63.723 -12.743 -4.656 1.00 41.00 466 THR A O 1
ATOM 3461 N N . MET A 1 467 ? -63.469 -14.928 -5.102 1.00 34.75 467 MET A N 1
ATOM 3462 C CA . MET A 1 467 ? -64.349 -14.944 -6.276 1.00 34.75 467 MET A CA 1
ATOM 3463 C C . MET A 1 467 ? -65.778 -15.318 -5.866 1.00 34.75 467 MET A C 1
ATOM 3465 O O . MET A 1 467 ? -66.026 -16.448 -5.451 1.00 34.75 467 MET A O 1
ATOM 3469 N N . THR A 1 468 ? -66.726 -14.398 -6.049 1.00 41.16 468 THR A N 1
ATOM 3470 C CA . THR A 1 468 ? -68.165 -14.671 -5.896 1.00 41.16 468 THR A CA 1
ATOM 3471 C C . THR A 1 468 ? -68.823 -14.644 -7.271 1.00 41.16 468 THR A C 1
ATOM 3473 O O . THR A 1 468 ? -68.843 -13.602 -7.923 1.00 41.16 468 THR A O 1
ATOM 3476 N N . ALA A 1 469 ? -69.360 -15.777 -7.724 1.00 37.66 469 ALA A N 1
ATOM 3477 C CA . ALA A 1 469 ? -70.018 -15.877 -9.023 1.00 37.66 469 ALA A CA 1
ATOM 3478 C C . ALA A 1 469 ? -71.521 -15.564 -8.920 1.00 37.66 469 ALA A C 1
ATOM 3480 O O . ALA A 1 469 ? -72.249 -16.211 -8.167 1.00 37.66 469 ALA A O 1
ATOM 3481 N N . THR A 1 470 ? -72.000 -14.615 -9.724 1.00 43.25 470 THR A N 1
ATOM 3482 C CA . THR A 1 470 ? -73.428 -14.341 -9.954 1.00 43.25 470 THR A CA 1
ATOM 3483 C C . THR A 1 470 ? -73.729 -14.337 -11.454 1.00 43.25 470 THR A C 1
ATOM 3485 O O . THR A 1 470 ? -72.854 -14.090 -12.282 1.00 43.25 470 THR A O 1
ATOM 3488 N N . ALA A 1 471 ? -74.964 -14.682 -11.824 1.00 45.03 471 ALA A N 1
ATOM 3489 C CA . ALA A 1 471 ? -75.323 -15.109 -13.180 1.00 45.03 471 ALA A CA 1
ATOM 3490 C C . ALA A 1 471 ? -75.545 -13.964 -14.199 1.00 45.03 471 ALA A C 1
ATOM 3492 O O . ALA A 1 471 ? -76.568 -13.923 -14.880 1.00 45.03 471 ALA A O 1
ATOM 3493 N N . THR A 1 472 ? -74.571 -13.061 -14.337 1.00 45.81 472 THR A N 1
ATOM 3494 C CA . THR A 1 472 ? -74.459 -12.075 -15.432 1.00 45.81 472 THR A CA 1
ATOM 3495 C C . THR A 1 472 ? -72.984 -11.773 -15.701 1.00 45.81 472 THR A C 1
ATOM 3497 O O . THR A 1 472 ? -72.256 -11.435 -14.770 1.00 45.81 472 THR A O 1
ATOM 3500 N N . ASN A 1 473 ? -72.537 -11.859 -16.960 1.00 45.41 473 ASN A N 1
ATOM 3501 C CA . ASN A 1 473 ? -71.119 -11.761 -17.350 1.00 45.41 473 ASN A CA 1
ATOM 3502 C C . ASN A 1 473 ? -70.534 -10.330 -17.305 1.00 45.41 473 ASN A C 1
ATOM 3504 O O . ASN A 1 473 ? -70.140 -9.786 -18.332 1.00 45.41 473 ASN A O 1
ATOM 3508 N N . THR A 1 474 ? -70.409 -9.756 -16.107 1.00 41.53 474 THR A N 1
ATOM 3509 C CA . THR A 1 474 ? -69.465 -8.669 -15.780 1.00 41.53 474 THR A CA 1
ATOM 3510 C C . THR A 1 474 ? -69.135 -8.727 -14.289 1.00 41.53 474 THR A C 1
ATOM 3512 O O . THR A 1 474 ? -69.978 -8.374 -13.465 1.00 41.53 474 THR A O 1
ATOM 3515 N N . ALA A 1 475 ? -67.915 -9.136 -13.935 1.00 39.00 475 ALA A N 1
ATOM 3516 C CA . ALA A 1 475 ? -67.418 -9.115 -12.561 1.00 39.00 475 ALA A CA 1
ATOM 3517 C C . ALA A 1 475 ? -66.064 -8.394 -12.509 1.00 39.00 475 ALA A C 1
ATOM 3519 O O . ALA A 1 475 ? -65.062 -8.908 -13.002 1.00 39.00 475 ALA A O 1
ATOM 3520 N N . THR A 1 476 ? -66.040 -7.203 -11.912 1.00 35.97 476 THR A N 1
ATOM 3521 C CA . THR A 1 476 ? -64.802 -6.459 -11.640 1.00 35.97 476 THR A CA 1
ATOM 3522 C C . THR A 1 476 ? -64.280 -6.869 -10.259 1.00 35.97 476 THR A C 1
ATOM 3524 O O . THR A 1 476 ? -65.023 -6.724 -9.286 1.00 35.97 476 THR A O 1
ATOM 3527 N N . PRO A 1 477 ? -63.044 -7.383 -10.125 1.00 38.88 477 PRO A N 1
ATOM 3528 C CA . PRO A 1 477 ? -62.505 -7.771 -8.828 1.00 38.88 477 PRO A CA 1
ATOM 3529 C C . PRO A 1 477 ? -62.111 -6.537 -8.004 1.00 38.88 477 PRO A C 1
ATOM 3531 O O . PRO A 1 477 ? -61.197 -5.799 -8.368 1.00 38.88 477 PRO A O 1
ATOM 3534 N N . THR A 1 478 ? -62.768 -6.334 -6.862 1.00 33.88 478 THR A N 1
ATOM 3535 C CA . THR A 1 478 ? -62.375 -5.312 -5.880 1.00 33.88 478 THR A CA 1
ATOM 3536 C C . THR A 1 478 ? -61.390 -5.914 -4.881 1.00 33.88 478 THR A C 1
ATOM 3538 O O . THR A 1 478 ? -61.781 -6.711 -4.031 1.00 33.88 478 THR A O 1
ATOM 3541 N N . ALA A 1 479 ? -60.118 -5.521 -4.958 1.00 36.53 479 ALA A N 1
ATOM 3542 C CA . ALA A 1 479 ? -59.128 -5.822 -3.927 1.00 36.53 479 ALA A CA 1
ATOM 3543 C C . ALA A 1 479 ? -59.150 -4.734 -2.840 1.00 36.53 479 ALA A C 1
ATOM 3545 O O . ALA A 1 479 ? -59.006 -3.548 -3.140 1.00 36.53 479 ALA A O 1
ATOM 3546 N N . THR A 1 480 ? -59.316 -5.129 -1.577 1.00 35.25 480 THR A N 1
ATOM 3547 C CA . THR A 1 480 ? -59.191 -4.230 -0.420 1.00 35.25 480 THR A CA 1
ATOM 3548 C C . THR A 1 480 ? -57.842 -4.464 0.247 1.00 35.25 480 THR A C 1
ATOM 3550 O O . THR A 1 480 ? -57.535 -5.586 0.643 1.00 35.25 480 THR A O 1
ATOM 3553 N N . PHE A 1 481 ? -57.041 -3.408 0.369 1.00 36.81 481 PHE A N 1
ATOM 3554 C CA . PHE A 1 481 ? -55.719 -3.460 0.987 1.00 36.81 481 PHE A CA 1
ATOM 3555 C C . PHE A 1 481 ? -55.789 -2.952 2.428 1.00 36.81 481 PHE A C 1
ATOM 3557 O O . PHE A 1 481 ? -56.325 -1.873 2.675 1.00 36.81 481 PHE A O 1
ATOM 3564 N N . THR A 1 482 ? -55.195 -3.701 3.356 1.00 34.84 482 THR A N 1
ATOM 3565 C CA . THR A 1 482 ? -55.067 -3.311 4.766 1.00 34.84 482 THR A CA 1
ATOM 3566 C C . THR A 1 482 ? -53.608 -3.501 5.181 1.00 34.84 482 THR A C 1
ATOM 3568 O O . THR A 1 482 ? -53.196 -4.641 5.403 1.00 34.84 482 THR A O 1
ATOM 3571 N N . PRO A 1 483 ? -52.789 -2.434 5.232 1.00 35.38 483 PRO A N 1
ATOM 3572 C CA . PRO A 1 483 ? -51.398 -2.552 5.645 1.00 35.38 483 PRO A CA 1
ATOM 3573 C C . PRO A 1 483 ? -51.315 -2.826 7.151 1.00 35.38 483 PRO A C 1
ATOM 3575 O O . PRO A 1 483 ? -51.815 -2.046 7.961 1.00 35.38 483 PRO A O 1
ATOM 3578 N N . THR A 1 484 ? -50.636 -3.909 7.524 1.00 34.78 484 THR A N 1
ATOM 3579 C CA . THR A 1 484 ? -50.296 -4.219 8.918 1.00 34.78 484 THR A CA 1
ATOM 3580 C C . THR A 1 484 ? -48.802 -3.993 9.109 1.00 34.78 484 THR A C 1
ATOM 3582 O O . THR A 1 484 ? -47.989 -4.684 8.499 1.00 34.78 484 THR A O 1
ATOM 3585 N N . ALA A 1 485 ? -48.436 -3.026 9.951 1.00 34.34 485 ALA A N 1
ATOM 3586 C CA . ALA A 1 485 ? -47.052 -2.785 10.341 1.00 34.34 485 ALA A CA 1
ATOM 3587 C C . ALA A 1 485 ? -46.764 -3.493 11.673 1.00 34.34 485 ALA A C 1
ATOM 3589 O O . ALA A 1 485 ? -47.339 -3.143 12.703 1.00 34.34 485 ALA A O 1
ATOM 3590 N N . THR A 1 486 ? -45.872 -4.482 11.656 1.00 34.41 486 THR A N 1
ATOM 3591 C CA . THR A 1 486 ? -45.407 -5.176 12.864 1.00 34.41 486 THR A CA 1
ATOM 3592 C C . THR A 1 486 ? -44.011 -4.679 13.214 1.00 34.41 486 THR A C 1
ATOM 3594 O O . THR A 1 486 ? -43.058 -4.930 12.483 1.00 34.41 486 THR A O 1
ATOM 3597 N N . LEU A 1 487 ? -43.893 -3.962 14.332 1.00 30.98 487 LEU A N 1
ATOM 3598 C CA . LEU A 1 487 ? -42.603 -3.528 14.865 1.00 30.98 487 LEU A CA 1
ATOM 3599 C C . LEU A 1 487 ? -41.932 -4.699 15.590 1.00 30.98 487 LEU A C 1
ATOM 3601 O O . LEU A 1 487 ? -42.229 -4.971 16.753 1.00 30.98 487 LEU A O 1
ATOM 3605 N N . THR A 1 488 ? -41.026 -5.382 14.897 1.00 33.88 488 THR A N 1
ATOM 3606 C CA . THR A 1 488 ? -40.122 -6.364 15.503 1.00 33.88 488 THR A CA 1
ATOM 3607 C C . THR A 1 488 ? -38.815 -5.654 15.856 1.00 33.88 488 THR A C 1
ATOM 3609 O O . THR A 1 488 ? -38.163 -5.146 14.944 1.00 33.88 488 THR A O 1
ATOM 3612 N N . PRO A 1 489 ? -38.404 -5.581 17.135 1.00 30.28 489 PRO A N 1
ATOM 3613 C CA . PRO A 1 489 ? -37.095 -5.046 17.479 1.00 30.28 489 PRO A CA 1
ATOM 3614 C C . PRO A 1 489 ? -36.020 -6.037 17.026 1.00 30.28 489 PRO A C 1
ATOM 3616 O O . PRO A 1 489 ? -35.838 -7.088 17.641 1.00 30.28 489 PRO A O 1
ATOM 3619 N N . THR A 1 490 ? -35.315 -5.714 15.942 1.00 33.47 490 THR A N 1
ATOM 3620 C CA . THR A 1 490 ? -34.110 -6.446 15.550 1.00 33.47 490 THR A CA 1
ATOM 3621 C C . THR A 1 490 ? -33.061 -6.232 16.632 1.00 33.47 490 THR A C 1
ATOM 3623 O O . THR A 1 490 ? -32.538 -5.129 16.780 1.00 33.47 490 THR A O 1
ATOM 3626 N N . ALA A 1 491 ? -32.760 -7.274 17.404 1.00 31.14 491 ALA A N 1
ATOM 3627 C CA . ALA A 1 491 ? -31.561 -7.272 18.221 1.00 31.14 491 ALA A CA 1
ATOM 3628 C C . ALA A 1 491 ? -30.362 -7.280 17.269 1.00 31.14 491 ALA A C 1
ATOM 3630 O O . ALA A 1 491 ? -30.156 -8.255 16.547 1.00 31.14 491 ALA A O 1
ATOM 3631 N N . THR A 1 492 ? -29.590 -6.197 17.258 1.00 34.47 492 THR A N 1
ATOM 3632 C CA . THR A 1 492 ? -28.225 -6.230 16.741 1.00 34.47 492 THR A CA 1
ATOM 3633 C C . THR A 1 492 ? -27.439 -7.168 17.647 1.00 34.47 492 THR A C 1
ATOM 3635 O O . THR A 1 492 ? -27.119 -6.812 18.783 1.00 34.47 492 THR A O 1
ATOM 3638 N N . SER A 1 493 ? -27.172 -8.384 17.174 1.00 37.50 493 SER A N 1
ATOM 3639 C CA . SER A 1 493 ? -26.036 -9.144 17.683 1.00 37.50 493 SER A CA 1
ATOM 3640 C C . SER A 1 493 ? -24.780 -8.289 17.520 1.00 37.50 493 SER A C 1
ATOM 3642 O O . SER A 1 493 ? -24.683 -7.528 16.554 1.00 37.50 493 SER A O 1
ATOM 3644 N N . GLU A 1 494 ? -23.815 -8.428 18.426 1.00 40.56 494 GLU A N 1
ATOM 3645 C CA . GLU A 1 494 ? -22.449 -8.021 18.092 1.00 40.56 494 GLU A CA 1
ATOM 3646 C C . GLU A 1 494 ? -22.043 -8.708 16.774 1.00 40.56 494 GLU A C 1
ATOM 3648 O O . GLU A 1 494 ? -22.481 -9.844 16.529 1.00 40.56 494 GLU A O 1
ATOM 3653 N N . PRO A 1 495 ? -21.242 -8.053 15.911 1.00 43.81 495 PRO A N 1
ATOM 3654 C CA . PRO A 1 495 ? -20.588 -8.771 14.826 1.00 43.81 495 PRO A CA 1
ATOM 3655 C C . PRO A 1 495 ? -19.812 -9.948 15.441 1.00 43.81 495 PRO A C 1
ATOM 3657 O O . PRO A 1 495 ? -19.247 -9.791 16.531 1.00 43.81 495 PRO A O 1
ATOM 3660 N N . PRO A 1 496 ? -19.814 -11.138 14.813 1.00 42.53 496 PRO A N 1
ATOM 3661 C CA . PRO A 1 496 ? -19.107 -12.289 15.356 1.00 42.53 496 PRO A CA 1
ATOM 3662 C C . PRO A 1 496 ? -17.631 -11.920 15.517 1.00 42.53 496 PRO A C 1
ATOM 3664 O O . PRO A 1 496 ? -16.950 -11.651 14.533 1.00 42.53 496 PRO A O 1
ATOM 3667 N N . GLY A 1 497 ? -17.167 -11.861 16.768 1.00 43.09 497 GLY A N 1
ATOM 3668 C CA . GLY A 1 497 ? -15.800 -11.452 17.072 1.00 43.09 497 GLY A CA 1
ATOM 3669 C C . GLY A 1 497 ? -14.779 -12.332 16.354 1.00 43.09 497 GLY A C 1
ATOM 3670 O O . GLY A 1 497 ? -15.027 -13.519 16.130 1.00 43.09 497 GLY A O 1
ATOM 3671 N N . CYS A 1 498 ? -13.646 -11.728 16.004 1.00 63.66 498 CYS A N 1
ATOM 3672 C CA . CYS A 1 498 ? -12.508 -12.376 15.357 1.00 63.66 498 CYS A CA 1
ATOM 3673 C C . CYS A 1 498 ? -12.168 -13.714 16.052 1.00 63.66 498 CYS A C 1
ATOM 3675 O O . CYS A 1 498 ? -12.102 -13.763 17.284 1.00 63.66 498 CYS A O 1
ATOM 3677 N N . ASN A 1 499 ? -11.989 -14.785 15.268 1.00 42.34 499 ASN A N 1
ATOM 3678 C CA . ASN A 1 499 ? -11.628 -16.134 15.735 1.00 42.34 499 ASN A CA 1
ATOM 3679 C C . ASN A 1 499 ? -10.237 -16.519 15.233 1.00 42.34 499 ASN A C 1
ATOM 3681 O O . ASN A 1 499 ? -9.987 -16.241 14.040 1.00 42.34 499 ASN A O 1
#